Protein AF-A0AB34FN75-F1 (afdb_monomer)

Solvent-accessible surface area (backbone atoms only — not comparable to full-atom values): 38444 Å² total; per-residue (Å²): 128,62,68,66,68,52,50,52,51,51,51,53,52,48,51,51,42,41,52,55,14,63,76,39,71,89,40,63,71,41,37,50,53,29,43,53,48,43,67,74,52,46,68,75,56,83,48,70,68,57,50,52,50,53,48,50,49,32,52,46,30,27,75,77,64,71,43,93,35,67,70,52,53,49,54,41,51,55,59,55,54,81,75,54,101,68,86,91,75,87,83,84,73,68,64,63,57,58,45,55,56,51,50,58,55,47,72,74,64,69,85,79,89,86,66,98,72,48,64,83,51,42,65,63,38,55,81,69,52,61,69,71,62,58,53,57,56,51,52,56,54,54,52,54,52,53,54,54,55,51,62,56,54,68,76,75,57,73,95,84,57,62,74,64,54,51,52,54,49,52,50,52,56,50,51,57,55,50,55,60,54,53,54,46,59,73,73,72,57,80,89,75,96,82,86,86,87,87,76,83,82,88,83,83,96,86,80,94,85,86,80,85,82,76,72,83,78,82,71,72,72,57,55,66,58,50,49,49,52,50,59,52,49,54,50,54,57,56,70,71,60,80,71,87,81,81,85,83,86,88,86,86,80,91,89,86,88,89,88,89,88,92,83,91,86,90,88,88,92,91,86,89,86,89,86,92,79,92,74,98,61,96,64,77,74,72,80,75,67,88,83,66,80,76,86,71,71,72,83,64,76,80,77,53,43,30,27,27,32,33,22,49,49,84,64,14,46,51,51,46,49,31,35,63,75,68,23,91,45,36,38,52,47,33,36,18,27,80,48,66,68,44,44,50,50,42,45,76,77,40,36,93,77,67,33,42,80,29,57,45,60,76,62,49,74,66,42,87,78,62,45,31,38,39,40,34,52,60,53,93,47,38,35,64,52,50,37,53,36,48,76,71,70,23,27,34,42,30,41,68,50,49,28,77,42,36,72,56,25,42,56,36,50,58,46,44,67,77,40,74,89,48,53,59,36,63,51,60,37,65,74,43,26,69,65,52,46,51,51,49,52,43,48,74,72,41,68,20,42,60,77,42,39,40,39,31,33,34,23,37,33,56,62,90,84,48,57,63,49,67,45,35,75,76,43,58,28,49,37,35,56,58,32,29,62,51,45,40,49,48,36,62,77,61,29,70,84,69,78,42,45,58,31,35,30,34,28,46,66,43,55,88,85,48,65,68,23,53,83,54,76,29,48,37,35,38,41,37,37,39,35,30,71,84,66,35,39,37,41,39,39,34,33,46,61,30,85,84,18,32,44,64,32,38,35,44,37,23,80,65,36,71,50,74,39,53,83,71,64,60,60,61,93,65,70,48,80,50,101,92,46,77,47,65,55,45,24,63,38,69,56,73,69,40,49,68,9,49,42,43,42,53,37,53,53,38,46,22,64,76,71,73,45,82,69,99,51,65,51,68,51,57,29,51,24,34,44,51,16,48,45,29,44,49,7,38,72,69,73,42,73,43,25,19,33,94,86,61,46,80,42,98,58,63,83,113

Mean predicted aligned error: 19.6 Å

Radius of gyration: 33.41 Å; Cα contacts (8 Å, |Δi|>4): 857; chains: 1; bounding box: 107×82×78 Å

Structure (mmCIF, N/CA/C/O backbone):
data_AF-A0AB34FN75-F1
#
_entry.id   AF-A0AB34FN75-F1
#
loop_
_atom_site.group_PDB
_atom_site.id
_atom_site.type_symbol
_atom_site.label_atom_id
_atom_site.label_alt_id
_atom_site.label_comp_id
_atom_site.label_asym_id
_atom_site.label_entity_id
_atom_site.label_seq_id
_atom_site.pdbx_PDB_ins_code
_atom_site.Cartn_x
_atom_site.Cartn_y
_atom_site.Cartn_z
_atom_site.occupancy
_atom_site.B_iso_or_equiv
_atom_site.auth_seq_id
_atom_site.auth_comp_id
_atom_site.auth_asym_id
_atom_site.auth_atom_id
_atom_site.pdbx_PDB_model_num
ATOM 1 N N . MET A 1 1 ? -30.629 55.907 2.611 1.00 42.72 1 MET A N 1
ATOM 2 C CA . MET A 1 1 ? -31.954 55.247 2.592 1.00 42.72 1 MET A CA 1
ATOM 3 C C . MET A 1 1 ? -32.570 55.393 3.975 1.00 42.72 1 MET A C 1
ATOM 5 O O . MET A 1 1 ? -31.811 55.254 4.930 1.00 42.72 1 MET A O 1
ATOM 9 N N . PRO A 1 2 ? -33.870 55.714 4.113 1.00 45.69 2 PRO A N 1
ATOM 10 C CA . PRO A 1 2 ? -34.529 55.703 5.423 1.00 45.69 2 PRO A CA 1
ATOM 11 C C . PRO A 1 2 ? -34.421 54.295 6.035 1.00 45.69 2 PRO A C 1
ATOM 13 O O . PRO A 1 2 ? -34.502 53.316 5.293 1.00 45.69 2 PRO A O 1
ATOM 16 N N . SER A 1 3 ? -34.186 54.186 7.351 1.00 60.28 3 SER A N 1
ATOM 17 C CA . SER A 1 3 ? -33.797 52.919 8.011 1.00 60.28 3 SER A CA 1
ATOM 18 C C . SER A 1 3 ? -34.756 51.764 7.711 1.00 60.28 3 SER A C 1
ATOM 20 O O . SER A 1 3 ? -34.302 50.662 7.422 1.00 60.28 3 SER A O 1
ATOM 22 N N . LYS A 1 4 ? -36.059 52.057 7.641 1.00 65.38 4 LYS A N 1
ATOM 23 C CA . LYS A 1 4 ? -37.115 51.082 7.347 1.00 65.38 4 LYS A CA 1
ATOM 24 C C . LYS A 1 4 ? -36.979 50.428 5.965 1.00 65.38 4 LYS A C 1
ATOM 26 O O . LYS A 1 4 ? -37.017 49.213 5.861 1.00 65.38 4 LYS A O 1
ATOM 31 N N . ALA A 1 5 ? -36.695 51.206 4.917 1.00 64.31 5 ALA A N 1
ATOM 32 C CA . ALA A 1 5 ? -36.508 50.663 3.565 1.00 64.31 5 ALA A CA 1
ATOM 33 C C . ALA A 1 5 ? -35.266 49.755 3.457 1.00 64.31 5 ALA A C 1
ATOM 35 O O . ALA A 1 5 ? -35.195 48.881 2.597 1.00 64.31 5 ALA A O 1
ATOM 36 N N . ARG A 1 6 ? -34.271 49.965 4.330 1.00 63.81 6 ARG A N 1
ATOM 37 C CA . ARG A 1 6 ? -33.073 49.122 4.409 1.00 63.81 6 ARG A CA 1
ATOM 38 C C . ARG A 1 6 ? -33.360 47.811 5.142 1.00 63.81 6 ARG A C 1
ATOM 40 O O . ARG A 1 6 ? -32.871 46.774 4.714 1.00 63.81 6 ARG A O 1
ATOM 47 N N . GLU A 1 7 ? -34.141 47.862 6.218 1.00 70.62 7 GLU A N 1
ATOM 48 C CA . GLU A 1 7 ? -34.586 46.678 6.966 1.00 70.62 7 GLU A CA 1
ATOM 49 C C . GLU A 1 7 ? -35.494 45.785 6.114 1.00 70.62 7 GLU A C 1
ATOM 51 O O . GLU A 1 7 ? -35.255 44.580 6.039 1.00 70.62 7 GLU A O 1
ATOM 56 N N . ASP A 1 8 ? -36.439 46.379 5.380 1.00 72.94 8 ASP A N 1
ATOM 57 C CA . ASP A 1 8 ? -37.317 45.657 4.453 1.00 72.94 8 ASP A CA 1
ATOM 58 C C . ASP A 1 8 ? -36.509 44.958 3.342 1.00 72.94 8 ASP A C 1
ATOM 60 O O . ASP A 1 8 ? -36.740 43.788 3.038 1.00 72.94 8 ASP A O 1
ATOM 64 N N . SER A 1 9 ? -35.482 45.627 2.804 1.00 67.88 9 SER A N 1
ATOM 65 C CA . SER A 1 9 ? -34.594 45.049 1.787 1.00 67.88 9 SER A CA 1
ATOM 66 C C . SER A 1 9 ? -33.750 43.881 2.315 1.00 67.88 9 SER A C 1
ATOM 68 O O . SER A 1 9 ? -33.576 42.890 1.606 1.00 67.88 9 SER A O 1
ATOM 70 N N . ILE A 1 10 ? -33.243 43.966 3.551 1.00 71.62 10 ILE A N 1
ATOM 71 C CA . ILE A 1 10 ? -32.487 42.873 4.188 1.00 71.62 10 ILE A CA 1
ATOM 72 C C . ILE A 1 10 ? -33.402 41.670 4.425 1.00 71.62 10 ILE A C 1
ATOM 74 O O . ILE A 1 10 ? -33.025 40.537 4.126 1.00 71.62 10 ILE A O 1
ATOM 78 N N . ARG A 1 11 ? -34.621 41.921 4.911 1.00 82.75 11 ARG A N 1
ATOM 79 C CA . ARG A 1 11 ? -35.643 40.895 5.126 1.00 82.75 11 ARG A CA 1
ATOM 80 C C . ARG A 1 11 ? -35.986 40.161 3.831 1.00 82.75 11 ARG A C 1
ATOM 82 O O . ARG A 1 11 ? -35.944 38.935 3.808 1.00 82.75 11 ARG A O 1
ATOM 89 N N . GLU A 1 12 ? -36.269 40.879 2.745 1.00 75.94 12 GLU A N 1
ATOM 90 C CA . GLU A 1 12 ? -36.590 40.264 1.449 1.00 75.94 12 GLU A CA 1
ATOM 91 C C . GLU A 1 12 ? -35.444 39.403 0.905 1.00 75.94 12 GLU A C 1
ATOM 93 O O . GLU A 1 12 ? -35.674 38.288 0.435 1.00 75.94 12 GLU A O 1
ATOM 98 N N . GLN A 1 13 ? -34.202 39.882 1.005 1.00 72.25 13 GLN A N 1
ATOM 99 C CA . GLN A 1 13 ? -33.030 39.136 0.544 1.00 72.25 13 GLN A CA 1
ATOM 100 C C . GLN A 1 13 ? -32.782 37.877 1.378 1.00 72.25 13 GLN A C 1
ATOM 102 O O . GLN A 1 13 ? -32.487 36.821 0.816 1.00 72.25 13 GLN A O 1
ATOM 107 N N . LEU A 1 14 ? -32.943 37.966 2.701 1.00 80.94 14 LEU A N 1
ATOM 108 C CA . LEU A 1 14 ? -32.791 36.823 3.594 1.00 80.94 14 LEU A CA 1
ATOM 109 C C . LEU A 1 14 ? -33.848 35.748 3.313 1.00 80.94 14 LEU A C 1
ATOM 111 O O . LEU A 1 14 ? -33.520 34.564 3.224 1.00 80.94 14 LEU A O 1
ATOM 115 N N . LEU A 1 15 ? -35.104 36.152 3.115 1.00 79.38 15 LEU A N 1
ATOM 116 C CA . LEU A 1 15 ? -36.195 35.232 2.791 1.00 79.38 15 LEU A CA 1
ATOM 117 C C . LEU A 1 15 ? -36.021 34.599 1.408 1.00 79.38 15 LEU A C 1
ATOM 119 O O . LEU A 1 15 ? -36.242 33.398 1.261 1.00 79.38 15 LEU A O 1
ATOM 123 N N . LEU A 1 16 ? -35.566 35.365 0.410 1.00 71.69 16 LEU A N 1
ATOM 124 C CA . LEU A 1 16 ? -35.264 34.846 -0.925 1.00 71.69 16 LEU A CA 1
ATOM 125 C C . LEU A 1 16 ? -34.128 33.817 -0.886 1.00 71.69 16 LEU A C 1
ATOM 127 O O . LEU A 1 16 ? -34.224 32.764 -1.521 1.00 71.69 16 LEU A O 1
ATOM 131 N N . LEU A 1 17 ? -33.071 34.100 -0.121 1.00 76.19 17 LEU A N 1
ATOM 132 C CA . LEU A 1 17 ? -31.950 33.186 0.075 1.00 76.19 17 LEU A CA 1
ATOM 133 C C . LEU A 1 17 ? -32.418 31.872 0.719 1.00 76.19 17 LEU A C 1
ATOM 135 O O . LEU A 1 17 ? -32.108 30.793 0.218 1.00 76.19 17 LEU A O 1
ATOM 139 N N . CYS A 1 18 ? -33.230 31.966 1.775 1.00 80.19 18 CYS A N 1
ATOM 140 C CA . CYS A 1 18 ? -33.800 30.807 2.461 1.00 80.19 18 CYS A CA 1
ATOM 141 C C . CYS A 1 18 ? -34.749 30.003 1.562 1.00 80.19 18 CYS A C 1
ATOM 143 O O . CYS A 1 18 ? -34.653 28.780 1.508 1.00 80.19 18 CYS A O 1
ATOM 145 N N . GLY A 1 19 ? -35.632 30.669 0.813 1.00 71.06 19 GLY A N 1
ATOM 146 C CA . GLY A 1 19 ? -36.548 30.008 -0.121 1.00 71.06 19 GLY A CA 1
ATOM 147 C C . GLY A 1 19 ? -35.816 29.294 -1.261 1.00 71.06 19 GLY A C 1
ATOM 148 O O . GLY A 1 19 ? -36.186 28.182 -1.640 1.00 71.06 19 GLY A O 1
ATOM 149 N N . THR A 1 20 ? -34.732 29.890 -1.766 1.00 66.75 20 THR A N 1
ATOM 150 C CA . THR A 1 20 ? -33.883 29.282 -2.805 1.00 66.75 20 THR A CA 1
ATOM 151 C C . THR A 1 20 ? -33.159 28.043 -2.281 1.00 66.75 20 THR A C 1
ATOM 153 O O . THR A 1 20 ? -33.093 27.031 -2.979 1.00 66.75 20 THR A O 1
ATOM 156 N N . ALA A 1 21 ? -32.655 28.102 -1.045 1.00 74.75 21 ALA A N 1
ATOM 157 C CA . ALA A 1 21 ? -32.005 26.971 -0.396 1.00 74.75 21 ALA A CA 1
ATOM 158 C C . ALA A 1 21 ? -32.986 25.819 -0.137 1.00 74.75 21 ALA A C 1
ATOM 160 O O . ALA A 1 21 ? -32.692 24.682 -0.488 1.00 74.75 21 ALA A O 1
ATOM 161 N N . LEU A 1 22 ? -34.187 26.113 0.372 1.00 73.50 22 LEU A N 1
ATOM 162 C CA . LEU A 1 22 ? -35.225 25.103 0.605 1.00 73.50 22 LEU A CA 1
ATOM 163 C C . LEU A 1 22 ? -35.742 24.461 -0.688 1.00 73.50 22 LEU A C 1
ATOM 165 O O . LEU A 1 22 ? -36.071 23.282 -0.693 1.00 73.50 22 LEU A O 1
ATOM 169 N N . SER A 1 23 ? -35.772 25.205 -1.796 1.00 65.25 23 SER A N 1
ATOM 170 C CA . SER A 1 23 ? -36.134 24.648 -3.110 1.00 65.25 23 SER A CA 1
ATOM 171 C C . SER A 1 23 ? -35.068 23.694 -3.668 1.00 65.25 23 SER A C 1
ATOM 173 O O . SER A 1 23 ? -35.347 22.944 -4.598 1.00 65.25 23 SER A O 1
ATOM 175 N N . ASN A 1 24 ? -33.855 23.715 -3.103 1.00 65.06 24 ASN A N 1
ATOM 176 C CA . ASN A 1 24 ? -32.711 22.886 -3.486 1.00 65.06 24 ASN A CA 1
ATOM 177 C C . ASN A 1 24 ? -32.075 22.238 -2.251 1.00 65.06 24 ASN A C 1
ATOM 179 O O . ASN A 1 24 ? -30.854 22.241 -2.085 1.00 65.06 24 ASN A O 1
ATOM 183 N N . GLU A 1 25 ? -32.908 21.688 -1.372 1.00 68.44 25 GLU A N 1
ATOM 184 C CA . GLU A 1 25 ? -32.495 21.184 -0.059 1.00 68.44 25 GLU A CA 1
ATOM 185 C C . GLU A 1 25 ? -31.466 20.049 -0.098 1.00 68.44 25 GLU A C 1
ATOM 187 O O . GLU A 1 25 ? -30.863 19.748 0.916 1.00 68.44 25 GLU A O 1
ATOM 192 N N . THR A 1 26 ? -31.217 19.412 -1.243 1.00 64.75 26 THR A N 1
ATOM 193 C CA . THR A 1 26 ? -30.145 18.412 -1.390 1.00 64.75 26 THR A CA 1
ATOM 194 C C . THR A 1 26 ? -28.760 19.038 -1.599 1.00 64.75 26 THR A C 1
ATOM 196 O O . THR A 1 26 ? -27.748 18.338 -1.563 1.00 64.75 26 THR A O 1
ATOM 199 N N . THR A 1 27 ? -28.693 20.347 -1.850 1.00 68.00 27 THR A N 1
ATOM 200 C CA . THR A 1 27 ? -27.466 21.069 -2.197 1.00 68.00 27 THR A CA 1
ATOM 201 C C . THR A 1 27 ? -26.856 21.702 -0.947 1.00 68.00 27 THR A C 1
ATOM 203 O O . THR A 1 27 ? -27.199 22.821 -0.563 1.00 68.00 27 THR A O 1
ATOM 206 N N . ILE A 1 28 ? -25.889 21.000 -0.345 1.00 68.31 28 ILE A N 1
ATOM 207 C CA . ILE A 1 28 ? -25.169 21.417 0.876 1.00 68.31 28 ILE A CA 1
ATOM 208 C C . ILE A 1 28 ? -24.703 22.896 0.830 1.00 68.31 28 ILE A C 1
ATOM 210 O O . ILE A 1 28 ? -24.991 23.629 1.780 1.00 68.31 28 ILE A O 1
ATOM 214 N N . PRO A 1 29 ? -24.068 23.401 -0.255 1.00 62.47 29 PRO A N 1
ATOM 215 C CA . PRO A 1 29 ? -23.673 24.812 -0.347 1.00 62.47 29 PRO A CA 1
ATOM 216 C C . PRO A 1 29 ? -24.818 25.817 -0.171 1.00 62.47 29 PRO A C 1
ATOM 218 O O . PRO A 1 29 ? -24.628 26.867 0.444 1.00 62.47 29 PRO A O 1
ATOM 221 N N . ALA A 1 30 ? -26.009 25.516 -0.696 1.00 68.81 30 ALA A N 1
ATOM 222 C CA . ALA A 1 30 ? -27.148 26.428 -0.653 1.00 68.81 30 ALA A CA 1
ATOM 223 C C . ALA A 1 30 ? -27.697 26.557 0.777 1.00 68.81 30 ALA A C 1
ATOM 225 O O . ALA A 1 30 ? -27.942 27.665 1.257 1.00 68.81 30 ALA A O 1
ATOM 226 N N . MET A 1 31 ? -27.796 25.432 1.487 1.00 86.31 31 MET A N 1
ATOM 227 C CA . MET A 1 31 ? -28.280 25.371 2.870 1.00 86.31 31 MET A CA 1
ATOM 228 C C . MET A 1 31 ? -27.296 26.001 3.870 1.00 86.31 31 MET A C 1
ATOM 230 O O . MET A 1 31 ? -27.710 26.724 4.783 1.00 86.31 31 MET A O 1
ATOM 234 N N . ILE A 1 32 ? -25.984 25.830 3.661 1.00 79.75 32 ILE A N 1
ATOM 235 C CA . ILE A 1 32 ? -24.954 26.519 4.460 1.00 79.75 32 ILE A CA 1
ATOM 236 C C . ILE A 1 32 ? -25.008 28.034 4.215 1.00 79.75 32 ILE A C 1
ATOM 238 O O . ILE A 1 32 ? -24.990 28.814 5.167 1.00 79.75 32 ILE A O 1
ATOM 242 N N . THR A 1 33 ? -25.139 28.465 2.957 1.00 79.94 33 THR A N 1
ATOM 243 C CA . THR A 1 33 ? -25.215 29.896 2.609 1.00 79.94 33 THR A CA 1
ATOM 244 C C . THR A 1 33 ? -26.434 30.563 3.250 1.00 79.94 33 THR A C 1
ATOM 246 O O . THR A 1 33 ? -26.313 31.646 3.824 1.00 79.94 33 THR A O 1
ATOM 249 N N . ALA A 1 34 ? -27.594 29.898 3.232 1.00 82.94 34 ALA A N 1
ATOM 250 C CA . ALA A 1 34 ? -28.783 30.378 3.932 1.00 82.94 34 ALA A CA 1
ATOM 251 C C . ALA A 1 34 ? -28.556 30.482 5.448 1.00 82.94 34 ALA A C 1
ATOM 253 O O . ALA A 1 34 ? -28.884 31.507 6.043 1.00 82.94 34 ALA A O 1
ATOM 254 N N . SER A 1 35 ? -27.916 29.480 6.059 1.00 89.62 35 SER A N 1
ATOM 255 C CA . SER A 1 35 ? -27.572 29.492 7.489 1.00 89.62 35 SER A CA 1
ATOM 256 C C . SER A 1 35 ? -26.665 30.669 7.877 1.00 89.62 35 SER A C 1
ATOM 258 O O . SER A 1 35 ? -26.879 31.291 8.916 1.00 89.62 35 SER A O 1
ATOM 260 N N . LEU A 1 36 ? -25.698 31.034 7.026 1.00 82.25 36 LEU A N 1
ATOM 261 C CA . LEU A 1 36 ? -24.831 32.203 7.235 1.00 82.25 36 LEU A CA 1
ATOM 262 C C . LEU A 1 36 ? -25.600 33.526 7.130 1.00 82.25 36 LEU A C 1
ATOM 264 O O . LEU A 1 36 ? -25.403 34.426 7.951 1.00 82.25 36 LEU A O 1
ATOM 268 N N . GLY A 1 37 ? -26.510 33.639 6.159 1.00 81.31 37 GLY A N 1
ATOM 269 C CA . GLY A 1 37 ? -27.410 34.789 6.051 1.00 81.31 37 GLY A CA 1
ATOM 270 C C . GLY A 1 37 ? -28.268 34.952 7.308 1.00 81.31 37 GLY A C 1
ATOM 271 O O . GLY A 1 37 ? -28.342 36.046 7.874 1.00 81.31 37 GLY A O 1
ATOM 272 N N . ILE A 1 38 ? -28.837 33.845 7.795 1.00 90.94 38 ILE A N 1
ATOM 273 C CA . ILE A 1 38 ? -29.643 33.802 9.021 1.00 90.94 38 ILE A CA 1
ATOM 274 C C . ILE A 1 38 ? -28.815 34.227 10.238 1.00 90.94 38 ILE A C 1
ATOM 276 O O . ILE A 1 38 ? -29.273 35.054 11.020 1.00 90.94 38 ILE A O 1
ATOM 280 N N . ALA A 1 39 ? -27.586 33.729 10.379 1.00 84.31 39 ALA A N 1
ATOM 281 C CA . ALA A 1 39 ? -26.707 34.109 11.485 1.00 84.31 39 ALA A CA 1
ATOM 282 C C . ALA A 1 39 ? -26.342 35.602 11.482 1.00 84.31 39 ALA A C 1
ATOM 284 O O . ALA A 1 39 ? -26.161 36.198 12.540 1.00 84.31 39 ALA A O 1
ATOM 285 N N . THR A 1 40 ? -26.232 36.205 10.297 1.00 79.75 40 THR A N 1
ATOM 286 C CA . THR A 1 40 ? -25.758 37.587 10.139 1.00 79.75 40 THR A CA 1
ATOM 287 C C . THR A 1 40 ? -26.854 38.624 10.384 1.00 79.75 40 THR A C 1
ATOM 289 O O . THR A 1 40 ? -26.565 39.730 10.842 1.00 79.75 40 THR A O 1
ATOM 292 N N . CYS A 1 41 ? -28.100 38.313 10.020 1.00 83.56 41 CYS A N 1
ATOM 293 C CA . CYS A 1 41 ? -29.183 39.301 10.039 1.00 83.56 41 CYS A CA 1
ATOM 294 C C . CYS A 1 41 ? -30.564 38.758 10.429 1.00 83.56 41 CYS A C 1
ATOM 296 O O . CYS A 1 41 ? -31.547 39.495 10.346 1.00 83.56 41 CYS A O 1
ATOM 298 N N . GLY A 1 42 ? -30.662 37.497 10.860 1.00 83.75 42 GLY A N 1
ATOM 299 C CA . GLY A 1 42 ? -31.922 36.881 11.283 1.00 83.75 42 GLY A CA 1
ATOM 300 C C . GLY A 1 42 ? -32.509 37.483 12.563 1.00 83.75 42 GLY A C 1
ATOM 301 O O . GLY A 1 42 ? -33.723 37.453 12.752 1.00 83.75 42 GLY A O 1
ATOM 302 N N . ASP A 1 43 ? -31.679 38.098 13.407 1.00 82.88 43 ASP A N 1
ATOM 303 C CA . ASP A 1 43 ? -32.096 38.829 14.610 1.00 82.88 43 ASP A CA 1
ATOM 304 C C . ASP A 1 43 ? -32.963 40.055 14.277 1.00 82.8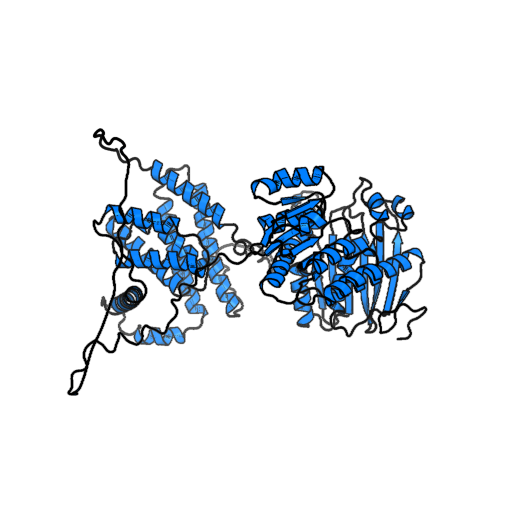8 43 ASP A C 1
ATOM 306 O O . ASP A 1 43 ? -33.787 40.474 15.085 1.00 82.88 43 ASP A O 1
ATOM 310 N N . ARG A 1 44 ? -32.842 40.586 13.053 1.00 81.44 44 ARG A N 1
ATOM 311 C CA . ARG A 1 44 ? -33.593 41.754 12.561 1.00 81.44 44 ARG A CA 1
ATOM 312 C C . ARG A 1 44 ? -34.999 41.423 12.065 1.00 81.44 44 ARG A C 1
ATOM 314 O O . ARG A 1 44 ? -35.742 42.330 11.692 1.00 81.44 44 ARG A O 1
ATOM 321 N N . ILE A 1 45 ? -35.366 40.143 12.010 1.00 83.38 45 ILE A N 1
ATOM 322 C CA . ILE A 1 45 ? -36.699 39.716 11.587 1.00 83.38 45 ILE A CA 1
ATOM 323 C C . ILE A 1 45 ? -37.665 39.837 12.758 1.00 83.38 45 ILE A C 1
ATOM 325 O O . ILE A 1 45 ? -37.446 39.254 13.818 1.00 83.38 45 ILE A O 1
ATOM 329 N N . ASN A 1 46 ? -38.752 40.578 12.545 1.00 79.56 46 ASN A N 1
ATOM 330 C CA . ASN A 1 46 ? -39.756 40.862 13.573 1.00 79.56 46 ASN A CA 1
ATOM 331 C C . ASN A 1 46 ? -41.050 40.056 13.421 1.00 79.56 46 ASN A C 1
ATOM 333 O O . ASN A 1 46 ? -41.857 40.032 14.342 1.00 79.56 46 ASN A O 1
ATOM 337 N N . ASP A 1 47 ? -41.255 39.399 12.280 1.00 84.12 47 ASP A N 1
ATOM 338 C CA . A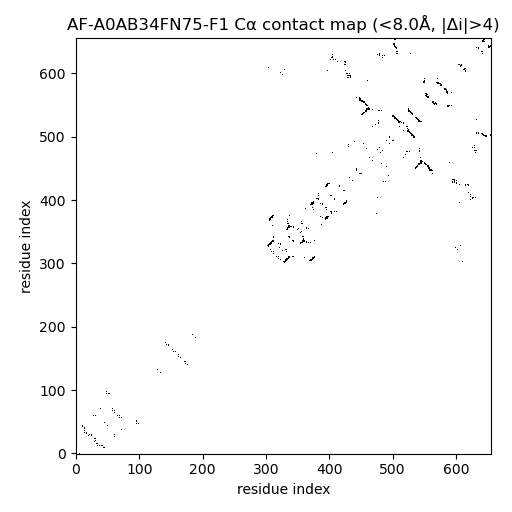SP A 1 47 ? -42.436 38.572 12.041 1.00 84.12 47 ASP A CA 1
ATOM 339 C C . ASP A 1 47 ? -42.226 37.156 12.601 1.00 84.12 47 ASP A C 1
ATOM 341 O O . ASP A 1 47 ? -41.311 36.440 12.192 1.00 84.12 47 ASP A O 1
ATOM 345 N N . ASP A 1 48 ? -43.084 36.727 13.528 1.00 78.81 48 ASP A N 1
ATOM 346 C CA . ASP A 1 48 ? -42.950 35.435 14.218 1.00 78.81 48 ASP A CA 1
ATOM 347 C C . ASP A 1 48 ? -43.073 34.222 13.291 1.00 78.81 48 ASP A C 1
ATOM 349 O O . ASP A 1 48 ? -42.567 33.132 13.582 1.00 78.81 48 ASP A O 1
ATOM 353 N N . ARG A 1 49 ? -43.746 34.386 12.153 1.00 76.06 49 ARG A N 1
ATOM 354 C CA . ARG A 1 49 ? -43.873 33.343 11.137 1.00 76.06 49 ARG A CA 1
ATOM 355 C C . ARG A 1 49 ? -42.549 33.158 10.407 1.00 76.06 49 ARG A C 1
ATOM 357 O O . ARG A 1 49 ? -42.111 32.028 10.195 1.00 76.06 49 ARG A O 1
ATOM 364 N N . GLU A 1 50 ? -41.896 34.262 10.074 1.00 83.50 50 GLU A N 1
ATOM 365 C CA . GLU A 1 50 ? -40.585 34.275 9.432 1.00 83.50 50 GLU A CA 1
ATOM 366 C C . GLU A 1 50 ? -39.486 33.817 10.383 1.00 83.50 50 GLU A C 1
ATOM 368 O O . GLU A 1 50 ? -38.679 32.980 9.995 1.00 83.50 50 GLU A O 1
ATOM 373 N N . ARG A 1 51 ? -39.510 34.244 11.651 1.00 88.25 51 ARG A N 1
ATOM 374 C CA . ARG A 1 51 ? -38.604 33.737 12.698 1.00 88.25 51 ARG A CA 1
ATOM 375 C C . ARG A 1 51 ? -38.643 32.210 12.791 1.00 88.25 51 ARG A C 1
ATOM 377 O O . ARG A 1 51 ? -37.600 31.553 12.763 1.00 88.25 51 ARG A O 1
ATOM 384 N N . ARG A 1 52 ? -39.849 31.625 12.812 1.00 79.50 52 ARG A N 1
ATOM 385 C CA . ARG A 1 52 ? -40.039 30.163 12.772 1.00 79.50 52 ARG A CA 1
ATOM 386 C C . ARG A 1 52 ? -39.492 29.540 11.487 1.00 79.50 52 ARG A C 1
ATOM 388 O O . ARG A 1 52 ? -38.875 28.479 11.550 1.00 79.50 52 ARG A O 1
ATOM 395 N N . ALA A 1 53 ? -39.683 30.186 10.337 1.00 80.38 53 ALA A N 1
ATOM 396 C CA . ALA A 1 53 ? -39.165 29.697 9.061 1.00 80.38 53 ALA A CA 1
ATOM 397 C C . ALA A 1 53 ? -37.626 29.691 9.016 1.00 80.38 53 ALA A C 1
ATOM 399 O O . ALA A 1 53 ? -37.044 28.706 8.565 1.00 80.38 53 ALA A O 1
ATOM 400 N N . LEU A 1 54 ? -36.967 30.732 9.538 1.00 88.50 54 LEU A N 1
ATOM 401 C CA . LEU A 1 54 ? -35.504 30.787 9.625 1.00 88.50 54 LEU A CA 1
ATOM 402 C C . LEU A 1 54 ? -34.954 29.687 10.542 1.00 88.50 54 LEU A C 1
ATOM 404 O O . LEU A 1 54 ? -34.009 28.995 10.166 1.00 88.50 54 LEU A O 1
ATOM 408 N N . LEU A 1 55 ? -35.576 29.457 11.706 1.00 88.88 55 LEU A N 1
ATOM 409 C CA . LEU A 1 55 ? -35.210 28.324 12.566 1.00 88.88 55 LEU A CA 1
ATOM 410 C C . LEU A 1 55 ? -35.397 26.982 11.848 1.00 88.88 55 LEU A C 1
ATOM 412 O O . LEU A 1 55 ? -34.552 26.103 11.979 1.00 88.88 55 LEU A O 1
ATOM 416 N N . GLY A 1 56 ? -36.462 26.836 11.056 1.00 82.25 56 GLY A N 1
ATOM 417 C CA . GLY A 1 56 ? -36.696 25.643 10.242 1.00 82.25 56 GLY A CA 1
ATOM 418 C C . GLY A 1 56 ? -35.571 25.374 9.239 1.00 82.25 56 GLY A C 1
ATOM 419 O O . GLY A 1 56 ? -35.153 24.229 9.094 1.00 82.25 56 GLY A O 1
ATOM 420 N N . VAL A 1 57 ? -35.032 26.417 8.598 1.00 87.06 57 VAL A N 1
ATOM 421 C CA . VAL A 1 57 ? -33.868 26.289 7.704 1.00 87.06 57 VAL A CA 1
ATOM 422 C C . VAL A 1 57 ? -32.636 25.830 8.477 1.00 87.06 57 VAL A C 1
ATOM 424 O O . VAL A 1 57 ? -31.984 24.891 8.040 1.00 87.06 57 VAL A O 1
ATOM 427 N N . LEU A 1 58 ? -32.336 26.432 9.633 1.00 87.06 58 LEU A N 1
ATOM 428 C CA . LEU A 1 58 ? -31.183 26.043 10.457 1.00 87.06 58 LEU A CA 1
ATOM 429 C C . LEU A 1 58 ? -31.273 24.582 10.918 1.00 87.06 58 LEU A C 1
ATOM 431 O O . LEU A 1 58 ? -30.334 23.814 10.716 1.00 87.06 58 LEU A O 1
ATOM 435 N N . VAL A 1 59 ? -32.430 24.178 11.451 1.00 84.44 59 VAL A N 1
ATOM 436 C CA . VAL A 1 59 ? -32.690 22.794 11.875 1.00 84.44 59 VAL A CA 1
ATOM 437 C C . VAL A 1 59 ? -32.557 21.836 10.696 1.00 84.44 59 VAL A C 1
ATOM 439 O O . VAL A 1 59 ? -31.973 20.764 10.839 1.00 84.44 59 VAL A O 1
ATOM 442 N N . LYS A 1 60 ? -33.054 22.209 9.514 1.00 81.38 60 LYS A N 1
ATOM 443 C CA . LYS A 1 60 ? -32.932 21.380 8.312 1.00 81.38 60 LYS A CA 1
ATOM 444 C C . LYS A 1 60 ? -31.484 21.268 7.837 1.00 81.38 60 LYS A C 1
ATOM 446 O O . LYS A 1 60 ? -31.043 20.174 7.508 1.00 81.38 60 LYS A O 1
ATOM 451 N N . THR A 1 61 ? -30.713 22.355 7.871 1.00 83.00 61 THR A N 1
ATOM 452 C CA . THR A 1 61 ? -29.272 22.319 7.575 1.00 83.00 61 THR A CA 1
ATOM 453 C C . THR A 1 61 ? -28.529 21.397 8.547 1.00 83.00 61 THR A C 1
ATOM 455 O O . THR A 1 61 ? -27.679 20.611 8.135 1.00 83.00 61 THR A O 1
ATOM 458 N N . GLU A 1 62 ? -28.873 21.441 9.832 1.00 80.44 62 GLU A N 1
ATOM 459 C CA . GLU A 1 62 ? -28.247 20.611 10.863 1.00 80.44 62 GLU A CA 1
ATOM 460 C C . GLU A 1 62 ? -28.617 19.132 10.730 1.00 80.44 62 GLU A C 1
ATOM 462 O O . GLU A 1 62 ? -27.742 18.269 10.711 1.00 80.44 62 GLU A O 1
ATOM 467 N N . THR A 1 63 ? -29.901 18.834 10.556 1.00 72.69 63 THR A N 1
ATOM 468 C CA . THR A 1 63 ? -30.411 17.456 10.484 1.00 72.69 63 THR A CA 1
ATOM 469 C C . THR A 1 63 ? -30.103 16.769 9.155 1.00 72.69 63 THR A C 1
ATOM 471 O O . THR A 1 63 ? -29.751 15.592 9.154 1.00 72.69 63 THR A O 1
ATOM 474 N N . CYS A 1 64 ? -30.197 17.477 8.026 1.00 69.75 64 CYS A N 1
ATOM 475 C CA . CYS A 1 64 ? -29.992 16.890 6.698 1.00 69.75 64 CYS A CA 1
ATOM 476 C C . CYS A 1 64 ? -28.539 16.973 6.212 1.00 69.75 64 CYS A C 1
ATOM 478 O O . CYS A 1 64 ? -28.145 16.174 5.362 1.00 69.75 64 CYS A O 1
ATOM 480 N N . HIS A 1 65 ? -27.738 17.923 6.712 1.00 75.06 65 HIS A N 1
ATOM 481 C CA . HIS A 1 65 ? -26.365 18.140 6.230 1.00 75.06 65 HIS A CA 1
ATOM 482 C C . HIS A 1 65 ? -25.295 18.100 7.321 1.00 75.06 65 HIS A C 1
ATOM 484 O O . HIS A 1 65 ? -24.122 18.295 7.008 1.00 75.06 65 HIS A O 1
ATOM 490 N N . GLY A 1 66 ? -25.660 17.848 8.582 1.00 61.97 66 GLY A N 1
ATOM 491 C CA . GLY A 1 66 ? -24.700 17.737 9.682 1.00 61.97 66 GLY A CA 1
ATOM 492 C C . GLY A 1 66 ? -23.963 19.041 10.001 1.00 61.97 66 GLY A C 1
ATOM 493 O O . GLY A 1 66 ? -22.908 18.999 10.631 1.00 61.97 66 GLY A O 1
ATOM 494 N N . TRP A 1 67 ? -24.476 20.194 9.552 1.00 72.75 67 TRP A N 1
ATOM 495 C CA . TRP A 1 67 ? -23.865 21.493 9.831 1.00 72.75 67 TRP A CA 1
ATOM 496 C C . TRP A 1 67 ? -24.330 22.016 11.198 1.00 72.75 67 TRP A C 1
ATOM 498 O O . TRP A 1 67 ? -25.535 22.196 11.386 1.00 72.75 67 TRP A O 1
ATOM 508 N N . PRO A 1 68 ? -23.425 22.302 12.149 1.00 73.69 68 PRO A N 1
ATOM 509 C CA . PRO A 1 68 ? -23.820 22.722 13.489 1.00 73.69 68 PRO A CA 1
ATOM 510 C C . PRO A 1 68 ? -24.472 24.108 13.432 1.00 73.69 68 PRO A C 1
ATOM 512 O O . PRO A 1 68 ? -23.822 25.103 13.109 1.00 73.69 68 PRO A O 1
ATOM 515 N N . THR A 1 69 ? -25.766 24.193 13.745 1.00 84.94 69 THR A N 1
ATOM 516 C CA . THR A 1 69 ? -26.487 25.480 13.795 1.00 84.94 69 THR A CA 1
ATOM 517 C C . THR A 1 69 ? -27.084 25.779 15.165 1.00 84.94 69 THR A C 1
ATOM 519 O O . THR A 1 69 ? -27.592 26.883 15.363 1.00 84.94 69 THR A O 1
ATOM 522 N N . ALA A 1 70 ? -26.966 24.865 16.134 1.00 73.44 70 ALA A N 1
ATOM 523 C CA . ALA A 1 70 ? -27.488 25.025 17.493 1.00 73.44 70 ALA A CA 1
ATOM 524 C C . ALA A 1 70 ? -27.133 26.375 18.154 1.00 73.44 70 ALA A C 1
ATOM 526 O O . ALA A 1 70 ? -27.998 27.023 18.743 1.00 73.44 70 ALA A O 1
ATOM 527 N N . ASN A 1 71 ? -25.892 26.854 18.006 1.00 72.56 71 ASN A N 1
ATOM 528 C CA . ASN A 1 71 ? -25.468 28.147 18.564 1.00 72.56 71 ASN A CA 1
ATOM 529 C C . ASN A 1 71 ? -26.187 29.339 17.911 1.00 72.56 71 ASN A C 1
ATOM 531 O O . ASN A 1 71 ? -26.575 30.280 18.601 1.00 72.56 71 ASN A O 1
ATOM 535 N N . ILE A 1 72 ? -26.410 29.282 16.593 1.00 81.75 72 ILE A N 1
ATOM 536 C CA . ILE A 1 72 ? -27.149 30.309 15.846 1.00 81.75 72 ILE A CA 1
ATOM 537 C C . ILE A 1 72 ? -28.621 30.290 16.273 1.00 81.75 72 ILE A C 1
ATOM 539 O O . ILE A 1 72 ? -29.205 31.339 16.532 1.00 81.75 72 ILE A O 1
ATOM 543 N N . GLN A 1 73 ? -29.211 29.097 16.396 1.00 85.50 73 GLN A N 1
ATOM 544 C CA . GLN A 1 73 ? -30.596 28.930 16.839 1.00 85.50 73 GLN A CA 1
ATOM 545 C C . GLN A 1 73 ? -30.814 29.512 18.242 1.00 85.50 73 GLN A C 1
ATOM 547 O O . GLN A 1 73 ? -31.775 30.251 18.445 1.00 85.50 73 GLN A O 1
ATOM 552 N N . ASN A 1 74 ? -29.923 29.215 19.192 1.00 77.69 74 ASN A N 1
ATOM 553 C CA . ASN A 1 74 ? -30.002 29.749 20.554 1.00 77.69 74 ASN A CA 1
ATOM 554 C C . ASN A 1 74 ? -29.816 31.270 20.571 1.00 77.69 74 ASN A C 1
ATOM 556 O O . ASN A 1 74 ? -30.641 31.970 21.146 1.00 77.69 74 ASN A O 1
ATOM 560 N N . GLY A 1 75 ? -28.812 31.791 19.857 1.00 76.50 75 GLY A N 1
ATOM 561 C CA . GLY A 1 75 ? -28.573 33.233 19.778 1.00 76.50 75 GLY A CA 1
ATOM 562 C C . GLY A 1 75 ? -29.749 34.019 19.186 1.00 76.50 75 GLY A C 1
ATOM 563 O O . GLY A 1 75 ? -30.034 35.124 19.642 1.00 76.50 75 GLY A O 1
ATOM 564 N N . LEU A 1 76 ? -30.463 33.448 18.211 1.00 83.31 76 LEU A N 1
ATOM 565 C CA . LEU A 1 76 ? -31.678 34.052 17.656 1.00 83.31 76 LEU A CA 1
ATOM 566 C C . LEU A 1 76 ? -32.860 33.984 18.623 1.00 83.31 76 LEU A C 1
ATOM 568 O O . LEU A 1 76 ? -33.583 34.965 18.761 1.00 83.31 76 LEU A O 1
ATOM 572 N N . ARG A 1 77 ? -33.045 32.853 19.315 1.00 81.75 77 ARG A N 1
ATOM 573 C CA . ARG A 1 77 ? -34.087 32.722 20.344 1.00 81.75 77 ARG A CA 1
ATOM 574 C C . ARG A 1 77 ? -33.886 33.738 21.464 1.00 81.75 77 ARG A C 1
ATOM 576 O O . ARG A 1 77 ? -34.856 34.382 21.845 1.00 81.75 77 ARG A O 1
ATOM 583 N N . ASP A 1 78 ? -32.649 33.934 21.912 1.00 77.19 78 ASP A N 1
ATOM 584 C CA . ASP A 1 78 ? -32.308 34.943 22.919 1.00 77.19 78 ASP A CA 1
ATOM 585 C C . ASP A 1 78 ? -32.572 36.365 22.397 1.00 77.19 78 ASP A C 1
ATOM 587 O O . ASP A 1 78 ? -33.204 37.168 23.080 1.00 77.19 78 ASP A O 1
ATOM 591 N N . ALA A 1 79 ? -32.164 36.667 21.157 1.00 75.31 79 ALA A N 1
ATOM 592 C CA . ALA A 1 79 ? -32.384 37.977 20.539 1.00 75.31 79 ALA A CA 1
ATOM 593 C C . ALA A 1 79 ? -33.873 38.316 20.345 1.00 75.31 79 ALA A C 1
ATOM 595 O O . ALA A 1 79 ? -34.263 39.478 20.435 1.00 75.31 79 ALA A O 1
ATOM 596 N N . TRP A 1 80 ? -34.718 37.316 20.084 1.00 82.56 80 TRP A N 1
ATOM 597 C CA . TRP A 1 80 ? -36.163 37.511 19.947 1.00 82.56 80 TRP A CA 1
ATOM 598 C C . TRP A 1 80 ? -36.896 37.513 21.296 1.00 82.56 80 TRP A C 1
ATOM 600 O O . TRP A 1 80 ? -37.935 38.162 21.415 1.00 82.56 80 TRP A O 1
ATOM 610 N N . ALA A 1 81 ? -36.350 36.840 22.317 1.00 63.28 81 ALA A N 1
ATOM 611 C CA . ALA A 1 81 ? -36.913 36.788 23.668 1.00 63.28 81 ALA A CA 1
ATOM 612 C C . ALA A 1 81 ? -36.852 38.136 24.407 1.00 63.28 81 ALA A C 1
ATOM 614 O O . ALA A 1 81 ? -37.671 38.378 25.290 1.00 63.28 81 ALA A O 1
ATOM 615 N N . GLU A 1 82 ? -35.965 39.056 24.013 1.00 48.75 82 GLU A N 1
ATOM 616 C CA . GLU A 1 82 ? -35.923 40.422 24.564 1.00 48.75 82 GLU A CA 1
ATOM 617 C C . GLU A 1 82 ? -37.143 41.299 24.176 1.00 48.75 82 GLU A C 1
ATOM 619 O O . GLU A 1 82 ? -37.190 42.473 24.546 1.00 48.75 82 GLU A O 1
ATOM 624 N N . GLY A 1 83 ? -38.156 40.760 23.474 1.00 48.06 83 GLY A N 1
ATOM 625 C CA . GLY A 1 83 ? -39.322 41.522 23.001 1.00 48.06 83 GLY A CA 1
ATOM 626 C C . GLY A 1 83 ? -40.724 40.939 23.234 1.00 48.06 83 GLY A C 1
ATOM 627 O O . GLY A 1 83 ? -41.688 41.630 22.909 1.00 48.06 83 GLY A O 1
ATOM 628 N N . THR A 1 84 ? -40.893 39.724 23.770 1.00 38.56 84 THR A N 1
ATOM 629 C CA . THR A 1 84 ? -42.229 39.107 23.931 1.00 38.56 84 THR A CA 1
ATOM 630 C C . THR A 1 84 ? -42.318 38.238 25.188 1.00 38.56 84 THR A C 1
ATOM 632 O O . THR A 1 84 ? -41.723 37.163 25.247 1.00 38.56 84 THR A O 1
ATOM 635 N N . GLU A 1 85 ? -43.096 38.680 26.181 1.00 34.19 85 GLU A N 1
ATOM 636 C CA . GLU A 1 85 ? -43.615 37.821 27.253 1.00 34.19 85 GLU A CA 1
ATOM 637 C C . GLU A 1 85 ? -44.680 36.886 26.661 1.00 34.19 85 GLU A C 1
ATOM 639 O O . GLU A 1 85 ? -45.846 37.248 26.629 1.00 34.19 85 GLU A O 1
ATOM 644 N N . ASP A 1 86 ? -44.279 35.738 26.109 1.00 35.38 86 ASP A N 1
ATOM 645 C CA . ASP A 1 86 ? -45.080 34.503 26.090 1.00 35.38 86 ASP A CA 1
ATOM 646 C C . ASP A 1 86 ? -44.271 33.349 25.469 1.00 35.38 86 ASP A C 1
ATOM 648 O O . ASP A 1 86 ? -43.584 33.490 24.456 1.00 35.38 86 ASP A O 1
ATOM 652 N N . GLY A 1 87 ? -44.308 32.187 26.125 1.00 34.72 87 GLY A N 1
ATOM 653 C CA . GLY A 1 87 ? -43.460 31.034 25.820 1.00 34.72 87 GLY A CA 1
ATOM 654 C C . GLY A 1 87 ? -43.711 30.417 24.439 1.00 34.72 87 GLY A C 1
ATOM 655 O O . GLY A 1 87 ? -44.810 29.956 24.133 1.00 34.72 87 GLY A O 1
ATOM 656 N N . PHE A 1 88 ? -42.654 30.318 23.629 1.00 35.53 88 PHE A N 1
ATOM 657 C CA . PHE A 1 88 ? -42.652 29.593 22.356 1.00 35.53 88 PHE A CA 1
ATOM 658 C C . PHE A 1 88 ? -42.682 28.070 22.591 1.00 35.53 88 PHE A C 1
ATOM 660 O O . PHE A 1 88 ? -41.643 27.439 22.782 1.00 35.53 88 PHE A O 1
ATOM 667 N N . ASN A 1 89 ? -43.871 27.462 22.535 1.00 32.56 89 ASN A N 1
ATOM 668 C CA . ASN A 1 89 ? -44.025 26.013 22.369 1.00 32.56 89 ASN A CA 1
ATOM 669 C C . ASN A 1 89 ? -44.211 25.667 20.887 1.00 32.56 89 ASN A C 1
ATOM 671 O O . ASN A 1 89 ? -45.010 26.265 20.169 1.00 32.56 89 ASN A O 1
ATOM 675 N N . VAL A 1 90 ? -43.433 24.693 20.426 1.00 35.22 90 VAL A N 1
ATOM 676 C CA . VAL A 1 90 ? -43.266 24.337 19.018 1.00 35.22 90 VAL A CA 1
ATOM 677 C C . VAL A 1 90 ? -44.288 23.266 18.609 1.00 35.22 90 VAL A C 1
ATOM 679 O O . VAL A 1 90 ? -44.211 22.133 19.072 1.00 35.22 90 VAL A O 1
ATOM 682 N N . VAL A 1 91 ? -45.212 23.607 17.702 1.00 30.36 91 VAL A N 1
ATOM 683 C CA . VAL A 1 91 ? -45.992 22.647 16.894 1.00 30.36 91 VAL A CA 1
ATOM 684 C C . VAL A 1 91 ? -45.430 22.706 15.471 1.00 30.36 91 VAL A C 1
ATOM 686 O O . VAL A 1 91 ? -45.571 23.716 14.780 1.00 30.36 91 VAL A O 1
ATOM 689 N N . LEU A 1 92 ? -44.702 21.663 15.067 1.00 47.06 92 LEU A N 1
ATOM 690 C CA . LEU A 1 92 ? -44.020 21.564 13.773 1.00 47.06 92 LEU A CA 1
ATOM 691 C C . LEU A 1 92 ? -44.891 20.838 12.744 1.00 47.06 92 LEU A C 1
ATOM 693 O O . LEU A 1 92 ? -45.679 19.968 13.086 1.00 47.06 92 LEU A O 1
ATOM 697 N N . GLU A 1 93 ? -44.667 21.203 11.484 1.00 33.69 93 GLU A N 1
ATOM 698 C CA . GLU A 1 93 ? -45.064 20.538 10.232 1.00 33.69 93 GLU A CA 1
ATOM 699 C C . GLU A 1 93 ? -46.213 21.174 9.441 1.00 33.69 93 GLU A C 1
ATOM 701 O O . GLU A 1 93 ? -45.988 21.521 8.282 1.00 33.69 93 GLU A O 1
ATOM 706 N N . GLN A 1 94 ? -47.398 21.440 9.997 1.00 30.97 94 GLN A N 1
ATOM 707 C CA . GLN A 1 94 ? -48.533 21.832 9.132 1.00 30.97 94 GLN A CA 1
ATOM 708 C C . GLN A 1 94 ? -48.688 23.345 8.880 1.00 30.97 94 GLN A C 1
ATOM 710 O O . GLN A 1 94 ? -49.127 23.754 7.804 1.00 30.97 94 GLN A O 1
ATOM 715 N N . GLU A 1 95 ? -48.273 24.210 9.810 1.00 32.38 95 GLU A N 1
ATOM 716 C CA . GLU A 1 95 ? -48.418 25.667 9.642 1.00 32.38 95 GLU A CA 1
ATOM 717 C C . GLU A 1 95 ? -47.337 26.305 8.759 1.00 32.38 95 GLU A C 1
ATOM 719 O O . GLU A 1 95 ? -47.619 27.272 8.045 1.00 32.38 95 GLU A O 1
ATOM 724 N N . ALA A 1 96 ? -46.111 25.767 8.757 1.00 33.78 96 ALA A N 1
ATOM 725 C CA . ALA A 1 96 ? -45.020 26.277 7.925 1.00 33.78 96 ALA A CA 1
ATOM 726 C C . ALA A 1 96 ? -45.350 26.108 6.432 1.00 33.78 96 ALA A C 1
ATOM 728 O O . ALA A 1 96 ? -45.296 27.081 5.685 1.00 33.78 96 ALA A O 1
ATOM 729 N N . ALA A 1 97 ? -45.820 24.934 6.002 1.00 31.38 97 ALA A N 1
ATOM 730 C CA . ALA A 1 97 ? -46.227 24.701 4.612 1.00 31.38 97 ALA A CA 1
ATOM 731 C C . ALA A 1 97 ? -47.345 25.664 4.153 1.00 31.38 97 ALA A C 1
ATOM 733 O O . ALA A 1 97 ? -47.245 26.287 3.095 1.00 31.38 97 ALA A O 1
ATOM 734 N N . ASN A 1 98 ? -48.349 25.897 5.005 1.00 34.75 98 ASN A N 1
ATOM 735 C CA . ASN A 1 98 ? -49.447 26.835 4.731 1.00 34.75 98 ASN A CA 1
ATOM 736 C C . ASN A 1 98 ? -48.999 28.312 4.721 1.00 34.75 98 ASN A C 1
ATOM 738 O O . ASN A 1 98 ? -49.688 29.190 4.196 1.00 34.75 98 ASN A O 1
ATOM 742 N N . THR A 1 99 ? -47.824 28.604 5.281 1.00 40.41 99 THR A N 1
ATOM 743 C CA . THR A 1 99 ? -47.155 29.911 5.217 1.00 40.41 99 THR A CA 1
ATOM 744 C C . THR A 1 99 ? -46.512 30.177 3.889 1.00 40.41 99 THR A C 1
ATOM 746 O O . THR A 1 99 ? -46.761 31.223 3.290 1.00 40.41 99 THR A O 1
ATOM 749 N N . TRP A 1 100 ? -45.735 29.212 3.426 1.00 37.69 100 TRP A N 1
ATOM 750 C CA . TRP A 1 100 ? -45.011 29.304 2.174 1.00 37.69 100 TRP A CA 1
ATOM 751 C C . TRP A 1 100 ? -45.969 29.329 0.979 1.00 37.69 100 TRP A C 1
ATOM 753 O O . TRP A 1 100 ? -45.842 30.199 0.120 1.00 37.69 100 TRP A O 1
ATOM 763 N N . VAL A 1 101 ? -47.012 28.489 0.987 1.00 36.09 101 VAL A N 1
ATOM 764 C CA . VAL A 1 101 ? -48.071 28.507 -0.042 1.00 36.09 101 VAL A CA 1
ATOM 765 C C . VAL A 1 101 ? -48.877 29.815 0.006 1.00 36.09 101 VAL A C 1
ATOM 767 O O . VAL A 1 101 ? -49.173 30.403 -1.030 1.00 36.09 101 VAL A O 1
ATOM 770 N N . GLY A 1 102 ? -49.179 30.335 1.201 1.00 33.34 102 GLY A N 1
ATOM 771 C CA . GLY A 1 102 ? -49.889 31.610 1.359 1.00 33.34 102 GLY A CA 1
ATOM 772 C C . GLY A 1 102 ? -49.081 32.846 0.935 1.00 33.34 102 GLY A C 1
ATOM 773 O O . GLY A 1 102 ? -49.671 33.833 0.502 1.00 33.34 102 GLY A O 1
ATOM 774 N N . TRP A 1 103 ? -47.748 32.810 1.046 1.00 37.25 103 TRP A N 1
ATOM 775 C CA . TRP A 1 103 ? -46.858 33.894 0.609 1.00 37.25 103 TRP A CA 1
ATOM 776 C C . TRP A 1 103 ? -46.620 33.861 -0.909 1.00 37.25 103 TRP A C 1
ATOM 778 O O . TRP A 1 103 ? -46.731 34.900 -1.558 1.00 37.25 103 TRP A O 1
ATOM 788 N N . LEU A 1 104 ? -46.429 32.668 -1.491 1.00 35.28 104 LEU A N 1
ATOM 789 C CA . LEU A 1 104 ? -46.390 32.467 -2.948 1.00 35.28 104 LEU A CA 1
ATOM 790 C C . LEU A 1 104 ? -47.697 32.919 -3.621 1.00 35.28 104 LEU A C 1
ATOM 792 O O . LEU A 1 104 ? -47.653 33.629 -4.620 1.00 35.28 104 LEU A O 1
ATOM 796 N N . ASN A 1 105 ? -48.853 32.619 -3.019 1.00 35.50 105 ASN A N 1
ATOM 797 C CA . ASN A 1 105 ? -50.153 33.077 -3.526 1.00 35.50 105 ASN A CA 1
ATOM 798 C C . ASN A 1 105 ? -50.383 34.589 -3.332 1.00 35.50 105 ASN A C 1
ATOM 800 O O . ASN A 1 105 ? -51.118 35.204 -4.101 1.00 35.50 105 ASN A O 1
ATOM 804 N N . LYS A 1 106 ? -49.761 35.222 -2.323 1.00 34.50 106 LYS A N 1
ATOM 805 C CA . LYS A 1 106 ? -49.840 36.683 -2.129 1.00 34.50 106 LYS A CA 1
ATOM 806 C C . LYS A 1 106 ? -49.014 37.450 -3.159 1.00 34.50 106 LYS A C 1
ATOM 808 O O . LYS A 1 106 ? -49.504 38.465 -3.648 1.00 34.50 106 LYS A O 1
ATOM 813 N N . LEU A 1 107 ? -47.836 36.940 -3.528 1.00 35.34 107 LEU A N 1
ATOM 814 C CA . LEU A 1 107 ? -47.041 37.451 -4.653 1.00 35.34 107 LEU A CA 1
ATOM 815 C C . LEU A 1 107 ? -47.807 37.395 -5.986 1.00 35.34 107 LEU A C 1
ATOM 817 O O . LEU A 1 107 ? -47.591 38.246 -6.843 1.00 35.34 107 LEU A O 1
ATOM 821 N N . ASP A 1 108 ? -48.738 36.449 -6.126 1.00 30.47 108 ASP A N 1
ATOM 822 C CA . ASP A 1 108 ? -49.587 36.284 -7.314 1.00 30.47 108 ASP A CA 1
ATOM 823 C C . ASP A 1 108 ? -50.789 37.263 -7.358 1.00 30.47 108 ASP A C 1
ATOM 825 O O . ASP A 1 108 ? -51.424 37.437 -8.394 1.00 30.47 108 ASP A O 1
ATOM 829 N N . SER A 1 109 ? -51.104 37.945 -6.244 1.00 29.77 109 SER A N 1
ATOM 830 C CA . SER A 1 109 ? -52.347 38.731 -6.075 1.00 29.77 109 SER A CA 1
ATOM 831 C C . SER A 1 109 ? -52.175 40.253 -5.924 1.00 29.77 109 SER A C 1
ATOM 833 O O . SER A 1 109 ? -53.172 40.975 -5.874 1.00 29.77 109 SER A O 1
ATOM 835 N N . SER A 1 110 ? -50.948 40.787 -5.870 1.00 29.02 110 SER A N 1
ATOM 836 C CA . SER A 1 110 ? -50.719 42.239 -5.770 1.00 29.02 110 SER A CA 1
ATOM 837 C C . SER A 1 110 ? -50.549 42.892 -7.149 1.00 29.02 110 SER A C 1
ATOM 839 O O . SER A 1 110 ? -49.459 42.914 -7.719 1.00 29.02 110 SER A O 1
ATOM 841 N N . GLU A 1 111 ? -51.640 43.446 -7.685 1.00 30.48 111 GLU A N 1
ATOM 842 C CA . GLU A 1 111 ? -51.663 44.234 -8.921 1.00 30.48 111 GLU A CA 1
ATOM 843 C C . GLU A 1 111 ? -51.053 45.642 -8.733 1.00 30.48 111 GLU A C 1
ATOM 845 O O . GLU A 1 111 ? -51.680 46.532 -8.162 1.00 30.48 111 GLU A O 1
ATOM 850 N N . SER A 1 112 ? -49.885 45.896 -9.333 1.00 28.38 112 SER A N 1
ATOM 851 C CA . SER A 1 112 ? -49.515 47.223 -9.858 1.00 28.38 112 SER A CA 1
ATOM 852 C C . SER A 1 112 ? -48.943 47.098 -11.283 1.00 28.38 112 SER A C 1
ATOM 854 O O . SER A 1 112 ? -47.759 46.934 -11.543 1.00 28.38 112 SER A O 1
ATOM 856 N N . LEU A 1 113 ? -49.897 47.084 -12.218 1.00 28.31 113 LEU A N 1
ATOM 857 C CA . LEU A 1 113 ? -49.871 47.444 -13.645 1.00 28.31 113 LEU A CA 1
ATOM 858 C C . LEU A 1 113 ? -48.502 47.724 -14.315 1.00 28.31 113 LEU A C 1
ATOM 860 O O . LEU A 1 113 ? -48.025 48.853 -14.266 1.00 28.31 113 LEU A O 1
ATOM 864 N N . HIS A 1 114 ? -47.979 46.746 -15.073 1.00 28.62 114 HIS A N 1
ATOM 865 C CA . HIS A 1 114 ? -47.730 46.814 -16.538 1.00 28.62 114 HIS A CA 1
ATOM 866 C C . HIS A 1 114 ? -47.035 45.530 -17.052 1.00 28.62 114 HIS A C 1
ATOM 868 O O . HIS A 1 114 ? -45.851 45.540 -17.360 1.00 28.62 114 HIS A O 1
ATOM 874 N N . ASN A 1 115 ? -47.764 44.407 -17.127 1.00 28.98 115 ASN A N 1
ATOM 875 C CA . ASN A 1 115 ? -47.637 43.389 -18.195 1.00 28.98 115 ASN A CA 1
ATOM 876 C C . ASN A 1 115 ? -48.619 42.230 -17.946 1.00 28.98 115 ASN A C 1
ATOM 878 O O . ASN A 1 115 ? -48.249 41.087 -17.672 1.00 28.98 115 ASN A O 1
ATOM 882 N N . ARG A 1 116 ? -49.920 42.532 -18.024 1.00 29.08 116 ARG A N 1
ATOM 883 C CA . ARG A 1 116 ? -50.987 41.520 -18.003 1.00 29.08 116 ARG A CA 1
ATOM 884 C C . ARG A 1 116 ? -51.085 40.841 -19.373 1.00 29.08 116 ARG A C 1
ATOM 886 O O . ARG A 1 116 ? -51.989 41.114 -20.149 1.00 29.08 116 ARG A O 1
ATOM 893 N N . SER A 1 117 ? -50.104 40.001 -19.669 1.00 31.62 117 SER A N 1
ATOM 894 C CA . SER A 1 117 ? -50.146 38.955 -20.709 1.00 31.62 117 SER A CA 1
ATOM 895 C C . SER A 1 117 ? -48.958 37.990 -20.603 1.00 31.62 117 SER A C 1
ATOM 897 O O . SER A 1 117 ? -48.958 36.941 -21.237 1.00 31.62 117 SER A O 1
ATOM 899 N N . ALA A 1 118 ? -47.967 38.296 -19.759 1.00 32.00 118 ALA A N 1
ATOM 900 C CA . ALA A 1 118 ? -46.751 37.511 -19.648 1.00 32.00 118 ALA A CA 1
ATOM 901 C C . ALA A 1 118 ? -46.885 36.297 -18.712 1.00 32.00 118 ALA A C 1
ATOM 903 O O . ALA A 1 118 ? -46.338 35.256 -19.030 1.00 32.00 118 ALA A O 1
ATOM 904 N N . THR A 1 119 ? -47.603 36.354 -17.590 1.00 31.58 119 THR A N 1
ATOM 905 C CA . THR A 1 119 ? -47.425 35.371 -16.498 1.00 31.58 119 THR A CA 1
ATOM 906 C C . THR A 1 119 ? -48.061 33.996 -16.724 1.00 31.58 119 THR A C 1
ATOM 908 O O . THR A 1 119 ? -47.447 32.991 -16.375 1.00 31.58 119 THR A O 1
ATOM 911 N N . HIS A 1 120 ? -49.208 33.903 -17.404 1.00 28.12 120 HIS A N 1
ATOM 912 C CA . HIS A 1 120 ? -49.783 32.593 -17.756 1.00 28.12 120 HIS A CA 1
ATOM 913 C C . HIS A 1 120 ? -49.081 31.947 -18.964 1.00 28.12 120 HIS A C 1
ATOM 915 O O . HIS A 1 120 ? -49.037 30.726 -19.082 1.00 28.12 120 HIS A O 1
ATOM 921 N N . GLN A 1 121 ? -48.429 32.758 -19.808 1.00 31.61 121 GLN A N 1
ATOM 922 C CA . GLN A 1 121 ? -47.476 32.263 -20.799 1.00 31.61 121 GLN A CA 1
ATOM 923 C C . GLN A 1 121 ? -46.068 32.045 -20.219 1.00 31.61 121 GLN A C 1
ATOM 925 O O . GLN A 1 121 ? -45.340 31.262 -20.799 1.00 31.61 121 GLN A O 1
ATOM 930 N N . HIS A 1 122 ? -45.669 32.629 -19.080 1.00 31.70 122 HIS A N 1
ATOM 931 C CA . HIS A 1 122 ? -44.316 32.480 -18.509 1.00 31.70 122 HIS A CA 1
ATOM 932 C C . HIS A 1 122 ? -44.137 31.218 -17.671 1.00 31.70 122 HIS A C 1
ATOM 934 O O . HIS A 1 122 ? -43.046 30.664 -17.694 1.00 31.70 122 HIS A O 1
ATOM 940 N N . ALA A 1 123 ? -45.164 30.719 -16.979 1.00 30.12 123 ALA A N 1
ATOM 941 C CA . ALA A 1 123 ? -45.060 29.408 -16.333 1.00 30.12 123 ALA A CA 1
ATOM 942 C C . ALA A 1 123 ? -44.960 28.287 -17.387 1.00 30.12 123 ALA A C 1
ATOM 944 O O . ALA A 1 123 ? -44.101 27.418 -17.282 1.00 30.12 123 ALA A O 1
ATOM 945 N N . MET A 1 124 ? -45.738 28.382 -18.476 1.00 29.14 124 MET A N 1
ATOM 946 C CA . MET A 1 124 ? -45.657 27.429 -19.595 1.00 29.14 124 MET A CA 1
ATOM 947 C C . MET A 1 124 ? -44.486 27.694 -20.566 1.00 29.14 124 MET A C 1
ATOM 949 O O . MET A 1 124 ? -44.053 26.778 -21.262 1.00 29.14 124 MET A O 1
ATOM 953 N N . ALA A 1 125 ? -43.938 28.916 -20.625 1.00 32.91 125 ALA A N 1
ATOM 954 C CA . ALA A 1 125 ? -42.727 29.226 -21.395 1.00 32.91 125 ALA A CA 1
ATOM 955 C C . ALA A 1 125 ? -41.442 28.974 -20.604 1.00 32.91 125 ALA A C 1
ATOM 957 O O . ALA A 1 125 ? -40.419 28.718 -21.226 1.00 32.91 125 ALA A O 1
ATOM 958 N N . MET A 1 126 ? -41.464 28.977 -19.265 1.00 31.62 126 MET A N 1
ATOM 959 C CA . MET A 1 126 ? -40.323 28.529 -18.464 1.00 31.62 126 MET A CA 1
ATOM 960 C C . MET A 1 126 ? -40.005 27.082 -18.810 1.00 31.62 126 MET A C 1
ATOM 962 O O . MET A 1 126 ? -38.845 26.812 -19.110 1.00 31.62 126 MET A O 1
ATOM 966 N N . ASP A 1 127 ? -40.999 26.193 -18.888 1.00 34.12 127 ASP A N 1
ATOM 967 C CA . ASP A 1 127 ? -40.822 24.799 -19.334 1.00 34.12 127 ASP A CA 1
ATOM 968 C C . ASP A 1 127 ? -40.360 24.654 -20.795 1.00 34.12 127 ASP A C 1
ATOM 970 O O . ASP A 1 127 ? -39.802 23.622 -21.154 1.00 34.12 127 ASP A O 1
ATOM 974 N N . ASN A 1 128 ? -40.489 25.704 -21.613 1.00 32.97 128 ASN A N 1
ATOM 975 C CA . ASN A 1 128 ? -40.069 25.721 -23.020 1.00 32.97 128 ASN A CA 1
ATOM 976 C C . ASN A 1 128 ? -38.841 26.610 -23.314 1.00 32.97 128 ASN A C 1
ATOM 978 O O . ASN A 1 128 ? -38.450 26.756 -24.474 1.00 32.97 128 ASN A O 1
ATOM 982 N N . LEU A 1 129 ? -38.198 27.202 -22.301 1.00 35.34 129 LEU A N 1
ATOM 983 C CA . LEU A 1 129 ? -36.972 27.986 -22.470 1.00 35.34 129 LEU A CA 1
ATOM 984 C C . LEU A 1 129 ? -35.742 27.085 -22.333 1.00 35.34 129 LEU A C 1
ATOM 986 O O . LEU A 1 129 ? -35.544 26.431 -21.310 1.00 35.34 129 LEU A O 1
ATOM 990 N N . SER A 1 130 ? -34.874 27.096 -23.350 1.00 38.72 130 SER A N 1
ATOM 991 C CA . SER A 1 130 ? -33.614 26.344 -23.320 1.00 38.72 130 SER A CA 1
ATOM 992 C C . SER A 1 130 ? -32.755 26.742 -22.108 1.00 38.72 130 SER A C 1
ATOM 994 O O . SER A 1 130 ? -32.684 27.925 -21.756 1.00 38.72 130 SER A O 1
ATOM 996 N N . GLY A 1 131 ? -32.068 25.771 -21.494 1.00 33.53 131 GLY A N 1
ATOM 997 C CA . GLY A 1 131 ? -31.327 25.941 -20.232 1.00 33.53 131 GLY A CA 1
ATOM 998 C C . GLY A 1 131 ? -30.348 27.126 -20.194 1.00 33.53 131 GLY A C 1
ATOM 999 O O . GLY A 1 131 ? -30.152 27.729 -19.141 1.00 33.53 131 GLY A O 1
ATOM 1000 N N . ARG A 1 132 ? -29.818 27.558 -21.349 1.00 31.44 132 ARG A N 1
ATOM 1001 C CA . ARG A 1 132 ? -28.932 28.732 -21.469 1.00 31.44 132 ARG A CA 1
ATOM 1002 C C . ARG A 1 132 ? -29.577 30.041 -20.987 1.00 31.44 132 ARG A C 1
ATOM 1004 O O . ARG A 1 132 ? -28.897 30.851 -20.361 1.00 31.44 132 ARG A O 1
ATOM 1011 N N . THR A 1 133 ? -30.873 30.246 -21.227 1.00 33.66 133 THR A N 1
ATOM 1012 C CA . THR A 1 133 ? -31.574 31.497 -20.871 1.00 33.66 133 THR A CA 1
ATOM 1013 C C . THR A 1 133 ? -31.937 31.546 -19.383 1.00 33.66 133 THR A C 1
ATOM 1015 O O . THR A 1 133 ? -31.922 32.618 -18.778 1.00 33.66 133 THR A O 1
ATOM 1018 N N . ARG A 1 134 ? -32.182 30.380 -18.762 1.00 36.81 134 ARG A N 1
ATOM 1019 C CA . ARG A 1 134 ? -32.400 30.252 -17.310 1.00 36.81 134 ARG A CA 1
ATOM 1020 C C . ARG A 1 134 ? -31.118 30.584 -16.529 1.00 36.81 134 ARG A C 1
ATOM 1022 O O . ARG A 1 134 ? -31.167 31.374 -15.590 1.00 36.81 134 ARG A O 1
ATOM 1029 N N . ILE A 1 135 ? -29.965 30.068 -16.965 1.00 37.19 135 ILE A N 1
ATOM 1030 C CA . ILE A 1 135 ? -28.655 30.289 -16.318 1.00 37.19 135 ILE A CA 1
ATOM 1031 C C . ILE A 1 135 ? -28.230 31.767 -16.366 1.00 37.19 135 ILE A C 1
ATOM 1033 O O . ILE A 1 135 ? -27.761 32.313 -15.367 1.00 37.19 135 ILE A O 1
ATOM 1037 N N . ALA A 1 136 ? -28.442 32.451 -17.496 1.00 35.75 136 ALA A N 1
ATOM 1038 C CA . ALA A 1 136 ? -28.131 33.878 -17.625 1.00 35.75 136 ALA A CA 1
ATOM 1039 C C . ALA A 1 136 ? -28.956 34.753 -16.659 1.00 35.75 136 ALA A C 1
ATOM 1041 O O . ALA A 1 136 ? -28.435 35.711 -16.085 1.00 35.75 136 ALA A O 1
ATOM 1042 N N . HIS A 1 137 ? -30.222 34.391 -16.426 1.00 38.19 137 HIS A N 1
ATOM 1043 C CA . HIS A 1 137 ? -31.109 35.109 -15.509 1.00 38.19 137 HIS A CA 1
ATOM 1044 C C . HIS A 1 137 ? -30.697 34.931 -14.034 1.00 38.19 137 HIS A C 1
ATOM 1046 O O . HIS A 1 137 ? -30.720 35.893 -13.263 1.00 38.19 137 HIS A O 1
ATOM 1052 N N . TRP A 1 138 ? -30.260 33.726 -13.648 1.00 37.91 138 TRP A N 1
ATOM 1053 C CA . TRP A 1 138 ? -29.755 33.433 -12.299 1.00 37.91 138 TRP A CA 1
ATOM 1054 C C . TRP A 1 138 ? -28.405 34.096 -12.007 1.00 37.91 138 TRP A C 1
ATOM 1056 O O . TRP A 1 138 ? -28.228 34.675 -10.932 1.00 37.91 138 TRP A O 1
ATOM 1066 N N . ARG A 1 139 ? -27.488 34.106 -12.985 1.00 36.16 139 ARG A N 1
ATOM 1067 C CA . ARG A 1 139 ? -26.188 34.792 -12.890 1.00 36.16 139 ARG A CA 1
ATOM 1068 C C . ARG A 1 139 ? -26.351 36.284 -12.587 1.00 36.16 139 ARG A C 1
ATOM 1070 O O . ARG A 1 139 ? -25.685 36.806 -11.697 1.00 36.16 139 ARG A O 1
ATOM 1077 N N . MET A 1 140 ? -27.291 36.942 -13.267 1.00 37.41 140 MET A N 1
ATOM 1078 C CA . MET A 1 140 ? -27.555 38.373 -13.091 1.00 37.41 140 MET A CA 1
ATOM 1079 C C . MET A 1 140 ? -28.112 38.704 -11.693 1.00 37.41 140 MET A C 1
ATOM 1081 O O . MET A 1 140 ? -27.726 39.710 -11.102 1.00 37.41 140 MET A O 1
ATOM 1085 N N . LYS A 1 141 ? -28.975 37.846 -11.125 1.00 38.12 141 LYS A N 1
ATOM 1086 C CA . LYS A 1 141 ? -29.553 38.053 -9.782 1.00 38.12 141 LYS A CA 1
ATOM 1087 C C . LYS A 1 141 ? -28.553 37.797 -8.648 1.00 38.12 141 LYS A C 1
ATOM 1089 O O . LYS A 1 141 ? -28.549 38.544 -7.673 1.00 38.12 141 LYS A O 1
ATOM 1094 N N . LEU A 1 142 ? -27.687 36.791 -8.785 1.00 37.56 142 LEU A N 1
ATOM 1095 C CA . LEU A 1 142 ? -26.661 36.467 -7.784 1.00 37.56 142 LEU A CA 1
ATOM 1096 C C . LEU A 1 142 ? -25.524 37.499 -7.754 1.00 37.56 142 LEU A C 1
ATOM 1098 O O . LEU A 1 142 ? -25.106 37.904 -6.671 1.00 37.56 142 LEU A O 1
ATOM 1102 N N . GLN A 1 143 ? -25.081 37.997 -8.915 1.00 38.09 143 GLN A N 1
ATOM 1103 C CA . GLN A 1 143 ? -24.082 39.075 -8.977 1.00 38.09 143 GLN A CA 1
ATOM 1104 C C . GLN A 1 143 ? -24.617 40.396 -8.403 1.00 38.09 143 GLN A C 1
ATOM 1106 O O . GLN A 1 143 ? -23.896 41.094 -7.690 1.00 38.09 143 GLN A O 1
ATOM 1111 N N . ALA A 1 144 ? -25.896 40.715 -8.636 1.00 35.88 144 ALA A N 1
ATOM 1112 C CA . ALA A 1 144 ? -26.532 41.890 -8.040 1.00 35.88 144 ALA A CA 1
ATOM 1113 C C . ALA A 1 144 ? -26.622 41.790 -6.504 1.00 35.88 144 ALA A C 1
ATOM 1115 O O . ALA A 1 144 ? -26.360 42.771 -5.807 1.00 35.88 144 ALA A O 1
ATOM 1116 N N . ALA A 1 145 ? -26.928 40.603 -5.967 1.00 34.47 145 ALA A N 1
ATOM 1117 C CA . ALA A 1 145 ? -26.967 40.367 -4.525 1.00 34.47 145 ALA A CA 1
ATOM 1118 C C . ALA A 1 145 ? -25.569 40.463 -3.881 1.00 34.47 145 ALA A C 1
ATOM 1120 O O . ALA A 1 145 ? -25.410 41.137 -2.864 1.00 34.47 145 ALA A O 1
ATOM 1121 N N . ALA A 1 146 ? -24.544 39.866 -4.499 1.00 36.47 146 ALA A N 1
ATOM 1122 C CA . ALA A 1 146 ? -23.169 39.893 -3.994 1.00 36.47 146 ALA A CA 1
ATOM 1123 C C . ALA A 1 146 ? -22.562 41.311 -3.993 1.00 36.47 146 ALA A C 1
ATOM 1125 O O . ALA A 1 146 ? -21.969 41.729 -2.998 1.00 36.47 146 ALA A O 1
ATOM 1126 N N . SER A 1 147 ? -22.786 42.089 -5.060 1.00 34.12 147 SER A N 1
ATOM 1127 C CA . SER A 1 147 ? -22.298 43.473 -5.183 1.00 34.12 147 SER A CA 1
ATOM 1128 C C . SER A 1 147 ? -22.944 44.435 -4.166 1.00 34.12 147 SER A C 1
ATOM 1130 O O . SER A 1 147 ? -22.318 45.388 -3.694 1.00 34.12 147 SER A O 1
ATOM 1132 N N . MET A 1 148 ? -24.190 44.183 -3.749 1.00 33.00 148 MET A N 1
ATOM 1133 C CA . MET A 1 148 ? -24.859 45.001 -2.727 1.00 33.00 148 MET A CA 1
ATOM 1134 C C . MET A 1 148 ? -24.369 44.721 -1.298 1.00 33.00 148 MET A C 1
ATOM 1136 O O . MET A 1 148 ? -24.389 45.629 -0.459 1.00 33.00 148 MET A O 1
ATOM 1140 N N . VAL A 1 149 ? -23.926 43.493 -1.011 1.00 32.88 149 VAL A N 1
ATOM 1141 C CA . VAL A 1 149 ? -23.367 43.110 0.298 1.00 32.88 149 VAL A CA 1
ATOM 1142 C C . VAL A 1 149 ? -21.996 43.757 0.503 1.00 32.88 149 VAL A C 1
ATOM 1144 O O . VAL A 1 149 ? -21.748 44.351 1.553 1.00 32.88 149 VAL A O 1
ATOM 1147 N N . THR A 1 150 ? -21.145 43.750 -0.523 1.00 35.09 150 THR A N 1
ATOM 1148 C CA . THR A 1 150 ? -19.812 44.375 -0.491 1.00 35.09 150 THR A CA 1
ATOM 1149 C C . THR A 1 150 ? -19.874 45.894 -0.360 1.00 35.09 150 THR A C 1
ATOM 1151 O O . THR A 1 150 ? -19.241 46.466 0.527 1.00 35.09 150 THR A O 1
ATOM 1154 N N . THR A 1 151 ? -20.735 46.553 -1.140 1.00 34.12 151 THR A N 1
ATOM 1155 C CA . THR A 1 151 ? -20.881 48.022 -1.116 1.00 34.12 151 THR A CA 1
ATOM 1156 C C . THR A 1 151 ? -21.408 48.560 0.229 1.00 34.12 151 THR A C 1
ATOM 1158 O O . THR A 1 151 ? -21.192 49.725 0.574 1.00 34.12 151 THR A O 1
ATOM 1161 N N . ASN A 1 152 ? -22.126 47.741 1.008 1.00 34.66 152 ASN A N 1
ATOM 1162 C CA . ASN A 1 152 ? -22.615 48.128 2.335 1.00 34.66 152 ASN A CA 1
ATOM 1163 C C . ASN A 1 152 ? -21.568 47.945 3.444 1.00 34.66 152 ASN A C 1
ATOM 1165 O O . ASN A 1 152 ? -21.624 48.699 4.414 1.00 34.66 152 ASN A O 1
ATOM 1169 N N . LEU A 1 153 ? -20.628 47.006 3.293 1.00 34.62 153 LEU A N 1
ATOM 1170 C CA . LEU A 1 153 ? -19.554 46.742 4.258 1.00 34.62 153 LEU A CA 1
ATOM 1171 C C . LEU A 1 153 ? -18.450 47.814 4.209 1.00 34.62 153 LEU A C 1
ATOM 1173 O O . LEU A 1 153 ? -17.971 48.245 5.258 1.00 34.62 153 LEU A O 1
ATOM 1177 N N . GLU A 1 154 ? -18.113 48.323 3.019 1.00 35.28 154 GLU A N 1
ATOM 1178 C CA . GLU A 1 154 ? -17.101 49.383 2.845 1.00 35.28 154 GLU A CA 1
ATOM 1179 C C . GLU A 1 154 ? -17.515 50.738 3.446 1.00 35.28 154 GLU A C 1
ATOM 1181 O O . GLU A 1 154 ? -16.669 51.527 3.858 1.00 35.28 154 GLU A O 1
ATOM 1186 N N . LYS A 1 155 ? -18.821 51.025 3.540 1.00 33.62 155 LYS A N 1
ATOM 1187 C CA . LYS A 1 155 ? -19.331 52.325 4.020 1.00 33.62 155 LYS A CA 1
ATOM 1188 C C . LYS A 1 155 ? -19.410 52.453 5.544 1.00 33.62 155 LYS A C 1
ATOM 1190 O O . LYS A 1 155 ? -19.710 53.539 6.035 1.00 33.62 155 LYS A O 1
ATOM 1195 N N . THR A 1 156 ? -19.185 51.373 6.290 1.00 35.41 156 THR A N 1
ATOM 1196 C CA . THR A 1 156 ? -19.413 51.320 7.747 1.00 35.41 156 THR A CA 1
ATOM 1197 C C . THR A 1 156 ? -18.162 51.033 8.579 1.00 35.41 156 THR A C 1
ATOM 1199 O O . THR A 1 156 ? -18.265 51.010 9.801 1.00 35.41 156 THR A O 1
ATOM 1202 N N . CYS A 1 157 ? -16.990 50.834 7.966 1.00 30.42 157 CYS A N 1
ATOM 1203 C CA . CYS A 1 157 ? -15.777 50.411 8.676 1.00 30.42 157 CYS A CA 1
ATOM 1204 C C . CYS A 1 157 ? -14.670 51.490 8.625 1.00 30.42 157 CYS A C 1
ATOM 1206 O O . CYS A 1 157 ? -14.310 51.923 7.528 1.00 30.42 157 CYS A O 1
ATOM 1208 N N . PRO A 1 158 ? -14.097 51.944 9.760 1.00 31.14 158 PRO A N 1
ATOM 1209 C CA . PRO A 1 158 ? -12.912 52.801 9.747 1.00 31.14 158 PRO A CA 1
ATOM 1210 C C . PRO A 1 158 ? -11.689 52.054 9.182 1.00 31.14 158 PRO A C 1
ATOM 1212 O O . PRO A 1 158 ? -11.567 50.840 9.325 1.00 31.14 158 PRO A O 1
ATOM 1215 N N . ILE A 1 159 ? -10.772 52.810 8.575 1.00 35.53 159 ILE A N 1
ATOM 1216 C CA . ILE A 1 159 ? -9.749 52.450 7.560 1.00 35.53 159 ILE A CA 1
ATOM 1217 C C . ILE A 1 159 ? -8.690 51.372 7.952 1.00 35.53 159 ILE A C 1
ATOM 1219 O O . ILE A 1 159 ? -7.735 51.144 7.220 1.00 35.53 159 ILE A O 1
ATOM 1223 N N . GLY A 1 160 ? -8.856 50.615 9.039 1.00 34.31 160 GLY A N 1
ATOM 1224 C CA . GLY A 1 160 ? -7.910 49.564 9.462 1.00 34.31 160 GLY A CA 1
ATOM 1225 C C . GLY A 1 160 ? -8.278 48.109 9.127 1.00 34.31 160 GLY A C 1
ATOM 1226 O O . GLY A 1 160 ? -7.404 47.254 9.199 1.00 34.31 160 GLY A O 1
ATOM 1227 N N . LEU A 1 161 ? -9.536 47.808 8.774 1.00 34.47 161 LEU A N 1
ATOM 1228 C CA . LEU A 1 161 ? -10.066 46.427 8.665 1.00 34.47 161 LEU A CA 1
ATOM 1229 C C . LEU A 1 161 ? -10.418 45.975 7.231 1.00 34.47 161 LEU A C 1
ATOM 1231 O O . LEU A 1 161 ? -10.858 44.848 7.017 1.00 34.47 161 LEU A O 1
ATOM 1235 N N . LEU A 1 162 ? -10.221 46.833 6.226 1.00 34.62 162 LEU A N 1
ATOM 1236 C CA . LEU A 1 162 ? -10.682 46.599 4.847 1.00 34.62 162 LEU A CA 1
ATOM 1237 C C . LEU A 1 162 ? -9.989 45.421 4.127 1.00 34.62 162 LEU A C 1
ATOM 1239 O O . LEU A 1 162 ? -10.593 44.827 3.236 1.00 34.62 162 LEU A O 1
ATOM 1243 N N . SER A 1 163 ? -8.765 45.038 4.509 1.00 34.62 163 SER A N 1
ATOM 1244 C CA . SER A 1 163 ? -8.024 43.951 3.843 1.00 34.62 163 SER A CA 1
ATOM 1245 C C . SER A 1 163 ? -8.586 42.555 4.135 1.00 34.62 163 SER A C 1
ATOM 1247 O O . SER A 1 163 ? -8.565 41.692 3.260 1.00 34.62 163 SER A O 1
ATOM 1249 N N . GLU A 1 164 ? -9.123 42.322 5.333 1.00 35.19 164 GLU A N 1
ATOM 1250 C CA . GLU A 1 164 ? -9.676 41.017 5.720 1.00 35.19 164 GLU A CA 1
ATOM 1251 C C . GLU A 1 164 ? -11.114 40.829 5.213 1.00 35.19 164 GLU A C 1
ATOM 1253 O O . GLU A 1 164 ? -11.470 39.747 4.743 1.00 35.19 164 GLU A O 1
ATOM 1258 N N . PHE A 1 165 ? -11.919 41.898 5.191 1.00 34.69 165 PHE A N 1
ATOM 1259 C CA . PHE A 1 165 ? -13.274 41.863 4.625 1.00 34.69 165 PHE A CA 1
ATOM 1260 C C . PHE A 1 165 ? -13.286 41.796 3.090 1.00 34.69 165 PHE A C 1
ATOM 1262 O O . PHE A 1 165 ? -14.150 41.124 2.522 1.00 34.69 165 PHE A O 1
ATOM 1269 N N . GLY A 1 166 ? -12.307 42.413 2.416 1.00 33.41 166 GLY A N 1
ATOM 1270 C CA . GLY A 1 166 ? -12.126 42.271 0.966 1.00 33.41 166 GLY A CA 1
ATOM 1271 C C . GLY A 1 166 ? -11.896 40.816 0.540 1.00 33.41 166 GLY A C 1
ATOM 1272 O O . GLY A 1 166 ? -12.451 40.367 -0.462 1.00 33.41 166 GLY A O 1
ATOM 1273 N N . ASN A 1 167 ? -11.177 40.036 1.353 1.00 34.66 167 ASN A N 1
ATOM 1274 C CA . ASN A 1 167 ? -10.946 38.612 1.099 1.00 34.66 167 ASN A CA 1
ATOM 1275 C C . ASN A 1 167 ? -12.216 37.762 1.282 1.00 34.66 167 ASN A C 1
ATOM 1277 O O . ASN A 1 167 ? -12.451 36.837 0.505 1.00 34.66 167 ASN A O 1
ATOM 1281 N N . ALA A 1 168 ? -13.069 38.091 2.257 1.00 34.94 168 ALA A N 1
ATOM 1282 C CA . ALA A 1 168 ? -14.344 37.397 2.476 1.00 34.94 168 ALA A CA 1
ATOM 1283 C C . ALA A 1 168 ? -15.356 37.651 1.341 1.00 34.94 168 ALA A C 1
ATOM 1285 O O . ALA A 1 168 ? -16.069 36.742 0.914 1.00 34.94 168 ALA A O 1
ATOM 1286 N N . ALA A 1 169 ? -15.379 38.873 0.809 1.00 36.22 169 ALA A N 1
ATOM 1287 C CA . ALA A 1 169 ? -16.176 39.253 -0.352 1.00 36.22 169 ALA A CA 1
ATOM 1288 C C . ALA A 1 169 ? -15.758 38.509 -1.634 1.00 36.22 169 ALA A C 1
ATOM 1290 O O . ALA A 1 169 ? -16.603 37.944 -2.329 1.00 36.22 169 ALA A O 1
ATOM 1291 N N . LEU A 1 170 ? -14.448 38.446 -1.898 1.00 36.91 170 LEU A N 1
ATOM 1292 C CA . LEU A 1 170 ? -13.860 37.687 -3.008 1.00 36.91 170 LEU A CA 1
ATOM 1293 C C . LEU A 1 170 ? -14.155 36.181 -2.903 1.00 36.91 170 LEU A C 1
ATOM 1295 O O . LEU A 1 170 ? -14.404 35.526 -3.914 1.00 36.91 170 LEU A O 1
ATOM 1299 N N . LEU A 1 171 ? -14.190 35.631 -1.684 1.00 37.81 171 LEU A N 1
ATOM 1300 C CA . LEU A 1 171 ? -14.563 34.234 -1.427 1.00 37.81 171 LEU A CA 1
ATOM 1301 C C . LEU A 1 171 ? -16.043 33.947 -1.730 1.00 37.81 171 LEU A C 1
ATOM 1303 O O . LEU A 1 171 ? -16.361 32.891 -2.277 1.00 37.81 171 LEU A O 1
ATOM 1307 N N . LEU A 1 172 ? -16.944 34.887 -1.434 1.00 36.78 172 LEU A N 1
ATOM 1308 C CA . LEU A 1 172 ? -18.373 34.792 -1.764 1.00 36.78 172 LEU A CA 1
ATOM 1309 C C . LEU A 1 172 ? -18.631 34.883 -3.277 1.00 36.78 172 LEU A C 1
ATOM 1311 O O . LEU A 1 172 ? -19.463 34.144 -3.812 1.00 36.78 172 LEU A O 1
ATOM 1315 N N . GLU A 1 173 ? -17.893 35.741 -3.981 1.00 37.47 173 GLU A N 1
ATOM 1316 C CA . GLU A 1 173 ? -17.972 35.884 -5.442 1.00 37.47 173 GLU A CA 1
ATOM 1317 C C . GLU A 1 173 ? -17.383 34.656 -6.172 1.00 37.47 173 GLU A C 1
ATOM 1319 O O . GLU A 1 173 ? -17.952 34.151 -7.147 1.00 37.47 173 GLU A O 1
ATOM 1324 N N . ALA A 1 174 ? -16.301 34.083 -5.634 1.00 35.84 174 ALA A N 1
ATOM 1325 C CA . ALA A 1 174 ? -15.718 32.832 -6.119 1.00 35.84 174 ALA A CA 1
ATOM 1326 C C . ALA A 1 174 ? -16.642 31.621 -5.879 1.00 35.84 174 ALA A C 1
ATOM 1328 O O . ALA A 1 174 ? -16.805 30.776 -6.765 1.00 35.84 174 ALA A O 1
ATOM 1329 N N . ALA A 1 175 ? -17.301 31.549 -4.717 1.00 36.56 175 ALA A N 1
ATOM 1330 C CA . ALA A 1 175 ? -18.240 30.476 -4.391 1.00 36.56 175 ALA A CA 1
ATOM 1331 C C . ALA A 1 175 ? -19.483 30.502 -5.296 1.00 36.56 175 ALA A C 1
ATOM 1333 O O . ALA A 1 175 ? -19.892 29.468 -5.823 1.00 36.56 175 ALA A O 1
ATOM 1334 N N . SER A 1 176 ? -20.044 31.685 -5.552 1.00 33.47 176 SER A N 1
ATOM 1335 C CA . SER A 1 176 ? -21.222 31.844 -6.417 1.00 33.47 176 SER A CA 1
ATOM 1336 C C . SER A 1 176 ? -20.924 31.559 -7.897 1.00 33.47 176 SER A C 1
ATOM 1338 O O . SER A 1 176 ? -21.749 30.953 -8.583 1.00 33.47 176 SER A O 1
ATOM 1340 N N . THR A 1 177 ? -19.719 31.877 -8.381 1.00 33.41 177 THR A N 1
ATOM 1341 C CA . THR A 1 177 ? -19.273 31.522 -9.744 1.00 33.41 177 THR A CA 1
ATOM 1342 C C . THR A 1 177 ? -19.027 30.009 -9.898 1.00 33.41 177 THR A C 1
ATOM 1344 O O . THR A 1 177 ? -19.321 29.421 -10.942 1.00 33.41 177 THR A O 1
ATOM 1347 N N . SER A 1 178 ? -18.564 29.345 -8.835 1.00 34.47 178 SER A N 1
ATOM 1348 C CA . SER A 1 178 ? -18.302 27.896 -8.819 1.00 34.47 178 SER A CA 1
ATOM 1349 C C . SER A 1 178 ? -19.589 27.058 -8.861 1.00 34.47 178 SER A C 1
ATOM 1351 O O . SER A 1 178 ? -19.639 26.039 -9.550 1.00 34.47 178 SER A O 1
ATOM 1353 N N . VAL A 1 179 ? -20.662 27.521 -8.209 1.00 32.72 179 VAL A N 1
ATOM 1354 C CA . VAL A 1 179 ? -21.982 26.856 -8.206 1.00 32.72 179 VAL A CA 1
ATOM 1355 C C . VAL A 1 179 ? -22.637 26.869 -9.595 1.00 32.72 179 VAL A C 1
ATOM 1357 O O . VAL A 1 179 ? -23.167 25.851 -10.032 1.00 32.72 179 VAL A O 1
ATOM 1360 N N . ILE A 1 180 ? -22.520 27.971 -10.344 1.00 33.12 180 ILE A N 1
ATOM 1361 C CA . ILE A 1 180 ? -23.068 28.083 -11.713 1.00 33.12 180 ILE A CA 1
ATOM 1362 C C . ILE A 1 180 ? -22.333 27.146 -12.691 1.00 33.12 180 ILE A C 1
ATOM 1364 O O . ILE A 1 180 ? -22.923 26.613 -13.631 1.00 33.12 180 ILE A O 1
ATOM 1368 N N . THR A 1 181 ? -21.040 26.917 -12.456 1.00 33.38 181 THR A N 1
ATOM 1369 C CA . THR A 1 181 ? -20.195 26.060 -13.302 1.00 33.38 181 THR A CA 1
ATOM 1370 C C . THR A 1 181 ? -20.471 24.567 -13.058 1.00 33.38 181 THR A C 1
ATOM 1372 O O . THR A 1 181 ? -20.395 23.762 -13.986 1.00 33.38 181 THR A O 1
ATOM 1375 N N . LEU A 1 182 ? -20.863 24.206 -11.830 1.00 32.75 182 LEU A N 1
ATOM 1376 C CA . LEU A 1 182 ? -21.262 22.851 -11.428 1.00 32.75 182 LEU A CA 1
ATOM 1377 C C . LEU A 1 182 ? -22.564 22.380 -12.086 1.00 32.75 182 LEU A C 1
ATOM 1379 O O . LEU A 1 182 ? -22.645 21.233 -12.524 1.00 32.75 182 LEU A O 1
ATOM 1383 N N . GLU A 1 183 ? -23.570 23.249 -12.192 1.00 33.44 183 GLU A N 1
ATOM 1384 C CA . GLU A 1 183 ? -24.851 22.888 -12.816 1.00 33.44 183 GLU A CA 1
ATOM 1385 C C . GLU A 1 183 ? -24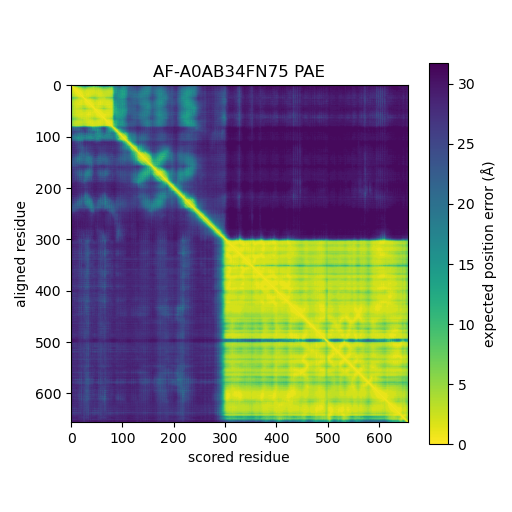.734 22.749 -14.341 1.00 33.44 183 GLU A C 1
ATOM 1387 O O . GLU A 1 183 ? -25.275 21.808 -14.917 1.00 33.44 183 GLU A O 1
ATOM 1392 N N . ALA A 1 184 ? -23.931 23.595 -15.000 1.00 31.75 184 ALA A N 1
ATOM 1393 C CA . ALA A 1 184 ? -23.674 23.480 -16.439 1.00 31.75 184 ALA A CA 1
ATOM 1394 C C . ALA A 1 184 ? -22.938 22.177 -16.824 1.00 31.75 184 ALA A C 1
ATOM 1396 O O . ALA A 1 184 ? -23.179 21.625 -17.900 1.00 31.75 184 ALA A O 1
ATOM 1397 N N . ALA A 1 185 ? -22.066 21.674 -15.940 1.00 32.78 185 ALA A N 1
ATOM 1398 C CA . ALA A 1 185 ? -21.339 20.419 -16.131 1.00 32.78 185 ALA A CA 1
ATOM 1399 C C . ALA A 1 185 ? -22.209 19.174 -15.874 1.00 32.78 185 ALA A C 1
ATOM 1401 O O . ALA A 1 185 ? -21.999 18.141 -16.510 1.00 32.78 185 ALA A O 1
ATOM 1402 N N . ARG A 1 186 ? -23.206 19.271 -14.983 1.00 32.38 186 ARG A N 1
ATOM 1403 C CA . ARG A 1 186 ? -24.140 18.179 -14.664 1.00 32.38 186 ARG A CA 1
ATOM 1404 C C . ARG A 1 186 ? -25.119 17.875 -15.808 1.00 32.38 186 ARG A C 1
ATOM 1406 O O . ARG A 1 186 ? -25.462 16.712 -15.996 1.00 32.38 186 ARG A O 1
ATOM 1413 N N . ASP A 1 187 ? -25.489 18.878 -16.603 1.00 30.78 187 ASP A N 1
ATOM 1414 C CA . ASP A 1 187 ? -26.448 18.734 -17.713 1.00 30.78 187 ASP A CA 1
ATOM 1415 C C . ASP A 1 187 ? -25.787 18.529 -19.096 1.00 30.78 187 ASP A C 1
ATOM 1417 O O . ASP A 1 187 ? -26.453 18.582 -20.130 1.00 30.78 187 ASP A O 1
ATOM 1421 N N . GLY A 1 188 ? -24.473 18.269 -19.144 1.00 29.31 188 GLY A N 1
ATOM 1422 C CA . GLY A 1 188 ? -23.780 17.813 -20.357 1.00 29.31 188 GLY A CA 1
ATOM 1423 C C . GLY A 1 188 ? -23.546 18.868 -21.448 1.00 29.31 188 GLY A C 1
ATOM 1424 O O . GLY A 1 188 ? -23.287 18.508 -22.598 1.00 29.31 188 GLY A O 1
ATOM 1425 N N . PHE A 1 189 ? -23.607 20.166 -21.135 1.00 32.28 189 PHE A N 1
ATOM 1426 C CA . PHE A 1 189 ? -23.376 21.220 -22.128 1.00 32.28 189 PHE A CA 1
ATOM 1427 C C . PHE A 1 189 ? -21.895 21.611 -22.241 1.00 32.28 189 PHE A C 1
ATOM 1429 O O . PHE A 1 189 ? -21.263 22.034 -21.276 1.00 32.28 189 PHE A O 1
ATOM 1436 N N . ALA A 1 190 ? -21.355 21.562 -23.462 1.00 30.83 190 ALA A N 1
ATOM 1437 C CA . ALA A 1 190 ? -20.059 22.155 -23.783 1.00 30.83 190 ALA A CA 1
ATOM 1438 C C . ALA A 1 190 ? -20.135 23.693 -23.714 1.00 30.83 190 ALA A C 1
ATOM 1440 O O . ALA A 1 190 ? -21.026 24.316 -24.306 1.00 30.83 190 ALA A O 1
ATOM 1441 N N . ALA A 1 191 ? -19.187 24.307 -23.003 1.00 29.50 191 ALA A N 1
ATOM 1442 C CA . ALA A 1 191 ? -19.046 25.756 -22.908 1.00 29.50 191 ALA A CA 1
ATOM 1443 C C . ALA A 1 191 ? -18.823 26.377 -24.302 1.00 29.50 191 ALA A C 1
ATOM 1445 O O . ALA A 1 191 ? -17.899 25.996 -25.018 1.00 29.50 191 ALA A O 1
ATOM 1446 N N . THR A 1 192 ? -19.665 27.335 -24.700 1.00 24.91 192 THR A N 1
ATOM 1447 C CA . THR A 1 192 ? -19.473 28.130 -25.928 1.00 24.91 192 THR A CA 1
ATOM 1448 C C . THR A 1 192 ? -18.737 29.450 -25.652 1.00 24.91 192 THR A C 1
ATOM 1450 O O . THR A 1 192 ? -18.889 30.008 -24.563 1.00 24.91 192 THR A O 1
ATOM 1453 N N . PRO A 1 193 ? -17.977 29.982 -26.631 1.00 29.80 193 PRO A N 1
ATOM 1454 C CA . PRO A 1 193 ? -17.024 31.072 -26.438 1.00 29.80 193 PRO A CA 1
ATOM 1455 C C . PRO A 1 193 ? -17.707 32.443 -26.510 1.00 29.80 193 PRO A C 1
ATOM 1457 O O . PRO A 1 193 ? -17.901 32.988 -27.590 1.00 29.80 193 PRO A O 1
ATOM 1460 N N . HIS A 1 194 ? -18.074 33.014 -25.365 1.00 25.67 194 HIS A N 1
ATOM 1461 C CA . HIS A 1 194 ? -18.421 34.439 -25.227 1.00 25.67 194 HIS A CA 1
ATOM 1462 C C . HIS A 1 194 ? -18.040 34.920 -23.817 1.00 25.67 194 HIS A C 1
ATOM 1464 O O . HIS A 1 194 ? -18.876 35.255 -22.983 1.00 25.67 194 HIS A O 1
ATOM 1470 N N . ALA A 1 195 ? -16.740 34.864 -23.527 1.00 27.08 195 ALA A N 1
ATOM 1471 C CA . ALA A 1 195 ? -16.129 35.399 -22.308 1.00 27.08 195 ALA A CA 1
ATOM 1472 C C . ALA A 1 195 ? -14.782 36.076 -22.626 1.00 27.08 195 ALA A C 1
ATOM 1474 O O . ALA A 1 195 ? -13.825 35.962 -21.869 1.00 27.08 195 ALA A O 1
ATOM 1475 N N . ALA A 1 196 ? -14.697 36.744 -23.778 1.00 28.05 196 ALA A N 1
ATOM 1476 C CA . ALA A 1 196 ? -13.508 37.458 -24.228 1.00 28.05 196 ALA A CA 1
ATOM 1477 C C . ALA A 1 196 ? -13.867 38.923 -24.489 1.00 28.05 196 ALA A C 1
ATOM 1479 O O . ALA A 1 196 ? -14.007 39.325 -25.631 1.00 28.05 196 ALA A O 1
ATOM 1480 N N . GLU A 1 197 ? -14.079 39.697 -23.423 1.00 26.17 197 GLU A N 1
ATOM 1481 C CA . GLU A 1 197 ? -14.154 41.164 -23.484 1.00 26.17 197 GLU A CA 1
ATOM 1482 C C . GLU A 1 197 ? -13.996 41.731 -22.061 1.00 26.17 197 GLU A C 1
ATOM 1484 O O . GLU A 1 197 ? -14.935 42.225 -21.454 1.00 26.17 197 GLU A O 1
ATOM 1489 N N . CYS A 1 198 ? -12.806 41.560 -21.473 1.00 25.12 198 CYS A N 1
ATOM 1490 C CA . CYS A 1 198 ? -12.329 42.347 -20.315 1.00 25.12 198 CYS A CA 1
ATOM 1491 C C . CYS A 1 198 ? -10.801 42.287 -20.107 1.00 25.12 198 CYS A C 1
ATOM 1493 O O . CYS A 1 198 ? -10.283 42.995 -19.252 1.00 25.12 198 CYS A O 1
ATOM 1495 N N . PHE A 1 199 ? -10.048 41.513 -20.895 1.00 25.41 199 PHE A N 1
ATOM 1496 C CA . PHE A 1 199 ? -8.585 41.496 -20.835 1.00 25.41 199 PHE A CA 1
ATOM 1497 C C . PHE A 1 199 ? -8.026 41.500 -22.262 1.00 25.41 199 PHE A C 1
ATOM 1499 O O . PHE A 1 199 ? -8.271 40.570 -23.023 1.00 25.41 199 PHE A O 1
ATOM 1506 N N . GLY A 1 200 ? -7.339 42.574 -22.654 1.00 25.92 200 GLY A N 1
ATOM 1507 C CA . GLY A 1 200 ? -6.554 42.602 -23.896 1.00 25.92 200 GLY A CA 1
ATOM 1508 C C . GLY A 1 200 ? -5.172 41.952 -23.722 1.00 25.92 200 GLY A C 1
ATOM 1509 O O . GLY A 1 200 ? -4.822 41.554 -22.613 1.00 25.92 200 GLY A O 1
ATOM 1510 N N . PRO A 1 201 ? -4.332 41.997 -24.769 1.00 27.17 201 PRO A N 1
ATOM 1511 C CA . PRO A 1 201 ? -4.355 41.126 -25.941 1.00 27.17 201 PRO A CA 1
ATOM 1512 C C . PRO A 1 201 ? -3.663 39.761 -25.694 1.00 27.17 201 PRO A C 1
ATOM 1514 O O . PRO A 1 201 ? -2.804 39.620 -24.827 1.00 27.17 201 PRO A O 1
ATOM 1517 N N . GLU A 1 202 ? -4.058 38.765 -26.490 1.00 25.11 202 GLU A N 1
ATOM 1518 C CA . GLU A 1 202 ? -3.665 37.344 -26.450 1.00 25.11 202 GLU A CA 1
ATOM 1519 C C . GLU A 1 202 ? -2.151 37.042 -26.484 1.00 25.11 202 GLU A C 1
ATOM 1521 O O . GLU A 1 202 ? -1.373 37.757 -27.122 1.00 25.11 202 GLU A O 1
ATOM 1526 N N . PRO A 1 203 ? -1.772 35.839 -26.004 1.00 25.92 203 PRO A N 1
ATOM 1527 C CA . PRO A 1 203 ? -0.898 34.983 -26.798 1.00 25.92 203 PRO A CA 1
ATOM 1528 C C . PRO A 1 203 ? -1.530 33.610 -27.117 1.00 25.92 203 PRO A C 1
ATOM 1530 O O . PRO A 1 203 ? -2.027 32.919 -26.237 1.00 25.92 203 PRO A O 1
ATOM 1533 N N . ALA A 1 204 ? -1.446 33.271 -28.410 1.00 24.64 204 ALA A N 1
ATOM 1534 C CA . ALA A 1 204 ? -1.517 31.995 -29.145 1.00 24.64 204 ALA A CA 1
ATOM 1535 C C . ALA A 1 204 ? -2.312 30.770 -28.598 1.00 24.64 204 ALA A C 1
ATOM 1537 O O . ALA A 1 204 ? -2.143 30.352 -27.453 1.00 24.64 204 ALA A O 1
ATOM 1538 N N . PRO A 1 205 ? -3.085 30.073 -29.463 1.00 23.70 205 PRO A N 1
ATOM 1539 C CA . PRO A 1 205 ? -4.016 29.025 -29.052 1.00 23.70 205 PRO A CA 1
ATOM 1540 C C . PRO A 1 205 ? -3.310 27.681 -28.814 1.00 23.70 205 PRO A C 1
ATOM 1542 O O . PRO A 1 205 ? -2.704 27.119 -29.726 1.00 23.70 205 PRO A O 1
ATOM 1545 N N . GLY A 1 206 ? -3.427 27.136 -27.597 1.00 28.64 206 GLY A N 1
ATOM 1546 C CA . GLY A 1 206 ? -2.940 25.784 -27.293 1.00 28.64 206 GLY A CA 1
ATOM 1547 C C . GLY A 1 206 ? -2.865 25.339 -25.825 1.00 28.64 206 GLY A C 1
ATOM 1548 O O . GLY A 1 206 ? -2.288 24.285 -25.573 1.00 28.64 206 GLY A O 1
ATOM 1549 N N . SER A 1 207 ? -3.411 26.069 -24.844 1.00 23.80 207 SER A N 1
ATOM 1550 C CA . SER A 1 207 ? -3.282 25.708 -23.421 1.00 23.80 207 SER A CA 1
ATOM 1551 C C . SER A 1 207 ? -4.630 25.650 -22.690 1.00 23.80 207 SER A C 1
ATOM 1553 O O . SER A 1 207 ? -5.306 26.650 -22.475 1.00 23.80 207 SER A O 1
ATOM 1555 N N . ILE A 1 208 ? -5.012 24.443 -22.269 1.00 24.64 208 ILE A N 1
ATOM 1556 C CA . ILE A 1 208 ? -6.097 24.199 -21.313 1.00 24.64 208 ILE A CA 1
ATOM 1557 C C . ILE A 1 208 ? -5.470 24.230 -19.914 1.00 24.64 208 ILE A C 1
ATOM 1559 O O . ILE A 1 208 ? -4.775 23.297 -19.517 1.00 24.64 208 ILE A O 1
ATOM 1563 N N . LEU A 1 209 ? -5.700 25.312 -19.171 1.00 26.88 209 LEU A N 1
ATOM 1564 C CA . LEU A 1 209 ? -5.456 25.413 -17.731 1.00 26.88 209 LEU A CA 1
ATOM 1565 C C . LEU A 1 209 ? -6.778 25.787 -17.056 1.00 26.88 209 LEU A C 1
ATOM 1567 O O . LEU A 1 209 ? -7.145 26.955 -17.016 1.00 26.88 209 LEU A O 1
ATOM 1571 N N . ALA A 1 210 ? -7.490 24.798 -16.519 1.00 27.11 210 ALA A N 1
ATOM 1572 C CA . ALA A 1 210 ? -8.536 25.015 -15.522 1.00 27.11 210 ALA A CA 1
ATOM 1573 C C . ALA A 1 210 ? -8.747 23.715 -14.733 1.00 27.11 210 ALA A C 1
ATOM 1575 O O . ALA A 1 210 ? -9.449 22.817 -15.185 1.00 27.11 210 ALA A O 1
ATOM 1576 N N . GLY A 1 211 ? -8.098 23.589 -13.572 1.00 27.00 211 GLY A N 1
ATOM 1577 C CA . GLY A 1 211 ? -8.224 22.385 -12.738 1.00 27.00 211 GLY A CA 1
ATOM 1578 C C . GLY A 1 211 ? -7.928 22.553 -11.246 1.00 27.00 211 GLY A C 1
ATOM 1579 O O . GLY A 1 211 ? -8.113 21.607 -10.495 1.00 27.00 211 GLY A O 1
ATOM 1580 N N . SER A 1 212 ? -7.505 23.724 -10.766 1.00 26.66 212 SER A N 1
ATOM 1581 C CA . SER A 1 212 ? -6.915 23.844 -9.422 1.00 26.66 212 SER A CA 1
ATOM 1582 C C . SER A 1 212 ? -7.755 24.564 -8.360 1.00 26.66 212 SER A C 1
ATOM 1584 O O . SER A 1 212 ? -7.274 24.748 -7.247 1.00 26.66 212 SER A O 1
ATOM 1586 N N . GLN A 1 213 ? -9.013 24.923 -8.633 1.00 25.75 213 GLN A N 1
ATOM 1587 C CA . GLN A 1 213 ? -9.895 25.545 -7.624 1.00 25.75 213 GLN A CA 1
ATOM 1588 C C . GLN A 1 213 ? -10.948 24.594 -7.023 1.00 25.75 213 GLN A C 1
ATOM 1590 O O . GLN A 1 213 ? -11.699 24.982 -6.135 1.00 25.75 213 GLN A O 1
ATOM 1595 N N . TRP A 1 214 ? -10.970 23.327 -7.443 1.00 25.67 214 TRP A N 1
ATOM 1596 C CA . TRP A 1 214 ? -12.055 22.384 -7.136 1.00 25.67 214 TRP A CA 1
ATOM 1597 C C . TRP A 1 214 ? -11.903 21.586 -5.828 1.00 25.67 214 TRP A C 1
ATOM 1599 O O . TRP A 1 214 ? -12.839 20.904 -5.420 1.00 25.67 214 TRP A O 1
ATOM 1609 N N . ILE A 1 215 ? -10.760 21.671 -5.139 1.00 31.03 215 ILE A N 1
ATOM 1610 C CA . ILE A 1 215 ? -10.426 20.744 -4.035 1.00 31.03 215 ILE A CA 1
ATOM 1611 C C . ILE A 1 215 ? -10.808 21.282 -2.640 1.00 31.03 215 ILE A C 1
ATOM 1613 O O . ILE A 1 215 ? -10.954 20.515 -1.695 1.00 31.03 215 ILE A O 1
ATOM 1617 N N . TRP A 1 216 ? -11.082 22.579 -2.488 1.00 26.66 216 TRP A N 1
ATOM 1618 C CA . TRP A 1 216 ? -11.271 23.184 -1.158 1.00 26.66 216 TRP A CA 1
ATOM 1619 C C . TRP A 1 216 ? -12.642 22.943 -0.503 1.00 26.66 216 TRP A C 1
ATOM 1621 O O . TRP A 1 216 ? -12.794 23.177 0.691 1.00 26.66 216 TRP A O 1
ATOM 1631 N N . TRP A 1 217 ? -13.639 22.454 -1.245 1.00 28.55 217 TRP A N 1
ATOM 1632 C CA . TRP A 1 217 ? -15.023 22.356 -0.756 1.00 28.55 217 TRP A CA 1
ATOM 1633 C C . TRP A 1 217 ? -15.434 20.972 -0.233 1.00 28.55 217 TRP A C 1
ATOM 1635 O O . TRP A 1 217 ? -16.444 20.861 0.458 1.00 28.55 217 TRP A O 1
ATOM 1645 N N . ARG A 1 218 ? -14.677 19.910 -0.538 1.00 28.02 218 ARG A N 1
ATOM 1646 C CA . ARG A 1 218 ? -15.118 18.524 -0.289 1.00 28.02 218 ARG A CA 1
ATOM 1647 C C . ARG A 1 218 ? -14.724 17.960 1.084 1.00 28.02 218 ARG A C 1
ATOM 1649 O O . ARG A 1 218 ? -15.244 16.920 1.464 1.00 28.02 218 ARG A O 1
ATOM 1656 N N . GLU A 1 219 ? -13.843 18.628 1.833 1.00 31.92 219 GLU A N 1
ATOM 1657 C CA . GLU A 1 219 ? -13.195 18.039 3.022 1.00 31.92 219 GLU A CA 1
ATOM 1658 C C . GLU A 1 219 ? -13.704 18.537 4.390 1.00 31.92 219 GLU A C 1
ATOM 1660 O O . GLU A 1 219 ? -13.125 18.181 5.410 1.00 31.92 219 GLU A O 1
ATOM 1665 N N . GLY A 1 220 ? -14.743 19.378 4.478 1.00 32.88 220 GLY A N 1
ATOM 1666 C CA . GLY A 1 220 ? -15.314 19.788 5.781 1.00 32.88 220 GLY A CA 1
ATOM 1667 C C . GLY A 1 220 ? -14.374 20.583 6.713 1.00 32.88 220 GLY A C 1
ATOM 1668 O O . GLY A 1 220 ? -14.770 20.978 7.807 1.00 32.88 220 GLY A O 1
ATOM 1669 N N . ARG A 1 221 ? -13.144 20.891 6.280 1.00 33.47 221 ARG A N 1
ATOM 1670 C CA . ARG A 1 221 ? -12.112 21.594 7.068 1.00 33.47 221 ARG A CA 1
ATOM 1671 C C . ARG A 1 221 ? -12.334 23.103 7.213 1.00 33.47 221 ARG A C 1
ATOM 1673 O O . ARG A 1 221 ? -11.625 23.747 7.979 1.00 33.47 221 ARG A O 1
ATOM 1680 N N . CYS A 1 222 ? -13.324 23.676 6.527 1.00 32.38 222 CYS A N 1
ATOM 1681 C CA . CYS A 1 222 ? -13.662 25.094 6.664 1.00 32.38 222 CYS A CA 1
ATOM 1682 C C . CYS A 1 222 ? -14.587 25.393 7.849 1.00 32.38 222 CYS A C 1
ATOM 1684 O O . CYS A 1 222 ? -14.593 26.535 8.290 1.00 32.38 222 CYS A O 1
ATOM 1686 N N . ALA A 1 223 ? -15.324 24.417 8.395 1.00 31.41 223 ALA A N 1
ATOM 1687 C CA . ALA A 1 223 ? -16.318 24.682 9.440 1.00 31.41 223 ALA A CA 1
ATOM 1688 C C . ALA A 1 223 ? -15.690 25.310 10.695 1.00 31.41 223 ALA A C 1
ATOM 1690 O O . ALA A 1 223 ? -16.131 26.370 11.116 1.00 31.41 223 ALA A O 1
ATOM 1691 N N . ALA A 1 224 ? -14.589 24.751 11.209 1.00 30.61 224 ALA A N 1
ATOM 1692 C CA . ALA A 1 224 ? -13.924 25.262 12.411 1.00 30.61 224 ALA A CA 1
ATOM 1693 C C . ALA A 1 224 ? -13.208 26.610 12.192 1.00 30.61 224 ALA A C 1
ATOM 1695 O O . ALA A 1 224 ? -13.199 27.465 13.075 1.00 30.61 224 ALA A O 1
ATOM 1696 N N . VAL A 1 225 ? -12.628 26.831 11.005 1.00 29.09 225 VAL A N 1
ATOM 1697 C CA . VAL A 1 225 ? -11.931 28.089 10.680 1.00 29.09 225 VAL A CA 1
ATOM 1698 C C . VAL A 1 225 ? -12.938 29.220 10.453 1.00 29.09 225 VAL A C 1
ATOM 1700 O O . VAL A 1 225 ? -12.735 30.320 10.961 1.00 29.09 225 VAL A O 1
ATOM 1703 N N . LEU A 1 226 ? -14.056 28.954 9.767 1.00 32.44 226 LEU A N 1
ATOM 1704 C CA . LEU A 1 226 ? -15.133 29.933 9.598 1.00 32.44 226 LEU A CA 1
ATOM 1705 C C . LEU A 1 226 ? -15.890 30.175 10.910 1.00 32.44 226 LEU A C 1
ATOM 1707 O O . LEU A 1 226 ? -16.228 31.315 11.199 1.00 32.44 226 LEU A O 1
ATOM 1711 N N . GLU A 1 227 ? -16.114 29.144 11.729 1.00 32.38 227 GLU A N 1
ATOM 1712 C CA . GLU A 1 227 ? -16.736 29.276 13.051 1.00 32.38 227 GLU A CA 1
ATOM 1713 C C . GLU A 1 227 ? -15.856 30.110 13.994 1.00 32.38 227 GLU A C 1
ATOM 1715 O O . GLU A 1 227 ? -16.377 30.985 14.681 1.00 32.38 227 GLU A O 1
ATOM 1720 N N . CYS A 1 228 ? -14.526 29.957 13.957 1.00 29.69 228 CYS A N 1
ATOM 1721 C CA . CYS A 1 228 ? -13.605 30.849 14.667 1.00 29.69 228 CYS A CA 1
ATOM 1722 C C . CYS A 1 228 ? -13.655 32.289 14.135 1.00 29.69 228 CYS A C 1
ATOM 1724 O O . CYS A 1 228 ? -13.766 33.218 14.932 1.00 29.69 228 CYS A O 1
ATOM 1726 N N . VAL A 1 229 ? -13.616 32.496 12.814 1.00 31.97 229 VAL A N 1
ATOM 1727 C CA . VAL A 1 229 ? -13.653 33.842 12.208 1.00 31.97 229 VAL A CA 1
ATOM 1728 C C . VAL A 1 229 ? -14.983 34.554 12.498 1.00 31.97 229 VAL A C 1
ATOM 1730 O O . VAL A 1 229 ? -14.991 35.744 12.807 1.00 31.97 229 VAL A O 1
ATOM 1733 N N . ILE A 1 230 ? -16.104 33.828 12.490 1.00 35.28 230 ILE A N 1
ATOM 1734 C CA . ILE A 1 230 ? -17.441 34.373 12.760 1.00 35.28 230 ILE A CA 1
ATOM 1735 C C . ILE A 1 230 ? -17.646 34.599 14.265 1.00 35.28 230 ILE A C 1
ATOM 1737 O O . ILE A 1 230 ? -18.070 35.680 14.666 1.00 35.28 230 ILE A O 1
ATOM 1741 N N . THR A 1 231 ? -17.283 33.640 15.122 1.00 35.91 231 THR A N 1
ATOM 1742 C CA . THR A 1 231 ? -17.458 33.766 16.582 1.00 35.91 231 THR A CA 1
ATOM 1743 C C . THR A 1 231 ? -16.558 34.858 17.169 1.00 35.91 231 THR A C 1
ATOM 1745 O O . THR A 1 231 ? -16.983 35.597 18.058 1.00 35.91 231 THR A O 1
ATOM 1748 N N . TYR A 1 232 ? -15.334 35.016 16.651 1.00 29.84 232 TYR A N 1
ATOM 1749 C CA . TYR A 1 232 ? -14.398 36.048 17.109 1.00 29.84 232 TYR A CA 1
ATOM 1750 C C . TYR A 1 232 ? -14.691 37.422 16.478 1.00 29.84 232 TYR A C 1
ATOM 1752 O O . TYR A 1 232 ? -14.651 38.440 17.173 1.00 29.84 232 TYR A O 1
ATOM 1760 N N . GLY A 1 233 ? -15.086 37.459 15.199 1.00 30.02 233 GLY A N 1
ATOM 1761 C CA . GLY A 1 233 ? -15.475 38.686 14.495 1.00 30.02 233 GLY A CA 1
ATOM 1762 C C . GLY A 1 233 ? -16.764 39.321 15.032 1.00 30.02 233 GLY A C 1
ATOM 1763 O O . GLY A 1 233 ? -16.833 40.539 15.194 1.00 30.02 233 GLY A O 1
ATOM 1764 N N . VAL A 1 234 ? -17.764 38.512 15.406 1.00 33.94 234 VAL A N 1
ATOM 1765 C CA . VAL A 1 234 ? -19.020 38.996 16.015 1.00 33.94 234 VAL A CA 1
ATOM 1766 C C . VAL A 1 234 ? -18.792 39.532 17.434 1.00 33.94 234 VAL A C 1
ATOM 1768 O O . VAL A 1 234 ? -19.449 40.490 17.848 1.00 33.94 234 VAL A O 1
ATOM 1771 N N . ARG A 1 235 ? -17.825 38.977 18.177 1.00 31.06 235 ARG A N 1
ATOM 1772 C CA . ARG A 1 235 ? -17.462 39.458 19.519 1.00 31.06 235 ARG A CA 1
ATOM 1773 C C . ARG A 1 235 ? -16.772 40.827 19.471 1.00 31.06 235 ARG A C 1
ATOM 1775 O O . ARG A 1 235 ? -17.145 41.711 20.236 1.00 31.06 235 ARG A O 1
ATOM 1782 N N . LEU A 1 236 ? -15.863 41.035 18.515 1.00 29.80 236 LEU A N 1
ATOM 1783 C CA . LEU A 1 236 ? -15.198 42.326 18.281 1.00 29.80 236 LEU A CA 1
ATOM 1784 C C . LEU A 1 236 ? -16.160 43.403 17.747 1.00 29.80 236 LEU A C 1
ATOM 1786 O O . LEU A 1 236 ? -16.064 44.562 18.145 1.00 29.80 236 LEU A O 1
ATOM 1790 N N . ALA A 1 237 ? -17.140 43.026 16.917 1.00 30.69 237 ALA A N 1
ATOM 1791 C CA . ALA A 1 237 ? -18.187 43.942 16.457 1.00 30.69 237 ALA A CA 1
ATOM 1792 C C . ALA A 1 237 ? -19.134 44.390 17.592 1.00 30.69 237 ALA A C 1
ATOM 1794 O O . ALA A 1 237 ? -19.614 45.522 17.573 1.00 30.69 237 ALA A O 1
ATOM 1795 N N . ARG A 1 238 ? -19.371 43.537 18.602 1.00 33.88 238 ARG A N 1
ATOM 1796 C CA . ARG A 1 238 ? -20.179 43.874 19.792 1.00 33.88 238 ARG A CA 1
ATOM 1797 C C . ARG A 1 238 ? -19.433 44.738 20.814 1.00 33.88 238 ARG A C 1
ATOM 1799 O O . ARG A 1 238 ? -20.074 45.527 21.499 1.00 33.88 238 ARG A O 1
ATOM 1806 N N . GLU A 1 239 ? -18.109 44.628 20.913 1.00 32.38 239 GLU A N 1
ATOM 1807 C CA . GLU A 1 239 ? -17.295 45.497 21.784 1.00 32.38 239 GLU A CA 1
ATOM 1808 C C . GLU A 1 239 ? -17.062 46.895 21.180 1.00 32.38 239 GLU A C 1
ATOM 1810 O O . GLU A 1 239 ? -16.859 47.858 21.919 1.00 32.38 239 GLU A O 1
ATOM 1815 N N . ALA A 1 240 ? -17.163 47.031 19.852 1.00 29.97 240 ALA A N 1
ATOM 1816 C CA . ALA A 1 240 ? -17.048 48.307 19.146 1.00 29.97 240 ALA A CA 1
ATOM 1817 C C . ALA A 1 240 ? -18.325 49.179 19.190 1.00 29.97 240 ALA A C 1
ATOM 1819 O O . ALA A 1 240 ? -18.241 50.378 18.919 1.00 29.97 240 ALA A O 1
ATOM 1820 N N . ASP A 1 241 ? -19.486 48.623 19.563 1.00 27.92 241 ASP A N 1
ATOM 1821 C CA . ASP A 1 241 ? -20.758 49.356 19.680 1.00 27.92 241 ASP A CA 1
ATOM 1822 C C . ASP A 1 241 ? -21.081 49.672 21.155 1.00 27.92 241 ASP A C 1
ATOM 1824 O O . ASP A 1 241 ? -21.968 49.098 21.793 1.00 27.92 241 ASP A O 1
ATOM 1828 N N . VAL A 1 242 ? -20.306 50.590 21.745 1.00 27.16 242 VAL A N 1
ATOM 1829 C CA . VAL A 1 242 ? -20.550 51.094 23.105 1.00 27.16 242 VAL A CA 1
ATOM 1830 C C . VAL A 1 242 ? -21.791 51.992 23.103 1.00 27.16 242 VAL A C 1
ATOM 1832 O O . VAL A 1 242 ? -21.718 53.184 22.806 1.00 27.16 242 VAL A O 1
ATOM 1835 N N . ARG A 1 243 ? -22.938 51.454 23.532 1.00 25.02 243 ARG A N 1
ATOM 1836 C CA . ARG A 1 243 ? -24.038 52.277 24.066 1.00 25.02 243 ARG A CA 1
ATOM 1837 C C . ARG A 1 243 ? -23.819 52.531 25.566 1.00 25.02 243 ARG A C 1
ATOM 1839 O O . ARG A 1 243 ? -23.486 51.599 26.299 1.00 25.02 243 ARG A O 1
ATOM 1846 N N . PRO A 1 244 ? -24.021 53.762 26.072 1.00 24.69 244 PRO A N 1
ATOM 1847 C CA . PRO A 1 244 ? -23.780 54.074 27.478 1.00 24.69 244 PRO A CA 1
ATOM 1848 C C . PRO A 1 244 ? -24.811 53.375 28.379 1.00 24.69 244 PRO A C 1
ATOM 1850 O O . PRO A 1 244 ? -26.002 53.686 28.340 1.00 24.69 244 PRO A O 1
ATOM 1853 N N . ARG A 1 245 ? -24.351 52.447 29.231 1.00 25.36 245 ARG A N 1
ATOM 1854 C CA . ARG A 1 245 ? -25.159 51.858 30.312 1.00 25.36 245 ARG A CA 1
ATOM 1855 C C . ARG A 1 245 ? -25.515 52.940 31.339 1.00 25.36 245 ARG A C 1
ATOM 1857 O O . ARG A 1 245 ? -24.631 53.515 31.974 1.00 25.36 245 ARG A O 1
ATOM 1864 N N . ARG A 1 246 ? -26.812 53.198 31.538 1.00 26.39 246 ARG A N 1
ATOM 1865 C CA . ARG A 1 246 ? -27.310 53.943 32.705 1.00 26.39 246 ARG A CA 1
ATOM 1866 C C . ARG A 1 246 ? -27.107 53.098 33.966 1.00 26.39 246 ARG A C 1
ATOM 1868 O O . ARG A 1 246 ? -27.510 51.941 34.011 1.00 26.39 246 ARG A O 1
ATOM 1875 N N . LYS A 1 247 ? -26.478 53.704 34.974 1.00 25.98 247 LYS A N 1
ATOM 1876 C CA . LYS A 1 247 ? -26.337 53.188 36.341 1.00 25.98 247 LYS A CA 1
ATOM 1877 C C . LYS A 1 247 ? -27.699 53.104 37.035 1.00 25.98 247 LYS A C 1
ATOM 1879 O O . LYS A 1 247 ? -28.367 54.130 37.098 1.00 25.98 247 LYS A O 1
ATOM 1884 N N . THR A 1 248 ? -27.995 51.969 37.665 1.00 28.06 248 THR A N 1
ATOM 1885 C CA . THR A 1 248 ? -28.557 51.881 39.027 1.00 28.06 248 THR A CA 1
ATOM 1886 C C . THR A 1 248 ? -28.158 50.539 39.648 1.00 28.06 248 THR A C 1
ATOM 1888 O O . THR A 1 248 ? -28.036 49.541 38.946 1.00 28.06 248 THR A O 1
ATOM 1891 N N . ASP A 1 249 ? -27.877 50.600 40.945 1.00 25.11 249 ASP A N 1
ATOM 1892 C CA . ASP A 1 249 ? -27.081 49.697 41.789 1.00 25.11 249 ASP A CA 1
ATOM 1893 C C . ASP A 1 249 ? -27.927 48.538 42.403 1.00 25.11 249 ASP A C 1
ATOM 1895 O O . ASP A 1 249 ? -29.065 48.352 41.968 1.00 25.11 249 ASP A O 1
ATOM 1899 N N . PRO A 1 250 ? -27.439 47.702 43.348 1.00 34.22 250 PRO A N 1
ATOM 1900 C CA . PRO A 1 250 ? -27.483 46.251 43.221 1.00 34.22 250 PRO A CA 1
ATOM 1901 C C . PRO A 1 250 ? -28.367 45.601 44.296 1.00 34.22 250 PRO A C 1
ATOM 1903 O O . PRO A 1 250 ? -28.662 46.184 45.332 1.00 34.22 250 PRO A O 1
ATOM 1906 N N . THR A 1 251 ? -28.768 44.353 44.096 1.00 22.34 251 THR A N 1
ATOM 1907 C CA . THR A 1 251 ? -28.980 43.353 45.160 1.00 22.34 251 THR A CA 1
ATOM 1908 C C . THR A 1 251 ? -29.533 42.107 44.493 1.00 22.34 251 THR A C 1
ATOM 1910 O O . THR A 1 251 ? -30.503 42.198 43.758 1.00 22.34 251 THR A O 1
ATOM 1913 N N . ILE A 1 252 ? -28.920 40.951 44.736 1.00 24.27 252 ILE A N 1
ATOM 1914 C CA . ILE A 1 252 ? -29.629 39.719 45.099 1.00 24.27 252 ILE A CA 1
ATOM 1915 C C . ILE A 1 252 ? -28.583 38.716 45.586 1.00 24.27 252 ILE A C 1
ATOM 1917 O O . ILE A 1 252 ? -27.616 38.366 44.911 1.00 24.27 252 ILE A O 1
ATOM 1921 N N . SER A 1 253 ? -28.800 38.323 46.830 1.00 22.38 253 SER A N 1
ATOM 1922 C CA . SER A 1 253 ? -28.141 37.277 47.585 1.00 22.38 253 SER A CA 1
ATOM 1923 C C . SER A 1 253 ? -28.580 35.883 47.134 1.00 22.38 253 SER A C 1
ATOM 1925 O O . SER A 1 253 ? -29.738 35.649 46.803 1.00 22.38 253 SER A O 1
ATOM 1927 N N . VAL A 1 254 ? -27.633 34.953 47.232 1.00 23.34 254 VAL A N 1
ATOM 1928 C CA . VAL A 1 254 ? -27.784 33.491 47.280 1.00 23.34 254 VAL A CA 1
ATOM 1929 C C . VAL A 1 254 ? -28.926 33.057 48.218 1.00 23.34 254 VAL A C 1
ATOM 1931 O O . VAL A 1 254 ? -29.054 33.658 49.279 1.00 23.34 254 VAL A O 1
ATOM 1934 N N . VAL A 1 255 ? -29.675 31.989 47.879 1.00 23.64 255 VAL A N 1
ATOM 1935 C CA . VAL A 1 255 ? -30.129 30.899 48.788 1.00 23.64 255 VAL A CA 1
ATOM 1936 C C . VAL A 1 255 ? -30.792 29.745 48.001 1.00 23.64 255 VAL A C 1
ATOM 1938 O O . VAL A 1 255 ? -31.310 29.899 46.903 1.00 23.64 255 VAL A O 1
ATOM 1941 N N . SER A 1 256 ? -30.675 28.563 48.602 1.00 22.19 256 SER A N 1
ATOM 1942 C CA . SER A 1 256 ? -30.813 27.181 48.140 1.00 22.19 256 SER A CA 1
ATOM 1943 C C . SER A 1 256 ? -32.166 26.474 48.404 1.00 22.19 256 SER A C 1
ATOM 1945 O O . SER A 1 256 ? -32.904 26.911 49.279 1.00 22.19 256 SER A O 1
ATOM 1947 N N . ARG A 1 257 ? -32.279 25.239 47.859 1.00 23.44 257 ARG A N 1
ATOM 1948 C CA . ARG A 1 257 ? -32.988 24.010 48.344 1.00 23.44 257 ARG A CA 1
ATOM 1949 C C . ARG A 1 257 ? -34.494 23.802 48.049 1.00 23.44 257 ARG A C 1
ATOM 1951 O O . ARG A 1 257 ? -35.336 24.454 48.642 1.00 23.44 257 ARG A O 1
ATOM 1958 N N . GLY A 1 258 ? -34.790 22.665 47.393 1.00 21.91 258 GLY A N 1
ATOM 1959 C CA . GLY A 1 258 ? -35.579 21.567 47.999 1.00 21.91 258 GLY A CA 1
ATOM 1960 C C . GLY A 1 258 ? -36.914 21.137 47.335 1.00 21.91 258 GLY A C 1
ATOM 1961 O O . GLY A 1 258 ? -37.537 21.964 46.688 1.00 21.91 258 GLY A O 1
ATOM 1962 N N . PRO A 1 259 ? -37.355 19.859 47.488 1.00 36.91 259 PRO A N 1
ATOM 1963 C CA . PRO A 1 259 ? -38.127 19.083 46.486 1.00 36.91 259 PRO A CA 1
ATOM 1964 C C . PRO A 1 259 ? -39.516 18.576 46.959 1.00 36.91 259 PRO A C 1
ATOM 1966 O O . PRO A 1 259 ? -39.747 18.557 48.160 1.00 36.91 259 PRO A O 1
ATOM 1969 N N . TYR A 1 260 ? -40.381 18.040 46.071 1.00 25.00 260 TYR A N 1
ATOM 1970 C CA . TYR A 1 260 ? -41.498 17.136 46.454 1.00 25.00 260 TYR A CA 1
ATOM 1971 C C . TYR A 1 260 ? -41.942 16.137 45.353 1.00 25.00 260 TYR A C 1
ATOM 1973 O O . TYR A 1 260 ? -42.045 16.484 44.181 1.00 25.00 260 TYR A O 1
ATOM 1981 N N . ASN A 1 261 ? -42.237 14.902 45.793 1.00 24.27 261 ASN A N 1
ATOM 1982 C CA . ASN A 1 261 ? -42.871 13.759 45.099 1.00 24.27 261 ASN A CA 1
ATOM 1983 C C . ASN A 1 261 ? -44.398 13.716 45.360 1.00 24.27 261 ASN A C 1
ATOM 1985 O O . ASN A 1 261 ? -44.794 14.197 46.416 1.00 24.27 261 ASN A O 1
ATOM 1989 N N . TYR A 1 262 ? -45.210 13.025 44.527 1.00 25.20 262 TYR A N 1
ATOM 1990 C CA . TYR A 1 262 ? -46.280 12.075 44.951 1.00 25.20 262 TYR A CA 1
ATOM 1991 C C . TYR A 1 262 ? -46.913 11.266 43.781 1.00 25.20 262 TYR A C 1
ATOM 1993 O O . TYR A 1 262 ? -46.653 11.530 42.614 1.00 25.20 262 TYR A O 1
ATOM 2001 N N . VAL A 1 263 ? -47.710 10.244 44.134 1.00 24.06 263 VAL A N 1
ATOM 2002 C CA . VAL A 1 263 ? -47.922 8.915 43.508 1.00 24.06 263 VAL A CA 1
ATOM 2003 C C . VAL A 1 263 ? -49.416 8.580 43.204 1.00 24.06 263 VAL A C 1
ATOM 2005 O O . VAL A 1 263 ? -50.274 8.943 43.995 1.00 24.06 263 VAL A O 1
ATOM 2008 N N . ALA A 1 264 ? -49.654 7.808 42.118 1.00 25.91 264 ALA A N 1
ATOM 2009 C CA . ALA A 1 264 ? -50.671 6.760 41.770 1.00 25.91 264 ALA A CA 1
ATOM 2010 C C . ALA A 1 264 ? -52.223 6.894 41.887 1.00 25.91 264 ALA A C 1
ATOM 2012 O O . ALA A 1 264 ? -52.752 7.354 42.889 1.00 25.91 264 ALA A O 1
ATOM 2013 N N . GLY A 1 265 ? -52.940 6.209 40.953 1.00 22.91 265 GLY A N 1
ATOM 2014 C CA . GLY A 1 265 ? -54.092 5.328 41.296 1.00 22.91 265 GLY A CA 1
ATOM 2015 C C . GLY A 1 265 ? -55.314 5.156 40.340 1.00 22.91 265 GLY A C 1
ATOM 2016 O O . GLY A 1 265 ? -56.265 5.906 40.455 1.00 22.91 265 GLY A O 1
ATOM 2017 N N . ARG A 1 266 ? -55.314 4.086 39.508 1.00 25.72 266 ARG A N 1
ATOM 2018 C CA . ARG A 1 266 ? -56.346 3.028 39.198 1.00 25.72 266 ARG A CA 1
ATOM 2019 C C . ARG A 1 266 ? -57.865 3.259 38.855 1.00 25.72 266 ARG A C 1
ATOM 2021 O O . ARG A 1 266 ? -58.616 3.783 39.662 1.00 25.72 266 ARG A O 1
ATOM 2028 N N . ASN A 1 267 ? -58.290 2.507 37.805 1.00 24.17 267 ASN A N 1
ATOM 2029 C CA . ASN A 1 267 ? -59.472 1.597 37.603 1.00 24.17 267 ASN A CA 1
ATOM 2030 C C . ASN A 1 267 ? -60.830 2.023 36.933 1.00 24.17 267 ASN A C 1
ATOM 2032 O O . ASN A 1 267 ? -61.481 2.975 37.336 1.00 24.17 267 ASN A O 1
ATOM 2036 N N . LEU A 1 268 ? -61.252 1.185 35.950 1.00 25.45 268 LEU A N 1
ATOM 2037 C CA . LEU A 1 268 ? -62.537 0.998 35.187 1.00 25.45 268 LEU A CA 1
ATOM 2038 C C . LEU A 1 268 ? -63.637 0.258 36.029 1.00 25.45 268 LEU A C 1
ATOM 2040 O O . LEU A 1 268 ? -63.242 -0.119 37.137 1.00 25.45 268 LEU A O 1
ATOM 2044 N N . PRO A 1 269 ? -64.911 -0.092 35.606 1.00 36.25 269 PRO A N 1
ATOM 2045 C CA . PRO A 1 269 ? -65.483 -0.376 34.245 1.00 36.25 269 PRO A CA 1
ATOM 2046 C C . PRO A 1 269 ? -67.027 -0.122 33.990 1.00 36.25 269 PRO A C 1
ATOM 2048 O O . PRO A 1 269 ? -67.717 0.431 34.837 1.00 36.25 269 PRO A O 1
ATOM 2051 N N . PHE A 1 270 ? -67.541 -0.633 32.838 1.00 24.47 270 PHE A N 1
ATOM 2052 C CA . PHE A 1 270 ? -68.926 -1.047 32.421 1.00 24.47 270 PHE A CA 1
ATOM 2053 C C . PHE A 1 270 ? -69.719 -0.247 31.344 1.00 24.47 270 PHE A C 1
ATOM 2055 O O . PHE A 1 270 ? -69.835 0.970 31.394 1.00 24.47 270 PHE A O 1
ATOM 2062 N N . ALA A 1 271 ? -70.327 -0.995 30.400 1.00 23.61 271 ALA A N 1
ATOM 2063 C CA . ALA A 1 271 ? -71.299 -0.615 29.346 1.00 23.61 271 ALA A CA 1
ATOM 2064 C C . ALA A 1 271 ? -72.523 -1.579 29.403 1.00 23.61 271 ALA A C 1
ATOM 2066 O O . ALA A 1 271 ? -72.348 -2.651 29.999 1.00 23.61 271 ALA A O 1
ATOM 2067 N N . PRO A 1 272 ? -73.727 -1.283 28.828 1.00 28.69 272 PRO A N 1
ATOM 2068 C CA . PRO A 1 272 ? -73.984 -1.584 27.394 1.00 28.69 272 PRO A CA 1
ATOM 2069 C C . PRO A 1 272 ? -75.113 -0.795 26.632 1.00 28.69 272 PRO A C 1
ATOM 2071 O O . PRO A 1 272 ? -75.980 -0.169 27.227 1.00 28.69 272 PRO A O 1
ATOM 2074 N N . ALA A 1 273 ? -75.111 -0.984 25.295 1.00 22.67 273 ALA A N 1
ATOM 2075 C CA . ALA A 1 273 ? -76.224 -1.123 24.314 1.00 22.67 273 ALA A CA 1
ATOM 2076 C C . ALA A 1 273 ? -77.012 0.069 23.669 1.00 22.67 273 ALA A C 1
ATOM 2078 O O . ALA A 1 273 ? -77.850 0.715 24.283 1.00 22.67 273 ALA A O 1
ATOM 2079 N N . SER A 1 274 ? -76.817 0.172 22.335 1.00 23.33 274 SER A N 1
ATOM 2080 C CA . SER A 1 274 ? -77.773 0.337 21.201 1.00 23.33 274 SER A CA 1
ATOM 2081 C C . SER A 1 274 ? -78.713 1.554 21.061 1.00 23.33 274 SER A C 1
ATOM 2083 O O . SER A 1 274 ? -79.762 1.603 21.690 1.00 23.33 274 SER A O 1
ATOM 2085 N N . HIS A 1 275 ? -78.457 2.420 20.066 1.00 26.61 275 HIS A N 1
ATOM 2086 C CA . HIS A 1 275 ? -79.193 2.492 18.782 1.00 26.61 275 HIS A CA 1
ATOM 2087 C C . HIS A 1 275 ? -78.675 3.650 17.902 1.00 26.61 275 HIS A C 1
ATOM 2089 O O . HIS A 1 275 ? -78.321 4.720 18.382 1.00 26.61 275 HIS A O 1
ATOM 2095 N N . PHE A 1 276 ? -78.587 3.385 16.598 1.00 25.58 276 PHE A N 1
ATOM 2096 C CA . PHE A 1 276 ? -77.992 4.227 15.559 1.00 25.58 276 PHE A CA 1
ATOM 2097 C C . PHE A 1 276 ? -79.030 5.200 14.973 1.00 25.58 276 PHE A C 1
ATOM 2099 O O . PHE A 1 276 ? -80.030 4.746 14.422 1.00 25.58 276 PHE A O 1
ATOM 2106 N N . SER A 1 277 ? -78.747 6.508 14.988 1.00 25.38 277 SER A N 1
ATOM 2107 C CA . SER A 1 277 ? -79.256 7.457 13.983 1.00 25.38 277 SER A CA 1
ATOM 2108 C C . SER A 1 277 ? -78.401 8.736 13.923 1.00 25.38 277 SER A C 1
ATOM 2110 O O . SER A 1 277 ? -78.550 9.635 14.741 1.00 25.38 277 SER A O 1
ATOM 2112 N N . GLY A 1 278 ? -77.507 8.792 12.932 1.00 32.16 278 GLY A N 1
ATOM 2113 C CA . GLY A 1 278 ? -77.194 9.980 12.125 1.00 32.16 278 GLY A CA 1
ATOM 2114 C C . GLY A 1 278 ? -76.739 11.283 12.795 1.00 32.16 278 GLY A C 1
ATOM 2115 O O . GLY A 1 278 ? -77.509 12.234 12.856 1.00 32.16 278 GLY A O 1
ATOM 2116 N N . SER A 1 279 ? -75.442 11.383 13.095 1.00 26.88 279 SER A N 1
ATOM 2117 C CA . SER A 1 279 ? -74.659 12.624 12.962 1.00 26.88 279 SER A CA 1
ATOM 2118 C C . SER A 1 279 ? -73.169 12.262 12.936 1.00 26.88 279 SER A C 1
ATOM 2120 O O . SER A 1 279 ? -72.665 11.718 13.918 1.00 26.88 279 SER A O 1
ATOM 2122 N N . ILE A 1 280 ? -72.465 12.513 11.827 1.00 30.58 280 ILE A N 1
ATOM 2123 C CA . ILE A 1 280 ? -71.009 12.301 11.744 1.00 30.58 280 ILE A CA 1
ATOM 2124 C C . ILE A 1 280 ? -70.348 13.411 12.569 1.00 30.58 280 ILE A C 1
ATOM 2126 O O . ILE A 1 280 ? -70.228 14.551 12.127 1.00 30.58 280 ILE A O 1
ATOM 2130 N N . GLY A 1 281 ? -70.026 13.078 13.818 1.00 26.25 281 GLY A N 1
ATOM 2131 C CA . GLY A 1 281 ? -69.319 13.921 14.774 1.00 26.25 281 GLY A CA 1
ATOM 2132 C C . GLY A 1 281 ? -67.815 13.644 14.774 1.00 26.25 281 GLY A C 1
ATOM 2133 O O . GLY A 1 281 ? -67.361 12.580 14.366 1.00 26.25 281 GLY A O 1
ATOM 2134 N N . LEU A 1 282 ? -67.060 14.626 15.265 1.00 31.44 282 LEU A N 1
ATOM 2135 C CA . LEU A 1 282 ? -65.596 14.778 15.325 1.00 31.44 282 LEU A CA 1
ATOM 2136 C C . LEU A 1 282 ? -64.784 13.670 16.053 1.00 31.44 282 LEU A C 1
ATOM 2138 O O . LEU A 1 282 ? -63.686 13.941 16.526 1.00 31.44 282 LEU A O 1
ATOM 2142 N N . SER A 1 283 ? -65.258 12.427 16.142 1.00 29.38 283 SER A N 1
ATOM 2143 C CA . SER A 1 283 ? -64.569 11.327 16.842 1.00 29.38 283 SER A CA 1
ATOM 2144 C C . SER A 1 283 ? -63.967 10.245 15.931 1.00 29.38 283 SER A C 1
ATOM 2146 O O . SER A 1 283 ? -63.228 9.391 16.417 1.00 29.38 283 SER A O 1
ATOM 2148 N N . GLU A 1 284 ? -64.173 10.296 14.610 1.00 29.50 284 GLU A N 1
ATOM 2149 C CA . GLU A 1 284 ? -63.561 9.337 13.664 1.00 29.50 284 GLU A CA 1
ATOM 2150 C C . GLU A 1 284 ? -62.092 9.637 13.307 1.00 29.50 284 GLU A C 1
ATOM 2152 O O . GLU A 1 284 ? -61.412 8.804 12.710 1.00 29.50 284 GLU A O 1
ATOM 2157 N N . VAL A 1 285 ? -61.555 10.784 13.735 1.00 33.78 285 VAL A N 1
ATOM 2158 C CA . VAL A 1 285 ? -60.138 11.145 13.532 1.00 33.78 285 VAL A CA 1
ATOM 2159 C C . VAL A 1 285 ? -59.231 10.577 14.638 1.00 33.78 285 VAL A C 1
ATOM 2161 O O . VAL A 1 285 ? -58.022 10.466 14.454 1.00 33.78 285 VAL A O 1
ATOM 2164 N N . GLN A 1 286 ? -59.785 10.131 15.773 1.00 30.81 286 GLN A N 1
ATOM 2165 C CA . GLN A 1 286 ? -58.983 9.752 16.946 1.00 30.81 286 GLN A CA 1
ATOM 2166 C C . GLN A 1 286 ? -58.624 8.264 17.064 1.00 30.81 286 GLN A C 1
ATOM 2168 O O . GLN A 1 286 ? -57.776 7.924 17.882 1.00 30.81 286 GLN A O 1
ATOM 2173 N N . ASN A 1 287 ? -59.151 7.386 16.202 1.00 29.61 287 ASN A N 1
ATOM 2174 C CA . ASN A 1 287 ? -58.828 5.947 16.220 1.00 29.61 287 ASN A CA 1
ATOM 2175 C C . ASN A 1 287 ? -57.966 5.459 15.039 1.00 29.61 287 ASN A C 1
ATOM 2177 O O . ASN A 1 287 ? -57.868 4.260 14.790 1.00 29.61 287 ASN A O 1
ATOM 2181 N N . ARG A 1 288 ? -57.270 6.367 14.339 1.00 29.12 288 ARG A N 1
ATOM 2182 C CA . ARG A 1 288 ? -56.213 6.022 13.362 1.00 29.12 288 ARG A CA 1
ATOM 2183 C C . ARG A 1 288 ? -54.825 6.560 13.731 1.00 29.12 288 ARG A C 1
ATOM 2185 O O . ARG A 1 288 ? -53.961 6.655 12.869 1.00 29.12 288 ARG A O 1
ATOM 2192 N N . VAL A 1 289 ? -54.588 6.877 15.007 1.00 31.64 289 VAL A N 1
ATOM 2193 C CA . VAL A 1 289 ? -53.274 7.353 15.493 1.00 31.64 289 VAL A CA 1
ATOM 2194 C C . VAL A 1 289 ? -52.472 6.252 16.214 1.00 31.64 289 VAL A C 1
ATOM 2196 O O . VAL A 1 289 ? -51.309 6.442 16.541 1.00 31.64 289 VAL A O 1
ATOM 2199 N N . SER A 1 290 ? -53.015 5.043 16.393 1.00 34.56 290 SER A N 1
ATOM 2200 C CA . SER A 1 290 ? -52.350 3.984 17.181 1.00 34.56 290 SER A CA 1
ATOM 2201 C C . SER A 1 290 ? -51.605 2.912 16.372 1.00 34.56 290 SER A C 1
ATOM 2203 O O . SER A 1 290 ? -51.416 1.807 16.869 1.00 34.56 290 SER A O 1
ATOM 2205 N N . ALA A 1 291 ? -51.148 3.211 15.152 1.00 32.66 291 ALA A N 1
ATOM 2206 C CA . ALA A 1 291 ? -50.324 2.270 14.376 1.00 32.66 291 ALA A CA 1
ATOM 2207 C C . ALA A 1 291 ? -49.181 2.916 13.568 1.00 32.66 291 ALA A C 1
ATOM 2209 O O . ALA A 1 291 ? -48.692 2.310 12.619 1.00 32.66 291 ALA A O 1
ATOM 2210 N N . CYS A 1 292 ? -48.718 4.109 13.952 1.00 24.08 292 CYS A N 1
ATOM 2211 C CA . CYS A 1 292 ? -47.425 4.621 13.495 1.00 24.08 292 CYS A CA 1
ATOM 2212 C C . CYS A 1 292 ? -46.448 4.597 14.676 1.00 24.08 292 CYS A C 1
ATOM 2214 O O . CYS A 1 292 ? -46.710 5.281 15.669 1.00 24.08 292 CYS A O 1
ATOM 2216 N N . PRO A 1 293 ? -45.340 3.835 14.615 1.00 29.62 293 PRO A N 1
ATOM 2217 C CA . PRO A 1 293 ? -44.267 4.026 15.575 1.00 29.62 293 PRO A CA 1
ATOM 2218 C C . PRO A 1 293 ? -43.762 5.471 15.441 1.00 29.62 293 PRO A C 1
ATOM 2220 O O . PRO A 1 293 ? -43.663 5.972 14.317 1.00 29.62 293 PRO A O 1
ATOM 2223 N N . PRO A 1 294 ? -43.479 6.175 16.549 1.00 35.25 294 PRO A N 1
ATOM 2224 C CA . PRO A 1 294 ? -42.977 7.536 16.474 1.00 35.25 294 PRO A CA 1
ATOM 2225 C C . PRO A 1 294 ? -41.644 7.527 15.720 1.00 35.25 294 PRO A C 1
ATOM 2227 O O . PRO A 1 294 ? -40.676 6.912 16.161 1.00 35.25 294 PRO A O 1
ATOM 2230 N N . LEU A 1 295 ? -41.596 8.239 14.593 1.00 34.94 295 LEU A N 1
ATOM 2231 C CA . LEU A 1 295 ? -40.388 8.572 13.833 1.00 34.94 295 LEU A CA 1
ATOM 2232 C C . LEU A 1 295 ? -39.537 9.611 14.595 1.00 34.94 295 LEU A C 1
ATOM 2234 O O . LEU A 1 295 ? -39.042 10.574 14.030 1.00 34.94 295 LEU A O 1
ATOM 2238 N N . LEU A 1 296 ? -39.324 9.405 15.898 1.00 33.59 296 LEU A N 1
ATOM 2239 C CA . LEU A 1 296 ? -38.081 9.822 16.533 1.00 33.59 296 LEU A CA 1
ATOM 2240 C C . LEU A 1 296 ? -37.076 8.707 16.240 1.00 33.59 296 LEU A C 1
ATOM 2242 O O . LEU A 1 296 ? -36.771 7.871 17.091 1.00 33.59 296 LEU A O 1
ATOM 2246 N N . ALA A 1 297 ? -36.563 8.676 15.010 1.00 36.25 297 ALA A N 1
ATOM 2247 C CA . ALA A 1 297 ? -35.241 8.112 14.819 1.00 36.25 297 ALA A CA 1
ATOM 2248 C C . ALA A 1 297 ? -34.317 9.000 15.655 1.00 36.25 297 ALA A C 1
ATOM 2250 O O . ALA A 1 297 ? -33.998 10.121 15.266 1.00 36.25 297 ALA A O 1
ATOM 2251 N N . ILE A 1 298 ? -33.985 8.540 16.862 1.00 38.69 298 ILE A N 1
ATOM 2252 C CA . ILE A 1 298 ? -32.860 9.061 17.627 1.00 38.69 298 ILE A CA 1
ATOM 2253 C C . ILE A 1 298 ? -31.725 9.121 16.609 1.00 38.69 298 ILE A C 1
ATOM 2255 O O . ILE A 1 298 ? -31.325 8.072 16.101 1.00 38.69 298 ILE A O 1
ATOM 2259 N N . ILE A 1 299 ? -31.270 10.324 16.245 1.00 49.19 299 ILE A N 1
ATOM 2260 C CA . ILE A 1 299 ? -30.058 10.489 15.444 1.00 49.19 299 ILE A CA 1
ATOM 2261 C C . ILE A 1 299 ? -28.936 10.047 16.378 1.00 49.19 299 ILE A C 1
ATOM 2263 O O . ILE A 1 299 ? -28.318 10.845 17.080 1.00 49.19 299 ILE A O 1
ATOM 2267 N N . MET A 1 300 ? -28.766 8.731 16.496 1.00 47.00 300 MET A N 1
ATOM 2268 C CA . MET A 1 300 ? -27.612 8.152 17.139 1.00 47.00 300 MET A CA 1
ATOM 2269 C C . MET A 1 300 ? -26.419 8.675 16.347 1.00 47.00 300 MET A C 1
ATOM 2271 O O . MET A 1 300 ? -26.475 8.664 15.111 1.00 47.00 300 MET A O 1
ATOM 2275 N N . PRO A 1 301 ? -25.364 9.162 17.020 1.00 59.00 301 PRO A N 1
ATOM 2276 C CA . PRO A 1 301 ? -24.147 9.510 16.311 1.00 59.00 301 PRO A CA 1
ATOM 2277 C C . PRO A 1 301 ? -23.763 8.316 15.427 1.00 59.00 301 PRO A C 1
ATOM 2279 O O . PRO A 1 301 ? -23.905 7.170 15.878 1.00 59.00 301 PRO A O 1
ATOM 2282 N N . PRO A 1 302 ? -23.354 8.557 14.167 1.00 75.75 302 PRO A N 1
ATOM 2283 C CA . PRO A 1 302 ? -23.039 7.477 13.246 1.00 75.75 302 PRO A CA 1
ATOM 2284 C C . PRO A 1 302 ? -22.056 6.530 13.928 1.00 75.75 302 PRO A C 1
ATOM 2286 O O . PRO A 1 302 ? -21.062 6.975 14.510 1.00 75.75 302 PRO A O 1
ATOM 2289 N N . ARG A 1 303 ? -22.380 5.231 13.917 1.00 92.00 303 ARG A N 1
ATOM 2290 C CA . ARG A 1 303 ? -21.553 4.206 14.557 1.00 92.00 303 ARG A CA 1
ATOM 2291 C C . ARG A 1 303 ? -20.120 4.344 14.046 1.00 92.00 303 ARG A C 1
ATOM 2293 O O . ARG A 1 303 ? -19.898 4.378 12.836 1.00 92.00 303 ARG A O 1
ATOM 2300 N N . LYS A 1 304 ? -19.174 4.407 14.979 1.00 96.69 304 LYS A N 1
ATOM 2301 C CA . LYS A 1 304 ? -17.742 4.393 14.692 1.00 96.69 304 LYS A CA 1
ATOM 2302 C C . LYS A 1 304 ? -17.183 3.007 14.962 1.00 96.69 304 LYS A C 1
ATOM 2304 O O . LYS A 1 304 ? -17.538 2.395 15.966 1.00 96.69 304 LYS A O 1
ATOM 2309 N N . LEU A 1 305 ? -16.324 2.538 14.068 1.00 98.44 305 LEU A N 1
ATOM 2310 C CA . LEU A 1 305 ? -15.573 1.305 14.231 1.00 98.44 305 LEU A CA 1
ATOM 2311 C C . LEU A 1 305 ? -14.486 1.512 15.284 1.00 98.44 305 LEU A C 1
ATOM 2313 O O . LEU A 1 305 ? -13.590 2.337 15.093 1.00 98.44 305 LEU A O 1
ATOM 2317 N N . LYS A 1 306 ? -14.534 0.743 16.367 1.00 98.62 306 LYS A N 1
ATOM 2318 C CA . LYS A 1 306 ? -13.492 0.751 17.392 1.00 98.62 306 LYS A CA 1
ATOM 2319 C C . LYS A 1 306 ? -12.292 -0.047 16.918 1.00 98.62 306 LYS A C 1
ATOM 2321 O O . LYS A 1 306 ? -12.324 -1.280 16.868 1.00 98.62 306 LYS A O 1
ATOM 2326 N N . ILE A 1 307 ? -11.226 0.660 16.572 1.00 98.81 307 ILE A N 1
ATOM 2327 C CA . ILE A 1 307 ? -10.034 0.085 15.958 1.00 98.81 307 ILE A CA 1
ATOM 2328 C C . ILE A 1 307 ? -8.797 0.282 16.829 1.00 98.81 307 ILE A C 1
ATOM 2330 O O . ILE A 1 307 ? -8.658 1.287 17.528 1.00 98.81 307 ILE A O 1
ATOM 2334 N N . GLY A 1 308 ? -7.892 -0.693 16.785 1.00 98.81 308 GLY A N 1
ATOM 2335 C CA . GLY A 1 308 ? -6.578 -0.616 17.411 1.00 98.81 308 GLY A CA 1
ATOM 2336 C C . GLY A 1 308 ? -5.445 -0.660 16.389 1.00 98.81 308 GLY A C 1
ATOM 2337 O O . GLY A 1 308 ? -5.606 -1.250 15.325 1.00 98.81 308 GLY A O 1
ATOM 2338 N N . VAL A 1 309 ? -4.290 -0.067 16.700 1.00 98.81 309 VAL A N 1
ATOM 2339 C CA . VAL A 1 309 ? -3.105 -0.096 15.818 1.00 98.81 309 VAL A CA 1
ATOM 2340 C C . VAL A 1 309 ? -1.951 -0.847 16.478 1.00 98.81 309 VAL A C 1
ATOM 2342 O O . VAL A 1 309 ? -1.488 -0.484 17.560 1.00 98.81 309 VAL A O 1
ATOM 2345 N N . ALA A 1 310 ? -1.458 -1.891 15.813 1.00 98.62 310 ALA A N 1
ATOM 2346 C CA . ALA A 1 310 ? -0.301 -2.662 16.250 1.00 98.62 310 ALA A CA 1
ATOM 2347 C C . ALA A 1 310 ? 0.968 -2.211 15.524 1.00 98.62 310 ALA A C 1
ATOM 2349 O O . ALA A 1 310 ? 1.016 -2.218 14.298 1.00 98.62 310 ALA A O 1
ATOM 2350 N N . GLY A 1 311 ? 2.010 -1.878 16.283 1.00 97.81 311 GLY A N 1
ATOM 2351 C CA . GLY A 1 311 ? 3.227 -1.260 15.769 1.00 97.81 311 GLY A CA 1
ATOM 2352 C C . GLY A 1 311 ? 3.087 0.255 15.693 1.00 97.81 311 GLY A C 1
ATOM 2353 O O . GLY A 1 311 ? 2.111 0.779 15.164 1.00 97.81 311 GLY A O 1
ATOM 2354 N N . LEU A 1 312 ? 4.080 0.971 16.216 1.00 97.75 312 LEU A N 1
ATOM 2355 C CA . LEU A 1 312 ? 4.128 2.432 16.222 1.00 97.75 312 LEU A CA 1
ATOM 2356 C C . LEU A 1 312 ? 5.459 2.930 15.647 1.00 97.75 312 LEU A C 1
ATOM 2358 O O . LEU A 1 312 ? 5.975 3.978 16.033 1.00 97.75 312 LEU A O 1
ATOM 2362 N N . GLY A 1 313 ? 5.980 2.196 14.662 1.00 94.38 313 GLY A N 1
ATOM 2363 C CA . GLY A 1 313 ? 7.071 2.658 13.814 1.00 94.38 313 GLY A CA 1
ATOM 2364 C C . GLY A 1 313 ? 6.608 3.761 12.857 1.00 94.38 313 GLY A C 1
ATOM 2365 O O . GLY A 1 313 ? 5.552 4.375 13.026 1.00 94.38 313 GLY A O 1
ATOM 2366 N N . ARG A 1 314 ? 7.375 4.001 11.785 1.00 92.44 314 ARG A N 1
ATOM 2367 C CA . ARG A 1 314 ? 7.080 5.077 10.814 1.00 92.44 314 ARG A CA 1
ATOM 2368 C C . ARG A 1 314 ? 5.641 5.032 10.282 1.00 92.44 314 ARG A C 1
ATOM 2370 O O . ARG A 1 314 ? 4.965 6.056 10.307 1.00 92.44 314 ARG A O 1
ATOM 2377 N N . MET A 1 315 ? 5.179 3.868 9.816 1.00 94.94 315 MET A N 1
ATOM 2378 C CA . MET A 1 315 ? 3.818 3.700 9.284 1.00 94.94 315 MET A CA 1
ATOM 2379 C C . MET A 1 315 ? 2.766 3.529 10.380 1.00 94.94 315 MET A C 1
ATOM 2381 O O . MET A 1 315 ? 1.686 4.096 10.267 1.00 94.94 315 MET A O 1
ATOM 2385 N N . GLY A 1 316 ? 3.097 2.848 11.478 1.00 97.44 316 GLY A N 1
ATOM 2386 C CA . GLY A 1 316 ? 2.191 2.682 12.614 1.00 97.44 316 GLY A CA 1
ATOM 2387 C C . GLY A 1 316 ? 1.698 4.002 13.207 1.00 97.44 316 GLY A C 1
ATOM 2388 O O . GLY A 1 316 ? 0.496 4.196 13.367 1.00 97.44 316 GLY A O 1
ATOM 2389 N N . LYS A 1 317 ? 2.600 4.971 13.426 1.00 97.94 317 LYS A N 1
ATOM 2390 C CA . LYS A 1 317 ? 2.223 6.323 13.889 1.00 97.94 317 LYS A CA 1
ATOM 2391 C C . LYS A 1 317 ? 1.287 7.031 12.913 1.00 97.94 317 LYS A C 1
ATOM 2393 O O . LYS A 1 317 ? 0.349 7.702 13.327 1.00 97.94 317 LYS A O 1
ATOM 2398 N N . ARG A 1 318 ? 1.536 6.877 11.612 1.00 97.00 318 ARG A N 1
ATOM 2399 C CA . ARG A 1 318 ? 0.738 7.480 10.538 1.00 97.00 318 ARG A CA 1
ATOM 2400 C C . ARG A 1 318 ? -0.669 6.887 10.471 1.00 97.00 318 ARG A C 1
ATOM 2402 O O . ARG A 1 318 ? -1.630 7.646 10.409 1.00 97.00 318 ARG A O 1
ATOM 2409 N N . HIS A 1 319 ? -0.794 5.563 10.561 1.00 98.31 319 HIS A N 1
ATOM 2410 C CA . HIS A 1 319 ? -2.087 4.881 10.658 1.00 98.31 319 HIS A CA 1
ATOM 2411 C C . HIS A 1 319 ? -2.835 5.260 11.936 1.00 98.31 319 HIS A C 1
ATOM 2413 O O . HIS A 1 319 ? -4.008 5.615 11.862 1.00 98.31 319 HIS A O 1
ATOM 2419 N N . ALA A 1 320 ? -2.157 5.290 13.087 1.00 98.31 320 ALA A N 1
ATOM 2420 C CA . ALA A 1 320 ? -2.752 5.747 14.343 1.00 98.31 320 ALA A CA 1
ATOM 2421 C C . ALA A 1 320 ? -3.309 7.172 14.219 1.00 98.31 320 ALA A C 1
ATOM 2423 O O . ALA A 1 320 ? -4.473 7.401 14.529 1.00 98.31 320 ALA A O 1
ATOM 2424 N N . LEU A 1 321 ? -2.533 8.117 13.680 1.00 97.38 321 LEU A N 1
ATOM 2425 C CA . LEU A 1 321 ? -3.011 9.484 13.451 1.00 97.38 321 LEU A CA 1
ATOM 2426 C C . LEU A 1 321 ? -4.150 9.550 12.421 1.00 97.38 321 LEU A C 1
ATOM 2428 O O . LEU A 1 321 ? -5.088 10.321 12.614 1.00 97.38 321 LEU A O 1
ATOM 2432 N N . ASN A 1 322 ? -4.121 8.731 11.365 1.00 96.81 322 ASN A N 1
ATOM 2433 C CA . ASN A 1 322 ? -5.222 8.647 10.403 1.00 96.81 322 ASN A CA 1
ATOM 2434 C C . ASN A 1 322 ? -6.523 8.205 11.082 1.00 96.81 322 ASN A C 1
ATOM 2436 O O . ASN A 1 322 ? -7.518 8.922 10.986 1.00 96.81 322 ASN A O 1
ATOM 2440 N N . PHE A 1 323 ? -6.520 7.079 11.803 1.00 98.25 323 PHE A N 1
ATOM 2441 C CA . PHE A 1 323 ? -7.706 6.595 12.519 1.00 98.25 323 PHE A CA 1
ATOM 2442 C C . PHE A 1 323 ? -8.151 7.539 13.636 1.00 98.25 323 PHE A C 1
ATOM 2444 O O . PHE A 1 323 ? -9.340 7.636 13.920 1.00 98.25 323 PHE A O 1
ATOM 2451 N N . PHE A 1 324 ? -7.211 8.258 14.247 1.00 97.31 324 PHE A N 1
ATOM 2452 C CA . PHE A 1 324 ? -7.506 9.210 15.308 1.00 97.31 324 PHE A CA 1
ATOM 2453 C C . PHE A 1 324 ? -8.122 10.522 14.789 1.00 97.31 324 PHE A C 1
ATOM 2455 O O . PHE A 1 324 ? -8.989 11.089 15.447 1.00 97.31 324 PHE A O 1
ATOM 2462 N N . GLN A 1 325 ? -7.694 11.017 13.620 1.00 94.62 325 GLN A N 1
ATOM 2463 C CA . GLN A 1 325 ? -7.997 12.391 13.179 1.00 94.62 325 GLN A CA 1
ATOM 2464 C C . GLN A 1 325 ? -8.746 12.491 11.850 1.00 94.62 325 GLN A C 1
ATOM 2466 O O . GLN A 1 325 ? -9.407 13.495 11.597 1.00 94.62 325 GLN A O 1
ATOM 2471 N N . SER A 1 326 ? -8.588 11.507 10.964 1.00 94.56 326 SER A N 1
ATOM 2472 C CA . SER A 1 326 ? -8.933 11.648 9.542 1.00 94.56 326 SER A CA 1
ATOM 2473 C C . SER A 1 326 ? -9.970 10.646 9.043 1.00 94.56 326 SER A C 1
ATOM 2475 O O . SER A 1 326 ? -10.496 10.845 7.953 1.00 94.56 326 SER A O 1
ATOM 2477 N N . VAL A 1 327 ? -10.282 9.595 9.808 1.00 96.44 327 VAL A N 1
ATOM 2478 C CA . VAL A 1 327 ? -11.269 8.570 9.433 1.00 96.44 327 VAL A CA 1
ATOM 2479 C C . VAL A 1 327 ? -12.585 8.826 10.185 1.00 96.44 327 VAL A C 1
ATOM 2481 O O . VAL A 1 327 ? -12.678 8.512 11.371 1.00 96.44 327 VAL A O 1
ATOM 2484 N N . PRO A 1 328 ? -13.630 9.387 9.542 1.00 92.38 328 PRO A N 1
ATOM 2485 C CA . PRO A 1 328 ? -14.806 9.901 10.258 1.00 92.38 328 PRO A CA 1
ATOM 2486 C C . PRO A 1 328 ? -15.605 8.831 11.013 1.00 92.38 328 PRO A C 1
ATOM 2488 O O . PRO A 1 328 ? -16.179 9.106 12.069 1.00 92.38 328 PRO A O 1
ATOM 2491 N N . ARG A 1 329 ? -15.633 7.610 10.465 1.00 95.69 329 ARG A N 1
ATOM 2492 C CA . ARG A 1 329 ? -16.368 6.453 10.991 1.00 95.69 329 ARG A CA 1
ATOM 2493 C C . ARG A 1 329 ? -15.477 5.477 11.759 1.00 95.69 329 ARG A C 1
ATOM 2495 O O . ARG A 1 329 ? -15.859 4.330 11.948 1.00 95.69 329 ARG A O 1
ATOM 2502 N N . ALA A 1 330 ? -14.319 5.921 12.240 1.00 97.56 330 ALA A N 1
ATOM 2503 C CA . ALA A 1 330 ? -13.474 5.134 13.128 1.00 97.56 330 ALA A CA 1
ATOM 2504 C C . ALA A 1 330 ? -13.228 5.861 14.452 1.00 97.56 330 ALA A C 1
ATOM 2506 O O . ALA A 1 330 ? -13.297 7.087 14.553 1.00 97.56 330 ALA A O 1
ATOM 2507 N N . GLU A 1 331 ? -12.958 5.069 15.478 1.00 97.69 331 GLU A N 1
ATOM 2508 C CA . GLU A 1 331 ? -12.504 5.505 16.787 1.00 97.69 331 GLU A CA 1
ATOM 2509 C C . GLU A 1 331 ? -11.260 4.684 17.131 1.00 97.69 331 GLU A C 1
ATOM 2511 O O . GLU A 1 331 ? -11.339 3.465 17.303 1.00 97.69 331 GLU A O 1
ATOM 2516 N N . LEU A 1 332 ? -10.100 5.339 17.206 1.00 98.62 332 LEU A N 1
ATOM 2517 C CA . LEU A 1 332 ? -8.886 4.691 17.690 1.00 98.62 332 LEU A CA 1
ATOM 2518 C C . LEU A 1 332 ? -9.014 4.474 19.202 1.00 98.62 332 LEU A C 1
ATOM 2520 O O . LEU A 1 332 ? -8.976 5.440 19.957 1.00 98.62 332 LEU A O 1
ATOM 2524 N N . VAL A 1 333 ? -9.143 3.222 19.643 1.00 98.56 333 VAL A N 1
ATOM 2525 C CA . VAL A 1 333 ? -9.340 2.884 21.068 1.00 98.56 333 VAL A CA 1
ATOM 2526 C C . VAL A 1 333 ? -8.092 2.310 21.731 1.00 98.56 333 VAL A C 1
ATOM 2528 O O . VAL A 1 333 ? -7.950 2.381 22.952 1.00 98.56 333 VAL A O 1
ATOM 2531 N N . ALA A 1 334 ? -7.167 1.754 20.947 1.00 98.56 334 ALA A N 1
ATOM 2532 C CA . ALA A 1 334 ? -5.966 1.129 21.482 1.00 98.56 334 ALA A CA 1
ATOM 2533 C C . ALA A 1 334 ? -4.775 1.175 20.517 1.00 98.56 334 ALA A C 1
ATOM 2535 O O . ALA A 1 334 ? -4.934 1.154 19.299 1.00 98.56 334 ALA A O 1
ATOM 2536 N N . VAL A 1 335 ? -3.562 1.190 21.059 1.00 98.75 335 VAL A N 1
ATOM 2537 C CA . VAL A 1 335 ? -2.318 1.030 20.303 1.00 98.75 335 VAL A CA 1
ATOM 2538 C C . VAL A 1 335 ? -1.356 0.111 21.046 1.00 98.75 335 VAL A C 1
ATOM 2540 O O . VAL A 1 335 ? -1.351 0.081 22.277 1.00 98.75 335 VAL A O 1
ATOM 2543 N N . SER A 1 336 ? -0.509 -0.615 20.317 1.00 98.56 336 SER A N 1
ATOM 2544 C CA . SER A 1 336 ? 0.527 -1.455 20.930 1.00 98.56 336 SER A CA 1
ATOM 2545 C C . SER A 1 336 ? 1.884 -1.297 20.259 1.00 98.56 336 SER A C 1
ATOM 2547 O O . SER A 1 336 ? 1.962 -1.273 19.031 1.00 98.56 336 SER A O 1
ATOM 2549 N N . SER A 1 337 ? 2.951 -1.253 21.053 1.00 98.25 337 SER A N 1
ATOM 2550 C CA . SER A 1 337 ? 4.326 -1.381 20.561 1.00 98.25 337 SER A CA 1
ATOM 2551 C C . SER A 1 337 ? 5.239 -1.962 21.642 1.00 98.25 337 SER A C 1
ATOM 2553 O O . SER A 1 337 ? 5.130 -1.530 22.792 1.00 98.25 337 SER A O 1
ATOM 2555 N N . PRO A 1 338 ? 6.170 -2.877 21.300 1.00 97.25 338 PRO A N 1
ATOM 2556 C CA . PRO A 1 338 ? 7.181 -3.359 22.237 1.00 97.25 338 PRO A CA 1
ATOM 2557 C C . PRO A 1 338 ? 8.265 -2.312 22.543 1.00 97.25 338 PRO A C 1
ATOM 2559 O O . PRO A 1 338 ? 8.942 -2.442 23.561 1.00 97.25 338 PRO A O 1
ATOM 2562 N N . ASP A 1 339 ? 8.415 -1.253 21.737 1.00 97.62 339 ASP A N 1
ATOM 2563 C CA . ASP A 1 339 ? 9.395 -0.190 21.994 1.00 97.62 339 ASP A CA 1
ATOM 2564 C C . ASP A 1 339 ? 8.841 0.833 23.012 1.00 97.62 339 ASP A C 1
ATOM 2566 O O . ASP A 1 339 ? 7.823 1.482 22.740 1.00 97.62 339 ASP A O 1
ATOM 2570 N N . PRO A 1 340 ? 9.493 1.027 24.177 1.00 97.94 340 PRO A N 1
ATOM 2571 C CA . PRO A 1 340 ? 9.048 1.999 25.173 1.00 97.94 340 PRO A CA 1
ATOM 2572 C C . PRO A 1 340 ? 8.983 3.435 24.636 1.00 97.94 340 PRO A C 1
ATOM 2574 O O . PRO A 1 340 ? 8.054 4.155 24.992 1.00 97.94 340 PRO A O 1
ATOM 2577 N N . LYS A 1 341 ? 9.877 3.848 23.726 1.00 98.19 341 LYS A N 1
ATOM 2578 C CA . LYS A 1 341 ? 9.862 5.204 23.142 1.00 98.19 341 LYS A CA 1
ATOM 2579 C C . LYS A 1 341 ? 8.648 5.431 22.250 1.00 98.19 341 LYS A C 1
ATOM 2581 O O . LYS A 1 341 ? 8.113 6.535 22.166 1.00 98.19 341 LYS A O 1
ATOM 2586 N N . GLU A 1 342 ? 8.205 4.391 21.552 1.00 98.19 342 GLU A N 1
ATOM 2587 C CA . GLU A 1 342 ? 6.990 4.467 20.746 1.00 98.19 342 GLU A CA 1
ATOM 2588 C C . GLU A 1 342 ? 5.734 4.529 21.626 1.00 98.19 342 GLU A C 1
ATOM 2590 O O . GLU A 1 342 ? 4.783 5.237 21.286 1.00 98.19 342 GLU A O 1
ATOM 2595 N N . ARG A 1 343 ? 5.745 3.857 22.785 1.00 98.00 343 ARG A N 1
ATOM 2596 C CA . ARG A 1 343 ? 4.677 3.971 23.790 1.00 98.00 343 ARG A CA 1
ATOM 2597 C C . ARG A 1 343 ? 4.653 5.340 24.468 1.00 98.00 343 ARG A C 1
ATOM 2599 O O . ARG A 1 343 ? 3.570 5.880 24.669 1.00 98.00 343 ARG A O 1
ATOM 2606 N N . GLU A 1 344 ? 5.810 5.923 24.777 1.00 97.88 344 GLU A N 1
ATOM 2607 C CA . GLU A 1 344 ? 5.922 7.305 25.270 1.00 97.88 344 GLU A CA 1
ATOM 2608 C C . GLU A 1 344 ? 5.321 8.292 24.264 1.00 97.88 344 GLU A C 1
ATOM 2610 O O . GLU A 1 344 ? 4.478 9.110 24.631 1.00 97.88 344 GLU A O 1
ATOM 2615 N N . TRP A 1 345 ? 5.664 8.143 22.978 1.00 98.19 345 TRP A N 1
ATOM 2616 C CA . TRP A 1 345 ? 5.058 8.930 21.903 1.00 98.19 345 TRP A CA 1
ATOM 2617 C C . TRP A 1 345 ? 3.529 8.779 21.876 1.00 98.19 345 TRP A C 1
ATOM 2619 O O . TRP A 1 345 ? 2.818 9.779 21.787 1.00 98.19 345 TRP A O 1
ATOM 2629 N N . ALA A 1 346 ? 3.008 7.552 21.989 1.00 97.88 346 ALA A N 1
ATOM 2630 C CA . ALA A 1 346 ? 1.564 7.321 22.020 1.00 97.88 346 ALA A CA 1
ATOM 2631 C C . ALA A 1 346 ? 0.894 7.982 23.227 1.00 97.88 346 ALA A C 1
ATOM 2633 O O . ALA A 1 346 ? -0.171 8.574 23.077 1.00 97.88 346 ALA A O 1
ATOM 2634 N N . GLN A 1 347 ? 1.512 7.925 24.407 1.00 96.75 347 GLN A N 1
ATOM 2635 C CA . GLN A 1 347 ? 0.970 8.589 25.590 1.00 96.75 347 GLN A CA 1
ATOM 2636 C C . GLN A 1 347 ? 0.908 10.107 25.413 1.00 96.75 347 GLN A C 1
ATOM 2638 O O . GLN A 1 347 ? -0.116 10.715 25.718 1.00 96.75 347 GLN A O 1
ATOM 2643 N N . GLU A 1 348 ? 1.960 10.706 24.859 1.00 96.75 348 GLU A N 1
ATOM 2644 C CA . GLU A 1 348 ? 2.018 12.145 24.591 1.00 96.75 348 GLU A CA 1
ATOM 2645 C C . GLU A 1 348 ? 0.961 12.594 23.567 1.00 96.75 348 GLU A C 1
ATOM 2647 O O . GLU A 1 348 ? 0.309 13.618 23.761 1.00 96.75 348 GLU A O 1
ATOM 2652 N N . HIS A 1 349 ? 0.763 11.827 22.491 1.00 95.69 349 HIS A N 1
ATOM 2653 C CA . HIS A 1 349 ? -0.053 12.260 21.349 1.00 95.69 349 HIS A CA 1
ATOM 2654 C C . HIS A 1 349 ? -1.506 11.767 21.398 1.00 95.69 349 HIS A C 1
ATOM 2656 O O . HIS A 1 349 ? -2.378 12.381 20.785 1.00 95.69 349 HIS A O 1
ATOM 2662 N N . LEU A 1 350 ? -1.774 10.656 22.092 1.00 96.00 350 LEU A N 1
ATOM 2663 C CA . LEU A 1 350 ? -3.067 9.958 22.085 1.00 96.00 350 LEU A CA 1
ATOM 2664 C C . LEU A 1 350 ? -3.644 9.758 23.497 1.00 96.00 350 LEU A C 1
ATOM 2666 O O . LEU A 1 350 ? -4.861 9.633 23.646 1.00 96.00 350 LEU A O 1
ATOM 2670 N N . GLY A 1 351 ? -2.804 9.759 24.539 1.00 84.00 351 GLY A N 1
ATOM 2671 C CA . GLY A 1 351 ? -3.197 9.390 25.905 1.00 84.00 351 GLY A CA 1
ATOM 2672 C C . GLY A 1 351 ? -4.301 10.270 26.499 1.00 84.00 351 GLY A C 1
ATOM 2673 O O . GLY A 1 351 ? -5.221 9.760 27.138 1.00 84.00 351 GLY A O 1
ATOM 2674 N N . ALA A 1 352 ? -4.294 11.577 26.209 1.00 86.69 352 ALA A N 1
ATOM 2675 C CA . ALA A 1 352 ? -5.334 12.510 26.667 1.00 86.69 352 ALA A CA 1
ATOM 2676 C C . ALA A 1 352 ? -6.744 12.185 26.132 1.00 86.69 352 ALA A C 1
ATOM 2678 O O . ALA A 1 352 ? -7.734 12.670 26.675 1.00 86.69 352 ALA A O 1
ATOM 2679 N N . SER A 1 353 ? -6.838 11.356 25.088 1.00 89.75 353 SER A N 1
ATOM 2680 C CA . SER A 1 353 ? -8.101 10.958 24.455 1.00 89.75 353 SER A CA 1
ATOM 2681 C C . SER A 1 353 ? -8.619 9.600 24.934 1.00 89.75 353 SER A C 1
ATOM 2683 O O . SER A 1 353 ? -9.612 9.109 24.409 1.00 89.75 353 SER A O 1
ATOM 2685 N N . GLY A 1 354 ? -7.958 8.979 25.919 1.00 92.56 354 GLY A N 1
ATOM 2686 C CA . GLY A 1 354 ? -8.368 7.685 26.473 1.00 92.56 354 GLY A CA 1
ATOM 2687 C C . GLY A 1 354 ? -7.959 6.469 25.636 1.00 92.56 354 GLY A C 1
ATOM 2688 O O . GLY A 1 354 ? -8.424 5.366 25.917 1.00 92.56 354 GLY A O 1
ATOM 2689 N N . VAL A 1 355 ? -7.083 6.643 24.639 1.00 97.81 355 VAL A N 1
ATOM 2690 C CA . VAL A 1 355 ? -6.535 5.535 23.842 1.00 97.81 355 VAL A CA 1
ATOM 2691 C C . VAL A 1 355 ? -5.656 4.652 24.731 1.00 97.81 355 VAL A C 1
ATOM 2693 O O . VAL A 1 355 ? -4.681 5.123 25.317 1.00 97.81 355 VAL A O 1
ATOM 2696 N N . GLY A 1 356 ? -5.979 3.361 24.829 1.00 98.00 356 GLY A N 1
ATOM 2697 C CA . GLY A 1 356 ? -5.190 2.407 25.608 1.00 98.00 356 GLY A CA 1
ATOM 2698 C C . GLY A 1 356 ? -3.827 2.140 24.965 1.00 98.00 356 GLY A C 1
ATOM 2699 O O . GLY A 1 356 ? -3.759 1.812 23.784 1.00 98.00 356 GLY A O 1
ATOM 2700 N N . VAL A 1 357 ? -2.741 2.243 25.733 1.00 98.38 357 VAL A N 1
ATOM 2701 C CA . VAL A 1 357 ? -1.373 1.980 25.253 1.00 98.38 357 VAL A CA 1
ATOM 2702 C C . VAL A 1 357 ? -0.865 0.672 25.851 1.00 98.38 357 VAL A C 1
ATOM 2704 O O . VAL A 1 357 ? -0.767 0.540 27.070 1.00 98.38 357 VAL A O 1
ATOM 2707 N N . TYR A 1 358 ? -0.522 -0.281 24.989 1.00 98.50 358 TYR A N 1
ATOM 2708 C CA . TYR A 1 358 ? -0.123 -1.636 25.365 1.00 98.50 358 TYR A CA 1
ATOM 2709 C C . TYR A 1 358 ? 1.315 -1.937 24.933 1.00 98.50 358 TYR A C 1
ATOM 2711 O O . TYR A 1 358 ? 1.793 -1.469 23.900 1.00 98.50 358 TYR A O 1
ATOM 2719 N N . GLU A 1 359 ? 2.014 -2.752 25.716 1.00 98.31 359 GLU A N 1
ATOM 2720 C CA . GLU A 1 359 ? 3.323 -3.290 25.331 1.00 98.31 359 GLU A CA 1
ATOM 2721 C C . GLU A 1 359 ? 3.186 -4.503 24.409 1.00 98.31 359 GLU A C 1
ATOM 2723 O O . GLU A 1 359 ? 3.872 -4.601 23.391 1.00 98.31 359 GLU A O 1
ATOM 2728 N N . HIS A 1 360 ? 2.250 -5.396 24.729 1.00 98.19 360 HIS A N 1
ATOM 2729 C CA . HIS A 1 360 ? 2.021 -6.624 23.982 1.00 98.19 360 HIS A CA 1
ATOM 2730 C C . HIS A 1 360 ? 0.737 -6.547 23.156 1.00 98.19 360 HIS A C 1
ATOM 2732 O O . HIS A 1 360 ? -0.315 -6.115 23.632 1.00 98.19 360 HIS A O 1
ATOM 2738 N N . PHE A 1 361 ? 0.826 -7.014 21.911 1.00 98.38 361 PHE A N 1
ATOM 2739 C CA . PHE A 1 361 ? -0.304 -7.076 20.983 1.00 98.38 361 PHE A CA 1
ATOM 2740 C C . PHE A 1 361 ? -1.461 -7.925 21.531 1.00 98.38 361 PHE A C 1
ATOM 2742 O O . PHE A 1 361 ? -2.616 -7.510 21.470 1.00 98.38 361 PHE A O 1
ATOM 2749 N N . ASP A 1 362 ? -1.154 -9.067 22.146 1.00 98.00 362 ASP A N 1
ATOM 2750 C CA . ASP A 1 362 ? -2.165 -9.978 22.695 1.00 98.00 362 ASP A CA 1
ATOM 2751 C C . ASP A 1 362 ? -2.973 -9.353 23.841 1.00 98.00 362 ASP A C 1
ATOM 2753 O O . ASP A 1 362 ? -4.135 -9.700 24.050 1.00 98.00 362 ASP A O 1
ATOM 2757 N N . ASP A 1 363 ? -2.384 -8.413 24.582 1.00 98.38 363 ASP A N 1
ATOM 2758 C CA . ASP A 1 363 ? -3.099 -7.671 25.621 1.00 98.38 363 ASP A CA 1
ATOM 2759 C C . ASP A 1 363 ? -3.984 -6.580 25.021 1.00 98.38 363 ASP A C 1
ATOM 2761 O O . ASP A 1 363 ? -5.108 -6.379 25.485 1.00 98.38 363 ASP A O 1
ATOM 2765 N N . MET A 1 364 ? -3.534 -5.945 23.935 1.00 98.50 364 MET A N 1
ATOM 2766 C CA . MET A 1 364 ? -4.359 -5.019 23.161 1.00 98.50 364 MET A CA 1
ATOM 2767 C C . MET A 1 364 ? -5.597 -5.718 22.581 1.00 98.50 364 MET A C 1
ATOM 2769 O O . MET A 1 364 ? -6.686 -5.152 22.629 1.00 98.50 364 MET A O 1
ATOM 2773 N N . LEU A 1 365 ? -5.474 -6.961 22.093 1.00 98.44 365 LEU A N 1
ATOM 2774 C CA . LEU A 1 365 ? -6.608 -7.734 21.561 1.00 98.44 365 LEU A CA 1
ATOM 2775 C C . LEU A 1 365 ? -7.732 -7.965 22.587 1.00 98.44 365 LEU A C 1
ATOM 2777 O O . LEU A 1 365 ? -8.888 -8.160 22.202 1.00 98.44 365 LEU A O 1
ATOM 2781 N N . LYS A 1 366 ? -7.410 -7.912 23.886 1.00 98.12 366 LYS A N 1
ATOM 2782 C CA . LYS A 1 366 ? -8.365 -8.046 24.997 1.00 98.12 366 LYS A CA 1
ATOM 2783 C C . LYS A 1 366 ? -9.055 -6.722 25.353 1.00 98.12 366 LYS A C 1
ATOM 2785 O O . LYS A 1 366 ? -9.891 -6.713 26.255 1.00 98.12 366 LYS A O 1
ATOM 2790 N N . HIS A 1 367 ? -8.722 -5.612 24.687 1.00 98.25 367 HIS A N 1
ATOM 2791 C CA . HIS A 1 367 ? -9.335 -4.311 24.945 1.00 98.25 367 HIS A CA 1
ATOM 2792 C C . HIS A 1 367 ? -10.854 -4.364 24.731 1.00 98.25 367 HIS A C 1
ATOM 2794 O O . HIS A 1 367 ? -11.353 -4.791 23.683 1.00 98.25 367 HIS A O 1
ATOM 2800 N N . THR A 1 368 ? -11.604 -3.917 25.738 1.00 96.50 368 THR A N 1
ATOM 2801 C CA . THR A 1 368 ? -13.066 -3.991 25.741 1.00 96.50 368 THR A CA 1
ATOM 2802 C C . THR A 1 368 ? -13.660 -3.203 24.578 1.00 96.50 368 THR A C 1
ATOM 2804 O O . THR A 1 368 ? -13.472 -1.997 24.463 1.00 96.50 368 THR A O 1
ATOM 2807 N N . GLY A 1 369 ? -14.438 -3.885 23.738 1.00 95.31 369 GLY A N 1
ATOM 2808 C CA . GLY A 1 369 ? -15.114 -3.263 22.601 1.00 95.31 369 GLY A CA 1
ATOM 2809 C C . GLY A 1 369 ? -14.231 -3.032 21.375 1.00 95.31 369 GLY A C 1
ATOM 2810 O O . GLY A 1 369 ? -14.709 -2.399 20.448 1.00 95.31 369 GLY A O 1
ATOM 2811 N N . LEU A 1 370 ? -12.992 -3.535 21.338 1.00 98.56 370 LEU A N 1
ATOM 2812 C CA . LEU A 1 370 ? -12.176 -3.547 20.121 1.00 98.56 370 LEU A CA 1
ATOM 2813 C C . LEU A 1 370 ? -12.844 -4.414 19.038 1.00 98.56 370 LEU A C 1
ATOM 2815 O O . LEU A 1 370 ? -13.129 -5.590 19.283 1.00 98.56 370 LEU A O 1
ATOM 2819 N N . GLU A 1 371 ? -13.065 -3.859 17.848 1.00 98.81 371 GLU A N 1
ATOM 2820 C CA . GLU A 1 371 ? -13.754 -4.513 16.722 1.00 98.81 371 GLU A CA 1
ATOM 2821 C C . GLU A 1 371 ? -12.796 -4.851 15.574 1.00 98.81 371 GLU A C 1
ATOM 2823 O O . GLU A 1 371 ? -12.942 -5.885 14.921 1.00 98.81 371 GLU A O 1
ATOM 2828 N N . ALA A 1 372 ? -11.792 -4.003 15.350 1.00 98.88 372 ALA A N 1
ATOM 2829 C CA . ALA A 1 372 ? -10.833 -4.147 14.264 1.00 98.88 372 ALA A CA 1
ATOM 2830 C C . ALA A 1 372 ? -9.399 -3.846 14.712 1.00 98.88 372 ALA A C 1
ATOM 2832 O O . ALA A 1 372 ? -9.177 -3.150 15.705 1.00 98.88 372 ALA A O 1
ATOM 2833 N N . VAL A 1 373 ? -8.418 -4.319 13.946 1.00 98.88 373 VAL A N 1
ATOM 2834 C CA . VAL A 1 373 ? -7.010 -3.946 14.104 1.00 98.88 373 VAL A CA 1
ATOM 2835 C C . VAL A 1 373 ? -6.386 -3.524 12.778 1.00 98.88 373 VAL A C 1
ATOM 2837 O O . VAL A 1 373 ? -6.660 -4.109 11.732 1.00 98.88 373 VAL A O 1
ATOM 2840 N N . CYS A 1 374 ? -5.509 -2.527 12.841 1.00 98.81 374 CYS A N 1
ATOM 2841 C CA . CYS A 1 374 ? -4.558 -2.189 11.794 1.00 98.81 374 CYS A CA 1
ATOM 2842 C C . CYS A 1 374 ? -3.160 -2.643 12.231 1.00 98.81 374 CYS A C 1
ATOM 2844 O O . CYS A 1 374 ? -2.611 -2.141 13.212 1.00 98.81 374 CYS A O 1
ATOM 2846 N N . ILE A 1 375 ? -2.577 -3.594 11.512 1.00 98.81 375 ILE A N 1
ATOM 2847 C CA . ILE A 1 375 ? -1.256 -4.157 11.781 1.00 98.81 375 ILE A CA 1
ATOM 2848 C C . ILE A 1 375 ? -0.239 -3.418 10.916 1.00 98.81 375 ILE A C 1
ATOM 2850 O O . ILE A 1 375 ? -0.217 -3.580 9.702 1.00 98.81 375 ILE A O 1
ATOM 2854 N N . ALA A 1 376 ? 0.592 -2.602 11.557 1.00 97.81 376 ALA A N 1
ATOM 2855 C CA . ALA A 1 376 ? 1.670 -1.811 10.962 1.00 97.81 376 ALA A CA 1
ATOM 2856 C C . ALA A 1 376 ? 2.985 -2.004 11.749 1.00 97.81 376 ALA A C 1
ATOM 2858 O O . ALA A 1 376 ? 3.767 -1.069 11.962 1.00 97.81 376 ALA A O 1
ATOM 2859 N N . SER A 1 377 ? 3.179 -3.228 12.244 1.00 95.94 377 SER A N 1
ATOM 2860 C CA . SER A 1 377 ? 4.343 -3.688 12.994 1.00 95.94 377 SER A CA 1
ATOM 2861 C C . SER A 1 377 ? 5.482 -4.091 12.045 1.00 95.94 377 SER A C 1
ATOM 2863 O O . SER A 1 377 ? 5.518 -3.695 10.883 1.00 95.94 377 SER A O 1
ATOM 2865 N N . ALA A 1 378 ? 6.487 -4.814 12.540 1.00 91.94 378 ALA A N 1
ATOM 2866 C CA . ALA A 1 378 ? 7.523 -5.350 11.666 1.00 91.94 378 ALA A CA 1
ATOM 2867 C C . ALA A 1 378 ? 6.946 -6.470 10.785 1.00 91.94 378 ALA A C 1
ATOM 2869 O O . ALA A 1 378 ? 6.225 -7.339 11.277 1.00 91.94 378 ALA A O 1
ATOM 2870 N N . THR A 1 379 ? 7.354 -6.526 9.515 1.00 91.12 379 THR A N 1
ATOM 2871 C CA . THR A 1 379 ? 6.876 -7.526 8.543 1.00 91.12 379 THR A CA 1
ATOM 2872 C C . THR A 1 379 ? 6.988 -8.969 9.049 1.00 91.12 379 THR A C 1
ATOM 2874 O O . THR A 1 379 ? 6.122 -9.792 8.770 1.00 91.12 379 THR A O 1
ATOM 2877 N N . ALA A 1 380 ? 8.014 -9.274 9.853 1.00 91.12 380 ALA A N 1
ATOM 2878 C CA . ALA A 1 380 ? 8.237 -10.602 10.428 1.00 91.12 380 ALA A CA 1
ATOM 2879 C C . ALA A 1 380 ? 7.083 -11.112 11.315 1.00 91.12 380 ALA A C 1
ATOM 2881 O O . ALA A 1 380 ? 6.950 -12.321 11.493 1.00 91.12 380 ALA A O 1
ATOM 2882 N N . VAL A 1 381 ? 6.255 -10.220 11.870 1.00 94.88 381 VAL A N 1
ATOM 2883 C CA . VAL A 1 381 ? 5.139 -10.585 12.759 1.00 94.88 381 VAL A CA 1
ATOM 2884 C C . VAL A 1 381 ? 3.759 -10.307 12.158 1.00 94.88 381 VAL A C 1
ATOM 2886 O O . VAL A 1 381 ? 2.761 -10.640 12.792 1.00 94.88 381 VAL A O 1
ATOM 2889 N N . HIS A 1 382 ? 3.677 -9.769 10.935 1.00 96.69 382 HIS A N 1
ATOM 2890 C CA . HIS A 1 382 ? 2.411 -9.448 10.261 1.00 96.69 382 HIS A CA 1
ATOM 2891 C C . HIS A 1 382 ? 1.453 -10.643 10.201 1.00 96.69 382 HIS A C 1
ATOM 2893 O O . HIS A 1 382 ? 0.315 -10.543 10.660 1.00 96.69 382 HIS A O 1
ATOM 2899 N N . ALA A 1 383 ? 1.917 -11.788 9.690 1.00 97.38 383 ALA A N 1
ATOM 2900 C CA . ALA A 1 383 ? 1.080 -12.976 9.546 1.00 97.38 383 ALA A CA 1
ATOM 2901 C C . ALA A 1 383 ? 0.594 -13.517 10.896 1.00 97.38 383 ALA A C 1
ATOM 2903 O O . ALA A 1 383 ? -0.597 -13.766 11.066 1.00 97.38 383 ALA A O 1
ATOM 2904 N N . ALA A 1 384 ? 1.495 -13.634 11.877 1.00 97.94 384 ALA A N 1
ATOM 2905 C CA . ALA A 1 384 ? 1.148 -14.116 13.211 1.00 97.94 384 ALA A CA 1
ATOM 2906 C C . ALA A 1 384 ? 0.120 -13.201 13.899 1.00 97.94 384 ALA A C 1
ATOM 2908 O O . ALA A 1 384 ? -0.874 -13.688 14.433 1.00 97.94 384 ALA A O 1
ATOM 2909 N N . GLN A 1 385 ? 0.315 -11.879 13.831 1.00 98.56 385 GLN A N 1
ATOM 2910 C CA . GLN A 1 385 ? -0.626 -10.908 14.397 1.00 98.56 385 GLN A CA 1
ATOM 2911 C C . GLN A 1 385 ? -1.964 -10.895 13.651 1.00 98.56 385 GLN A C 1
ATOM 2913 O O . GLN A 1 385 ? -3.010 -10.783 14.287 1.00 98.56 385 GLN A O 1
ATOM 2918 N N . SER A 1 386 ? -1.948 -11.057 12.324 1.00 98.69 386 SER A N 1
ATOM 2919 C CA . SER A 1 386 ? -3.170 -11.112 11.514 1.00 98.69 386 SER A CA 1
ATOM 2920 C C . SER A 1 386 ? -4.006 -12.332 11.874 1.00 98.69 386 SER A C 1
ATOM 2922 O O . SER A 1 386 ? -5.200 -12.208 12.123 1.00 98.69 386 SER A O 1
ATOM 2924 N N . ILE A 1 387 ? -3.376 -13.505 11.972 1.00 98.69 387 ILE A N 1
ATOM 2925 C CA . ILE A 1 387 ? -4.051 -14.747 12.363 1.00 98.69 387 ILE A CA 1
ATOM 2926 C C . ILE A 1 387 ? -4.605 -14.627 13.785 1.00 98.69 387 ILE A C 1
ATOM 2928 O O . ILE A 1 387 ? -5.773 -14.930 13.999 1.00 98.69 387 ILE A O 1
ATOM 2932 N N . ALA A 1 388 ? -3.821 -14.107 14.736 1.00 98.69 388 ALA A N 1
ATOM 2933 C CA . ALA A 1 388 ? -4.280 -13.905 16.110 1.00 98.69 388 ALA A CA 1
ATOM 2934 C C . ALA A 1 388 ? -5.488 -12.950 16.198 1.00 98.69 388 ALA A C 1
ATOM 2936 O O . ALA A 1 388 ? -6.426 -13.208 16.953 1.00 98.69 388 ALA A O 1
ATOM 2937 N N . ALA A 1 389 ? -5.509 -11.876 15.404 1.00 98.81 389 ALA A N 1
ATOM 2938 C CA . ALA A 1 389 ? -6.647 -10.963 15.327 1.00 98.81 389 ALA A CA 1
ATOM 2939 C C . ALA A 1 389 ? -7.896 -11.625 14.722 1.00 98.81 389 ALA A C 1
ATOM 2941 O O . ALA A 1 389 ? -8.991 -11.495 15.274 1.00 98.81 389 ALA A O 1
ATOM 2942 N N . ILE A 1 390 ? -7.729 -12.371 13.627 1.00 98.75 390 ILE A N 1
ATOM 2943 C CA . ILE A 1 390 ? -8.803 -13.126 12.964 1.00 98.75 390 ILE A CA 1
ATOM 2944 C C . ILE A 1 390 ? -9.392 -14.174 13.916 1.00 98.75 390 ILE A C 1
ATOM 2946 O O . ILE A 1 390 ? -10.612 -14.251 14.084 1.00 98.75 390 ILE A O 1
ATOM 2950 N N . ASP A 1 391 ? -8.542 -14.947 14.592 1.00 98.50 391 ASP A N 1
ATOM 2951 C CA . ASP A 1 391 ? -8.962 -15.966 15.555 1.00 98.50 391 ASP A CA 1
ATOM 2952 C C . ASP A 1 391 ? -9.693 -15.326 16.754 1.00 98.50 391 ASP A C 1
ATOM 2954 O O . ASP A 1 391 ? -10.703 -15.859 17.223 1.00 98.50 391 ASP A O 1
ATOM 2958 N N . ALA A 1 392 ? -9.280 -14.122 17.174 1.00 98.38 392 ALA A N 1
ATOM 2959 C CA . ALA A 1 392 ? -9.969 -13.298 18.174 1.00 98.38 392 ALA A CA 1
ATOM 2960 C C . ALA A 1 392 ? -11.261 -12.619 17.664 1.00 98.38 392 ALA A C 1
ATOM 2962 O O . ALA A 1 392 ? -11.899 -11.864 18.408 1.00 98.38 392 ALA A O 1
ATOM 2963 N N . GLY A 1 393 ? -11.668 -12.874 16.416 1.00 98.38 393 GLY A N 1
ATOM 2964 C CA . GLY A 1 393 ? -12.896 -12.344 15.829 1.00 98.38 393 GLY A CA 1
ATOM 2965 C C . GLY A 1 393 ? -12.822 -10.862 15.461 1.00 98.38 393 GLY A C 1
ATOM 2966 O O . GLY A 1 393 ? -13.835 -10.176 15.570 1.00 98.38 393 GLY A O 1
ATOM 2967 N N . LYS A 1 394 ? -11.638 -10.348 15.105 1.00 98.81 394 LYS A N 1
ATOM 2968 C CA . LYS A 1 394 ? -11.423 -8.937 14.755 1.00 98.81 394 LYS A CA 1
ATOM 2969 C C . LYS A 1 394 ? -11.256 -8.759 13.251 1.00 98.81 394 LYS A C 1
ATOM 2971 O O . LYS A 1 394 ? -10.524 -9.512 12.605 1.00 98.81 394 LYS A O 1
ATOM 2976 N N . HIS A 1 395 ? -11.874 -7.716 12.700 1.00 98.88 395 HIS A N 1
ATOM 2977 C CA . HIS A 1 395 ? -11.536 -7.264 11.349 1.00 98.88 395 HIS A CA 1
ATOM 2978 C C . HIS A 1 395 ? -10.058 -6.855 11.311 1.00 98.88 395 HIS A C 1
ATOM 2980 O O . HIS A 1 395 ? -9.534 -6.333 12.295 1.00 98.88 395 HIS A O 1
ATOM 2986 N N . THR A 1 396 ? -9.370 -7.098 10.199 1.00 98.88 396 THR A N 1
ATOM 2987 C CA . THR A 1 396 ? -7.912 -6.945 10.129 1.00 98.88 396 THR A CA 1
ATOM 2988 C C . THR A 1 396 ? -7.488 -6.220 8.856 1.00 98.88 396 THR A C 1
ATOM 2990 O O . THR A 1 396 ? -7.651 -6.737 7.754 1.00 98.88 396 THR A O 1
ATOM 2993 N N . LEU A 1 397 ? -6.891 -5.040 9.011 1.00 98.81 397 LEU A N 1
ATOM 2994 C CA . LEU A 1 397 ? -6.100 -4.372 7.980 1.00 98.81 397 LEU A CA 1
ATOM 2995 C C . LEU A 1 397 ? -4.625 -4.640 8.280 1.00 98.81 397 LEU A C 1
ATOM 2997 O O . LEU A 1 397 ? -4.147 -4.270 9.345 1.00 98.81 397 LEU A O 1
ATOM 3001 N N . CYS A 1 398 ? -3.894 -5.285 7.379 1.00 98.50 398 CYS A N 1
ATOM 3002 C CA . CYS A 1 398 ? -2.471 -5.564 7.563 1.00 98.50 398 CYS A CA 1
ATOM 3003 C C . CYS A 1 398 ? -1.642 -4.833 6.514 1.00 98.50 398 CYS A C 1
ATOM 3005 O O . CYS A 1 398 ? -1.885 -5.002 5.321 1.00 98.50 398 CYS A O 1
ATOM 3007 N N . GLU A 1 399 ? -0.633 -4.079 6.945 1.00 97.12 399 GLU A N 1
ATOM 3008 C CA . GLU A 1 399 ? 0.363 -3.488 6.053 1.00 97.12 399 GLU A CA 1
ATOM 3009 C C . GLU A 1 399 ? 1.025 -4.539 5.159 1.00 97.12 399 GLU A C 1
ATOM 3011 O O . GLU A 1 399 ? 1.107 -5.733 5.474 1.00 97.12 399 GLU A O 1
ATOM 3016 N N . LYS A 1 400 ? 1.511 -4.065 4.016 1.00 93.75 400 LYS A N 1
ATOM 3017 C CA . LYS A 1 400 ? 2.217 -4.894 3.044 1.00 93.75 400 LYS A CA 1
ATOM 3018 C C . LYS A 1 400 ? 3.652 -5.206 3.504 1.00 93.75 400 LYS A C 1
ATOM 3020 O O . LYS A 1 400 ? 4.281 -4.391 4.182 1.00 93.75 400 LYS A O 1
ATOM 3025 N N . PRO A 1 401 ? 4.237 -6.317 3.028 1.00 92.62 401 PRO A N 1
ATOM 3026 C CA . PRO A 1 401 ? 3.532 -7.521 2.586 1.00 92.62 401 PRO A CA 1
ATOM 3027 C C . PRO A 1 401 ? 2.884 -8.245 3.782 1.00 92.62 401 PRO A C 1
ATOM 3029 O O . PRO A 1 401 ? 3.286 -8.028 4.924 1.00 92.62 401 PRO A O 1
ATOM 3032 N N . LEU A 1 402 ? 1.939 -9.163 3.532 1.00 92.94 402 LEU A N 1
ATOM 3033 C CA . LEU A 1 402 ? 1.384 -10.028 4.593 1.00 92.94 402 LEU A CA 1
ATOM 3034 C C . LEU A 1 402 ? 2.471 -10.865 5.290 1.00 92.94 402 LEU A C 1
ATOM 3036 O O . LEU A 1 402 ? 2.407 -11.101 6.494 1.00 92.94 402 LEU A O 1
ATOM 3040 N N . ALA A 1 403 ? 3.464 -11.314 4.524 1.00 92.19 403 ALA A N 1
ATOM 3041 C CA . ALA A 1 403 ? 4.688 -11.935 5.007 1.00 92.19 403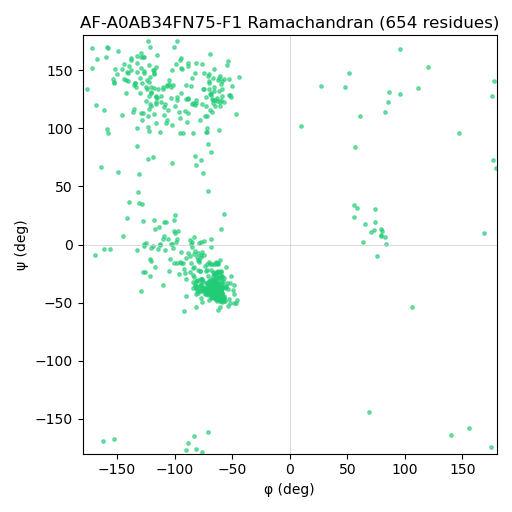 ALA A CA 1
ATOM 3042 C C . ALA A 1 403 ? 5.783 -11.831 3.936 1.00 92.19 403 ALA A C 1
ATOM 3044 O O . ALA A 1 403 ? 5.516 -11.501 2.782 1.00 92.19 403 ALA A O 1
ATOM 3045 N N . THR A 1 404 ? 7.020 -12.165 4.293 1.00 87.06 404 THR A N 1
ATOM 3046 C CA . THR A 1 404 ? 8.147 -12.200 3.345 1.00 87.06 404 THR A CA 1
ATOM 3047 C C . THR A 1 404 ? 8.149 -13.433 2.441 1.00 87.06 404 THR A C 1
ATOM 3049 O O . THR A 1 404 ? 8.909 -13.470 1.476 1.00 87.06 404 THR A O 1
ATOM 3052 N N . THR A 1 405 ? 7.306 -14.436 2.718 1.00 89.81 405 THR A N 1
ATOM 3053 C CA . THR A 1 405 ? 7.169 -15.632 1.878 1.00 89.81 405 THR A CA 1
ATOM 3054 C C . THR A 1 405 ? 5.714 -15.889 1.474 1.00 89.81 405 THR A C 1
ATOM 3056 O O . THR A 1 405 ? 4.786 -15.553 2.227 1.00 89.81 405 THR A O 1
ATOM 3059 N N . PRO A 1 406 ? 5.479 -16.490 0.291 1.00 89.81 406 PRO A N 1
ATOM 3060 C CA . PRO A 1 406 ? 4.133 -16.831 -0.161 1.00 89.81 406 PRO A CA 1
ATOM 3061 C C . PRO A 1 406 ? 3.440 -17.835 0.760 1.00 89.81 406 PRO A C 1
ATOM 3063 O O . PRO A 1 406 ? 2.255 -17.686 1.035 1.00 89.81 406 PRO A O 1
ATOM 3066 N N . GLU A 1 407 ? 4.174 -18.826 1.270 1.00 93.12 407 GLU A N 1
ATOM 3067 C CA . GLU A 1 407 ? 3.626 -19.894 2.111 1.00 93.12 407 GLU A CA 1
ATOM 3068 C C . GLU A 1 407 ? 3.086 -19.327 3.425 1.00 93.12 407 GLU A C 1
ATOM 3070 O O . GLU A 1 407 ? 1.986 -19.671 3.844 1.00 93.12 407 GLU A O 1
ATOM 3075 N N . VAL A 1 408 ? 3.823 -18.402 4.049 1.00 94.69 408 VAL A N 1
ATOM 3076 C CA . VAL A 1 408 ? 3.373 -17.739 5.278 1.00 94.69 408 VAL A CA 1
ATOM 3077 C C . VAL A 1 408 ? 2.228 -16.770 4.972 1.00 94.69 408 VAL A C 1
ATOM 3079 O O . VAL A 1 408 ? 1.250 -16.736 5.714 1.00 94.69 408 VAL A O 1
ATOM 3082 N N . SER A 1 409 ? 2.275 -16.046 3.851 1.00 94.12 409 SER A N 1
ATOM 3083 C CA . SER A 1 409 ? 1.152 -15.194 3.424 1.00 94.12 409 SER A CA 1
ATOM 3084 C C . SER A 1 409 ? -0.138 -16.003 3.215 1.00 94.12 409 SER A C 1
ATOM 3086 O O . SER A 1 409 ? -1.216 -15.554 3.606 1.00 94.12 409 SER A O 1
ATOM 3088 N N . GLN A 1 410 ? -0.034 -17.218 2.664 1.00 95.75 410 GLN A N 1
ATOM 3089 C CA . GLN A 1 410 ? -1.169 -18.118 2.449 1.00 95.75 410 GLN A CA 1
ATOM 3090 C C . GLN A 1 410 ? -1.845 -18.513 3.767 1.00 95.75 410 GLN A C 1
ATOM 3092 O O . GLN A 1 410 ? -3.068 -18.581 3.819 1.00 95.75 410 GLN A O 1
ATOM 3097 N N . THR A 1 411 ? -1.092 -18.671 4.860 1.00 97.88 411 THR A N 1
ATOM 3098 C CA . THR A 1 411 ? -1.692 -18.997 6.169 1.00 97.88 411 THR A CA 1
ATOM 3099 C C . THR A 1 411 ? -2.658 -17.922 6.683 1.00 97.88 411 THR A C 1
ATOM 3101 O O . THR A 1 411 ? -3.624 -18.248 7.375 1.00 97.88 411 THR A O 1
ATOM 3104 N N . VAL A 1 412 ? -2.446 -16.653 6.308 1.00 98.00 412 VAL A N 1
ATOM 3105 C CA . VAL A 1 412 ? -3.364 -15.544 6.623 1.00 98.00 412 VAL A CA 1
ATOM 3106 C C . VAL A 1 412 ? -4.631 -15.635 5.775 1.00 98.00 412 VAL A C 1
ATOM 3108 O O . VAL A 1 412 ? -5.728 -15.457 6.300 1.00 98.00 412 VAL A O 1
ATOM 3111 N N . VAL A 1 413 ? -4.497 -15.963 4.484 1.00 97.19 413 VAL A N 1
ATOM 3112 C CA . VAL A 1 413 ? -5.642 -16.210 3.589 1.00 97.19 413 VAL A CA 1
ATOM 3113 C C . VAL A 1 413 ? -6.483 -17.373 4.106 1.00 97.19 413 VAL A C 1
ATOM 3115 O O . VAL A 1 413 ? -7.699 -17.245 4.236 1.00 97.19 413 VAL A O 1
ATOM 3118 N N . ASP A 1 414 ? -5.839 -18.475 4.485 1.00 97.94 414 ASP A N 1
ATOM 3119 C CA . ASP A 1 414 ? -6.513 -19.649 5.034 1.00 97.94 414 ASP A CA 1
ATOM 3120 C C . ASP A 1 414 ? -7.220 -19.321 6.358 1.00 97.94 414 ASP A C 1
ATOM 3122 O O . ASP A 1 414 ? -8.278 -19.876 6.648 1.00 97.94 414 ASP A O 1
ATOM 3126 N N . ALA A 1 415 ? -6.663 -18.418 7.173 1.00 98.25 415 ALA A N 1
ATOM 3127 C CA . ALA A 1 415 ? -7.317 -17.927 8.383 1.00 98.25 415 ALA A CA 1
ATOM 3128 C C . ALA A 1 415 ? -8.547 -17.070 8.080 1.00 98.25 415 ALA A C 1
ATOM 3130 O O . ALA A 1 415 ? -9.608 -17.316 8.655 1.00 98.25 415 ALA A O 1
ATOM 3131 N N . ALA A 1 416 ? -8.435 -16.130 7.142 1.00 97.88 416 ALA A N 1
ATOM 3132 C CA . ALA A 1 416 ? -9.558 -15.309 6.700 1.00 97.88 416 ALA A CA 1
ATOM 3133 C C . ALA A 1 416 ? -10.692 -16.171 6.116 1.00 97.88 416 ALA A C 1
ATOM 3135 O O . ALA A 1 416 ? -11.858 -15.960 6.438 1.00 97.88 416 ALA A O 1
ATOM 3136 N N . ALA A 1 417 ? -10.360 -17.211 5.345 1.00 97.56 417 ALA A N 1
ATOM 3137 C CA . ALA A 1 417 ? -11.337 -18.135 4.772 1.00 97.56 417 ALA A CA 1
ATOM 3138 C C . ALA A 1 417 ? -12.133 -18.924 5.830 1.00 97.56 417 ALA A C 1
ATOM 3140 O O . ALA A 1 417 ? -13.281 -19.294 5.584 1.00 97.56 417 ALA A O 1
ATOM 3141 N N . ARG A 1 418 ? -11.562 -19.166 7.022 1.00 97.75 418 ARG A N 1
ATOM 3142 C CA . ARG A 1 418 ? -12.283 -19.786 8.153 1.00 97.75 418 ARG A CA 1
ATOM 3143 C C . ARG A 1 418 ? -13.287 -18.839 8.814 1.00 97.75 418 ARG A C 1
ATOM 3145 O O . ARG A 1 418 ? -14.152 -19.317 9.544 1.00 97.75 418 ARG A O 1
ATOM 3152 N N . ARG A 1 419 ? -13.151 -17.527 8.600 1.00 97.69 419 ARG A N 1
ATOM 3153 C CA . ARG A 1 419 ? -13.941 -16.458 9.227 1.00 97.69 419 ARG A CA 1
ATOM 3154 C C . ARG A 1 419 ? -14.460 -15.476 8.161 1.00 97.69 419 ARG A C 1
ATOM 3156 O O . ARG A 1 419 ? -14.090 -14.302 8.189 1.00 97.69 419 ARG A O 1
ATOM 3163 N N . PRO A 1 420 ? -15.280 -15.938 7.194 1.00 96.31 420 PRO A N 1
ATOM 3164 C CA . PRO A 1 420 ? -15.702 -15.134 6.042 1.00 96.31 420 PRO A CA 1
ATOM 3165 C C . PRO A 1 420 ? -16.549 -13.905 6.413 1.00 96.31 420 PRO A C 1
ATOM 3167 O O . PRO A 1 420 ? -16.726 -13.012 5.588 1.00 96.31 420 PRO A O 1
ATOM 3170 N N . GLU A 1 421 ? -17.077 -13.847 7.638 1.00 97.06 421 GLU A N 1
ATOM 3171 C CA . GLU A 1 421 ? -17.761 -12.675 8.184 1.00 97.06 421 GLU A CA 1
ATOM 3172 C C . GLU A 1 421 ? -16.805 -11.513 8.507 1.00 97.06 421 GLU A C 1
ATOM 3174 O O . GLU A 1 421 ? -17.224 -10.357 8.582 1.00 97.06 421 GLU A O 1
ATOM 3179 N N . LEU A 1 422 ? -15.512 -11.795 8.697 1.00 98.44 422 LEU A N 1
ATOM 3180 C CA . LEU A 1 422 ? -14.511 -10.780 8.999 1.00 98.44 422 LEU A CA 1
ATOM 3181 C C . LEU A 1 422 ? -13.980 -10.140 7.718 1.00 98.44 422 LEU A C 1
ATOM 3183 O O . LEU A 1 422 ? -13.740 -10.783 6.699 1.00 98.44 422 LEU A O 1
ATOM 3187 N N . LYS A 1 423 ? -13.725 -8.836 7.804 1.00 98.56 423 LYS A N 1
ATOM 3188 C CA . LYS A 1 423 ? -13.065 -8.078 6.739 1.00 98.56 423 LYS A CA 1
ATOM 3189 C C . LYS A 1 423 ? -11.565 -8.154 6.975 1.00 98.56 423 LYS A C 1
ATOM 3191 O O . LYS A 1 423 ? -11.076 -7.634 7.978 1.00 98.56 423 LYS A O 1
ATOM 3196 N N . VAL A 1 424 ? -10.856 -8.825 6.074 1.00 98.56 424 VAL A N 1
ATOM 3197 C CA . VAL A 1 424 ? -9.399 -8.978 6.120 1.00 98.56 424 VAL A CA 1
ATOM 3198 C C . VAL A 1 424 ? -8.813 -8.400 4.841 1.00 98.56 424 VAL A C 1
ATOM 3200 O O . VAL A 1 424 ? -9.170 -8.832 3.748 1.00 98.56 424 VAL A O 1
ATOM 3203 N N . MET A 1 425 ? -7.937 -7.407 4.975 1.00 97.75 425 MET A N 1
ATOM 3204 C CA . MET A 1 425 ? -7.402 -6.641 3.853 1.00 97.75 425 MET A CA 1
ATOM 3205 C C . MET A 1 425 ? -5.891 -6.447 3.991 1.00 97.75 425 MET A C 1
ATOM 3207 O O . MET A 1 425 ? -5.396 -6.136 5.074 1.00 97.75 425 MET A O 1
ATOM 3211 N N . CYS A 1 426 ? -5.157 -6.599 2.887 1.00 97.62 426 CYS A N 1
ATOM 3212 C CA . CYS A 1 426 ? -3.755 -6.191 2.803 1.00 97.62 426 CYS A CA 1
ATOM 3213 C C . CYS A 1 426 ? -3.657 -4.732 2.327 1.00 97.62 426 CYS A C 1
ATOM 3215 O O . CYS A 1 426 ? -4.372 -4.336 1.404 1.00 97.62 426 CYS A O 1
ATOM 3217 N N . GLY A 1 427 ? -2.770 -3.953 2.947 1.00 96.50 427 GLY A N 1
ATOM 3218 C CA . GLY A 1 427 ? -2.595 -2.513 2.765 1.00 96.50 427 GLY A CA 1
ATOM 3219 C C . GLY A 1 427 ? -1.894 -2.119 1.463 1.00 96.50 427 GLY A C 1
ATOM 3220 O O . GLY A 1 427 ? -0.807 -1.536 1.469 1.00 96.50 427 GLY A O 1
ATOM 3221 N N . PHE A 1 428 ? -2.485 -2.456 0.315 1.00 97.31 428 PHE A N 1
ATOM 3222 C CA . PHE A 1 428 ? -2.022 -1.979 -0.990 1.00 97.31 428 PHE A CA 1
ATOM 3223 C C . PHE A 1 428 ? -2.543 -0.567 -1.284 1.00 97.31 428 PHE A C 1
ATOM 3225 O O . PHE A 1 428 ? -3.338 -0.344 -2.200 1.00 97.31 428 PHE A O 1
ATOM 3232 N N . SER A 1 429 ? -2.029 0.403 -0.526 1.00 96.50 429 SER A N 1
ATOM 3233 C CA . SER A 1 429 ? -2.481 1.801 -0.521 1.00 96.50 429 SER A CA 1
ATOM 3234 C C . SER A 1 429 ? -2.635 2.445 -1.905 1.00 96.50 429 SER A C 1
ATOM 3236 O O . SER A 1 429 ? -3.570 3.212 -2.114 1.00 96.50 429 SER A O 1
ATOM 3238 N N . ARG A 1 430 ? -1.798 2.111 -2.900 1.00 97.75 430 ARG A N 1
ATOM 3239 C CA . ARG A 1 430 ? -1.902 2.682 -4.261 1.00 97.75 430 ARG A CA 1
ATOM 3240 C C . ARG A 1 430 ? -3.234 2.394 -4.963 1.00 97.75 430 ARG A C 1
ATOM 3242 O O . ARG A 1 430 ? -3.630 3.173 -5.824 1.00 97.75 430 ARG A O 1
ATOM 3249 N N . ARG A 1 431 ? -3.962 1.339 -4.581 1.00 97.25 431 ARG A N 1
ATOM 3250 C CA . ARG A 1 431 ? -5.321 1.064 -5.087 1.00 97.25 431 ARG A CA 1
ATOM 3251 C C . ARG A 1 431 ? -6.356 2.098 -4.635 1.00 97.25 431 ARG A C 1
ATOM 3253 O O . ARG A 1 431 ? -7.436 2.181 -5.218 1.00 97.25 431 ARG A O 1
ATOM 3260 N N . PHE A 1 432 ? -6.033 2.878 -3.607 1.00 98.31 432 PHE A N 1
ATOM 3261 C CA . PHE A 1 432 ? -6.871 3.931 -3.034 1.00 98.31 432 PHE A CA 1
ATOM 3262 C C . PHE A 1 432 ? -6.441 5.337 -3.478 1.00 98.31 432 PHE A C 1
ATOM 3264 O O . PHE A 1 432 ? -7.062 6.324 -3.092 1.00 98.31 432 PHE A O 1
ATOM 3271 N N . ASP A 1 433 ? -5.402 5.443 -4.310 1.00 98.44 433 ASP A N 1
ATOM 3272 C CA . ASP A 1 433 ? -4.989 6.699 -4.930 1.00 98.44 433 ASP A CA 1
ATOM 3273 C C . ASP A 1 433 ? -5.957 7.096 -6.054 1.00 98.44 433 ASP A C 1
ATOM 3275 O O . ASP A 1 433 ? -6.329 6.287 -6.911 1.00 98.44 433 ASP A O 1
ATOM 3279 N N . GLU A 1 434 ? -6.362 8.365 -6.060 1.00 97.75 434 GLU A N 1
ATOM 3280 C CA . GLU A 1 434 ? -7.349 8.887 -7.008 1.00 97.75 434 GLU A CA 1
ATOM 3281 C C . GLU A 1 434 ? -6.891 8.781 -8.469 1.00 97.75 434 GLU A C 1
ATOM 3283 O O . GLU A 1 434 ? -7.695 8.457 -9.343 1.00 97.75 434 GLU A O 1
ATOM 3288 N N . SER A 1 435 ? -5.598 8.989 -8.739 1.00 98.12 435 SER A N 1
ATOM 3289 C CA . SER A 1 435 ? -5.060 8.969 -10.101 1.00 98.12 435 SER A CA 1
ATOM 3290 C C . SER A 1 435 ? -4.985 7.542 -10.635 1.00 98.12 435 SER A C 1
ATOM 3292 O O . SER A 1 435 ? -5.301 7.298 -11.800 1.00 98.12 435 SER A O 1
ATOM 3294 N N . TYR A 1 436 ? -4.620 6.580 -9.784 1.00 98.62 436 TYR A N 1
ATOM 3295 C CA . TYR A 1 436 ? -4.647 5.164 -10.149 1.00 98.62 436 TYR A CA 1
ATOM 3296 C C . TYR A 1 436 ? -6.069 4.657 -10.414 1.00 98.62 436 TYR A C 1
ATOM 3298 O O . TYR A 1 436 ? -6.288 3.966 -11.410 1.00 98.62 436 TYR A O 1
ATOM 3306 N N . ARG A 1 437 ? -7.053 5.041 -9.592 1.00 98.12 437 ARG A N 1
ATOM 3307 C CA . ARG A 1 437 ? -8.468 4.681 -9.807 1.00 98.12 437 ARG A CA 1
ATOM 3308 C C . ARG A 1 437 ? -9.047 5.288 -11.076 1.00 98.12 437 ARG A C 1
ATOM 3310 O O . ARG A 1 437 ? -9.727 4.593 -11.829 1.00 98.12 437 ARG A O 1
ATOM 3317 N N . ASP A 1 438 ? -8.749 6.554 -11.340 1.00 98.62 438 ASP A N 1
ATOM 3318 C CA . ASP A 1 438 ? -9.162 7.228 -12.567 1.00 98.62 438 ASP A CA 1
ATOM 3319 C C . ASP A 1 438 ? -8.558 6.561 -13.817 1.00 98.62 438 ASP A C 1
ATOM 3321 O O . ASP A 1 438 ? -9.266 6.281 -14.789 1.00 98.62 438 ASP A O 1
ATOM 3325 N N . ALA A 1 439 ? -7.266 6.219 -13.776 1.00 98.62 439 ALA A N 1
ATOM 3326 C CA . ALA A 1 439 ? -6.616 5.483 -14.855 1.00 98.62 439 ALA A CA 1
ATOM 3327 C C . ALA A 1 439 ? -7.232 4.089 -15.061 1.00 98.62 439 ALA A C 1
ATOM 3329 O O . ALA A 1 439 ? -7.495 3.699 -16.201 1.00 98.62 439 ALA A O 1
ATOM 3330 N N . TYR A 1 440 ? -7.516 3.357 -13.981 1.00 97.50 440 TYR A N 1
ATOM 3331 C CA . TYR A 1 440 ? -8.180 2.058 -14.058 1.00 97.50 440 TYR A CA 1
ATOM 3332 C C . TYR A 1 440 ? -9.574 2.175 -14.690 1.00 97.50 440 TYR A C 1
ATOM 3334 O O . TYR A 1 440 ? -9.886 1.449 -15.633 1.00 97.50 440 TYR A O 1
ATOM 3342 N N . ALA A 1 441 ? -10.388 3.143 -14.257 1.00 97.50 441 ALA A N 1
ATOM 3343 C CA . ALA A 1 441 ? -11.717 3.384 -14.819 1.00 97.50 441 ALA A CA 1
ATOM 3344 C C . ALA A 1 441 ? -11.661 3.718 -16.322 1.00 97.50 441 ALA A C 1
ATOM 3346 O O . ALA A 1 441 ? -12.411 3.150 -17.117 1.00 97.50 441 ALA A O 1
ATOM 3347 N N . LYS A 1 442 ? -10.728 4.585 -16.740 1.00 98.38 442 LYS A N 1
ATOM 3348 C CA . LYS A 1 442 ? -10.503 4.918 -18.158 1.00 98.38 442 LYS A CA 1
ATOM 3349 C C . LYS A 1 442 ? -10.054 3.710 -18.983 1.00 98.38 442 LYS A C 1
ATOM 3351 O O . LYS A 1 442 ? -10.478 3.558 -20.130 1.00 98.38 442 LYS A O 1
ATOM 3356 N N . MET A 1 443 ? -9.204 2.853 -18.416 1.00 97.25 443 MET A N 1
ATOM 3357 C CA . MET A 1 443 ? -8.787 1.605 -19.054 1.00 97.25 443 MET A CA 1
ATOM 3358 C C . MET A 1 443 ? -9.979 0.662 -19.253 1.00 97.25 443 MET A C 1
ATOM 3360 O O . MET A 1 443 ? -10.183 0.189 -20.369 1.00 97.25 443 MET A O 1
ATOM 3364 N N . GLN A 1 444 ? -10.785 0.441 -18.211 1.00 95.44 444 GLN A N 1
ATOM 3365 C CA . GLN A 1 444 ? -11.975 -0.418 -18.266 1.00 95.44 444 GLN A CA 1
ATOM 3366 C C . GLN A 1 444 ? -13.033 0.108 -19.245 1.00 95.44 444 GLN A C 1
ATOM 3368 O O . GLN A 1 444 ? -13.671 -0.668 -19.950 1.00 95.44 444 GLN A O 1
ATOM 3373 N N . ALA A 1 445 ? -13.158 1.431 -19.379 1.00 97.06 445 ALA A N 1
ATOM 3374 C CA . ALA A 1 445 ? -14.010 2.064 -20.386 1.00 97.06 445 ALA A CA 1
ATOM 3375 C C . ALA A 1 445 ? -13.507 1.885 -21.838 1.00 97.06 445 ALA A C 1
ATOM 3377 O O . ALA A 1 445 ? -14.148 2.353 -22.779 1.00 97.06 445 ALA A O 1
ATOM 3378 N N . GLY A 1 446 ? -12.355 1.236 -22.047 1.00 97.06 446 GLY A N 1
ATOM 3379 C CA . GLY A 1 446 ? -11.802 0.939 -23.368 1.00 97.06 446 GLY A CA 1
ATOM 3380 C C . GLY A 1 446 ? -11.083 2.113 -24.038 1.00 97.06 446 GLY A C 1
ATOM 3381 O O . GLY A 1 446 ? -10.769 2.022 -25.228 1.00 97.06 446 GLY A O 1
ATOM 3382 N N . LEU A 1 447 ? -10.783 3.193 -23.300 1.00 98.25 447 LEU A N 1
ATOM 3383 C CA . LEU A 1 447 ? -10.187 4.424 -23.844 1.00 98.25 447 LEU A CA 1
ATOM 3384 C C . LEU A 1 447 ? -8.879 4.164 -24.607 1.00 98.25 447 LEU A C 1
ATOM 3386 O O . LEU A 1 447 ? -8.614 4.796 -25.626 1.00 98.25 447 LEU A O 1
ATOM 3390 N N . ILE A 1 448 ? -8.073 3.211 -24.136 1.00 98.38 448 ILE A N 1
ATOM 3391 C CA . ILE A 1 448 ? -6.786 2.844 -24.745 1.00 98.38 448 ILE A CA 1
ATOM 3392 C C . ILE A 1 448 ? -6.852 1.573 -25.604 1.00 98.38 448 ILE A C 1
ATOM 3394 O O . ILE A 1 448 ? -5.818 1.053 -26.026 1.00 98.38 448 ILE A O 1
ATOM 3398 N N . GLY A 1 449 ? -8.050 1.070 -25.916 1.00 97.62 449 GLY A N 1
ATOM 3399 C CA . GLY A 1 449 ? -8.226 -0.223 -26.578 1.00 97.62 449 GLY A CA 1
ATOM 3400 C C . GLY A 1 449 ? -7.844 -1.385 -25.661 1.00 97.62 449 GLY A C 1
ATOM 3401 O O . GLY A 1 449 ? -8.083 -1.320 -24.461 1.00 97.62 449 GLY A O 1
ATOM 3402 N N . ARG A 1 450 ? -7.252 -2.452 -26.216 1.00 95.06 450 ARG A N 1
ATOM 3403 C CA . ARG A 1 450 ? -6.789 -3.597 -25.416 1.00 95.06 450 ARG A CA 1
ATOM 3404 C C . ARG A 1 450 ? -5.483 -3.222 -24.702 1.00 95.06 450 ARG A C 1
ATOM 3406 O O . ARG A 1 450 ? -4.530 -2.895 -25.411 1.00 95.06 450 ARG A O 1
ATOM 3413 N N . PRO A 1 451 ? -5.405 -3.268 -23.361 1.00 96.00 451 PRO A N 1
ATOM 3414 C CA . PRO A 1 451 ? -4.153 -3.056 -22.637 1.00 96.00 451 PRO A CA 1
ATOM 3415 C C . PRO A 1 451 ? -3.154 -4.180 -22.944 1.00 96.00 451 PRO A C 1
ATOM 3417 O O . PRO A 1 451 ? -3.532 -5.352 -22.980 1.00 96.00 451 PRO A O 1
ATOM 3420 N N . CYS A 1 452 ? -1.894 -3.820 -23.190 1.00 96.25 452 CYS A N 1
ATOM 3421 C CA . CYS A 1 452 ? -0.856 -4.754 -23.641 1.00 96.25 452 CYS A CA 1
ATOM 3422 C C . CYS A 1 452 ? 0.425 -4.675 -22.806 1.00 96.25 452 CYS A C 1
ATOM 3424 O O . CYS A 1 452 ? 1.042 -5.703 -22.540 1.00 96.25 452 CYS A O 1
ATOM 3426 N N . VAL A 1 453 ? 0.849 -3.466 -22.424 1.00 98.25 453 VAL A N 1
ATOM 3427 C CA . VAL A 1 453 ? 2.102 -3.254 -21.687 1.00 98.25 453 VAL A CA 1
ATOM 3428 C C . VAL A 1 453 ? 1.842 -2.384 -20.467 1.00 98.25 453 VAL A C 1
ATOM 3430 O O . VAL A 1 453 ? 1.230 -1.323 -20.582 1.00 98.25 453 VAL A O 1
ATOM 3433 N N . PHE A 1 454 ? 2.328 -2.825 -19.312 1.00 98.38 454 PHE A N 1
ATOM 3434 C CA . PHE A 1 454 ? 2.331 -2.065 -18.067 1.00 98.38 454 PHE A CA 1
ATOM 3435 C C . PHE A 1 454 ? 3.774 -1.720 -17.719 1.00 98.38 454 PHE A C 1
ATOM 3437 O O . PHE A 1 454 ? 4.618 -2.608 -17.609 1.00 98.38 454 PHE A O 1
ATOM 3444 N N . ARG A 1 455 ? 4.091 -0.439 -17.573 1.00 98.50 455 ARG A N 1
ATOM 3445 C CA . ARG A 1 455 ? 5.413 0.004 -17.121 1.00 98.50 455 ARG A CA 1
ATOM 3446 C C . ARG A 1 455 ? 5.227 0.701 -15.800 1.00 98.50 455 ARG A C 1
ATOM 3448 O O . ARG A 1 455 ? 4.419 1.615 -15.719 1.00 98.50 455 ARG A O 1
ATOM 3455 N N . SER A 1 456 ? 5.957 0.288 -14.784 1.00 98.25 456 SER A N 1
ATOM 3456 C CA . SER A 1 456 ? 5.849 0.911 -13.476 1.00 98.25 456 SER A CA 1
ATOM 3457 C C . SER A 1 456 ? 7.212 1.014 -12.830 1.00 98.25 456 SER A C 1
ATOM 3459 O O . SER A 1 456 ? 8.105 0.207 -13.108 1.00 98.25 456 SER A O 1
ATOM 3461 N N . GLN A 1 457 ? 7.386 2.050 -12.026 1.00 96.56 457 GLN A N 1
ATOM 3462 C CA . GLN A 1 457 ? 8.600 2.240 -11.268 1.00 96.56 457 GLN A CA 1
ATOM 3463 C C . GLN A 1 457 ? 8.317 2.793 -9.883 1.00 96.56 457 GLN A C 1
ATOM 3465 O O . GLN A 1 457 ? 7.487 3.690 -9.728 1.00 96.56 457 GLN A O 1
ATOM 3470 N N . THR A 1 458 ? 9.079 2.286 -8.920 1.00 97.25 458 THR A N 1
ATOM 3471 C CA . THR A 1 458 ? 9.136 2.767 -7.540 1.00 97.25 458 THR A CA 1
ATOM 3472 C C . THR A 1 458 ?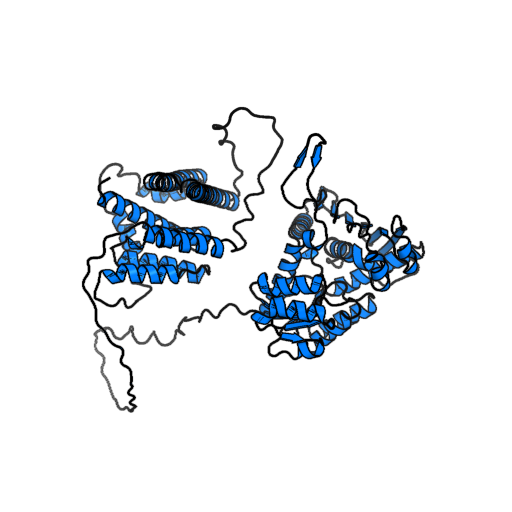 10.579 3.118 -7.230 1.00 97.25 458 THR A C 1
ATOM 3474 O O . THR A 1 458 ? 11.446 2.247 -7.178 1.00 97.25 458 THR A O 1
ATOM 3477 N N . CYS A 1 459 ? 10.859 4.403 -7.076 1.00 96.50 459 CYS A N 1
ATOM 3478 C CA . CYS A 1 459 ? 12.204 4.897 -6.846 1.00 96.50 459 CYS A CA 1
ATOM 3479 C C . CYS A 1 459 ? 12.233 5.693 -5.542 1.00 96.50 459 CYS A C 1
ATOM 3481 O O . CYS A 1 459 ? 11.809 6.850 -5.495 1.00 96.50 459 CYS A O 1
ATOM 3483 N N . ASP A 1 460 ? 12.734 5.055 -4.488 1.00 95.69 460 ASP A N 1
ATOM 3484 C CA . ASP A 1 460 ? 12.944 5.692 -3.196 1.00 95.69 460 ASP A CA 1
ATOM 3485 C C . ASP A 1 460 ? 14.114 6.676 -3.278 1.00 95.69 460 ASP A C 1
ATOM 3487 O O . ASP A 1 460 ? 15.121 6.441 -3.961 1.00 95.69 460 ASP A O 1
ATOM 3491 N N . MET A 1 461 ? 13.984 7.780 -2.540 1.00 95.19 461 MET A N 1
ATOM 3492 C CA . MET A 1 461 ? 15.065 8.746 -2.392 1.00 95.19 461 MET A CA 1
ATOM 3493 C C . MET A 1 461 ? 16.274 8.093 -1.711 1.00 95.19 461 MET A C 1
ATOM 3495 O O . MET A 1 461 ? 16.106 7.320 -0.765 1.00 95.19 461 MET A O 1
ATOM 3499 N N . LEU A 1 462 ? 17.487 8.437 -2.157 1.00 94.38 462 LEU A N 1
ATOM 3500 C CA . LEU A 1 462 ? 18.713 7.953 -1.519 1.00 94.38 462 LEU A CA 1
ATOM 3501 C C . LEU A 1 462 ? 18.746 8.330 -0.029 1.00 94.38 462 LEU A C 1
ATOM 3503 O O . LEU A 1 462 ? 18.719 9.512 0.317 1.00 94.38 462 LEU A O 1
ATOM 3507 N N . ASP A 1 463 ? 18.873 7.322 0.833 1.00 92.12 463 ASP A N 1
ATOM 3508 C CA . ASP A 1 463 ? 19.106 7.493 2.267 1.00 92.12 463 ASP A CA 1
ATOM 3509 C C . ASP A 1 463 ? 20.558 7.108 2.613 1.00 92.12 463 ASP A C 1
ATOM 3511 O O . ASP A 1 463 ? 20.872 5.917 2.683 1.00 92.12 463 ASP A O 1
ATOM 3515 N N . PRO A 1 464 ? 21.450 8.087 2.865 1.00 90.25 464 PRO A N 1
ATOM 3516 C CA . PRO A 1 464 ? 22.864 7.828 3.126 1.00 90.25 464 PRO A CA 1
ATOM 3517 C C . PRO A 1 464 ? 23.147 7.315 4.550 1.00 90.25 464 PRO A C 1
ATOM 3519 O O . PRO A 1 464 ? 24.307 7.131 4.913 1.00 90.25 464 PRO A O 1
ATOM 3522 N N . SER A 1 465 ? 22.126 7.112 5.393 1.00 93.00 465 SER A N 1
ATOM 3523 C CA . SER A 1 465 ? 22.304 6.638 6.775 1.00 93.00 465 SER A CA 1
ATOM 3524 C C . SER A 1 465 ? 22.657 5.149 6.884 1.00 93.00 465 SER A C 1
ATOM 3526 O O . SER A 1 465 ? 22.955 4.666 7.976 1.00 93.00 465 SER A O 1
ATOM 3528 N N . GLY A 1 466 ? 22.596 4.403 5.775 1.00 89.56 466 GLY A N 1
ATOM 3529 C CA . GLY A 1 466 ? 22.724 2.945 5.765 1.00 89.56 466 GLY A CA 1
ATOM 3530 C C . GLY A 1 466 ? 21.440 2.212 6.170 1.00 89.56 466 GLY A C 1
ATOM 3531 O O . GLY A 1 466 ? 21.454 0.985 6.297 1.00 89.56 466 GLY A O 1
ATOM 3532 N N . PHE A 1 467 ? 20.322 2.933 6.336 1.00 91.00 467 PHE A N 1
ATOM 3533 C CA . PHE A 1 467 ? 19.013 2.368 6.676 1.00 91.00 467 PHE A CA 1
ATOM 3534 C C . PHE A 1 467 ? 18.642 1.180 5.780 1.00 91.00 467 PHE A C 1
ATOM 3536 O O . PHE A 1 467 ? 18.305 0.110 6.287 1.00 91.00 467 PHE A O 1
ATOM 3543 N N . PHE A 1 468 ? 18.751 1.332 4.456 1.00 91.12 468 PHE A N 1
ATOM 3544 C CA . PHE A 1 468 ? 18.364 0.278 3.518 1.00 91.12 468 PHE A CA 1
ATOM 3545 C C . PHE A 1 468 ? 19.264 -0.957 3.585 1.00 91.12 468 PHE A C 1
ATOM 3547 O O . PHE A 1 468 ? 18.775 -2.066 3.396 1.00 91.12 468 PHE A O 1
ATOM 3554 N N . VAL A 1 469 ? 20.550 -0.797 3.911 1.00 93.06 469 VAL A N 1
ATOM 3555 C CA . VAL A 1 469 ? 21.458 -1.936 4.105 1.00 93.06 469 VAL A CA 1
ATOM 3556 C C . VAL A 1 469 ? 21.050 -2.749 5.329 1.00 93.06 469 VAL A C 1
ATOM 3558 O O . VAL A 1 469 ? 21.014 -3.973 5.255 1.00 93.06 469 VAL A O 1
ATOM 3561 N N . ALA A 1 470 ? 20.700 -2.086 6.435 1.00 92.31 470 ALA A N 1
ATOM 3562 C CA . ALA A 1 470 ? 20.181 -2.765 7.620 1.00 92.31 470 ALA A CA 1
ATOM 3563 C C . ALA A 1 470 ? 18.811 -3.411 7.348 1.00 92.31 470 ALA A C 1
ATOM 3565 O O . ALA A 1 470 ? 18.559 -4.537 7.766 1.00 92.31 470 ALA A O 1
ATOM 3566 N N . TYR A 1 471 ? 17.944 -2.717 6.607 1.00 89.62 471 TYR A N 1
ATOM 3567 C CA . TYR A 1 471 ? 16.602 -3.181 6.257 1.00 89.62 471 TYR A CA 1
ATOM 3568 C C . TYR A 1 471 ? 16.605 -4.394 5.310 1.00 89.62 471 TYR A C 1
ATOM 3570 O O . TYR A 1 471 ? 15.738 -5.267 5.404 1.00 89.62 471 TYR A O 1
ATOM 3578 N N . ALA A 1 472 ? 17.603 -4.495 4.426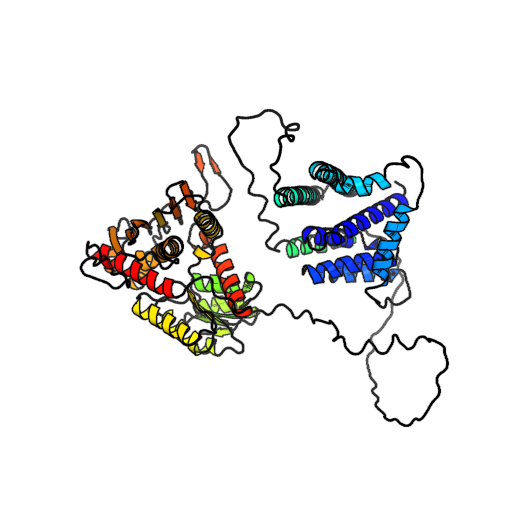 1.00 91.81 472 ALA A N 1
ATOM 3579 C CA . ALA A 1 472 ? 17.724 -5.574 3.448 1.00 91.81 472 ALA A CA 1
ATOM 3580 C C . ALA A 1 472 ? 17.745 -6.976 4.080 1.00 91.81 472 ALA A C 1
ATOM 3582 O O . ALA A 1 472 ? 17.246 -7.917 3.466 1.00 91.81 472 ALA A O 1
ATOM 3583 N N . GLU A 1 473 ? 18.237 -7.109 5.315 1.00 91.00 473 GLU A N 1
ATOM 3584 C CA . GLU A 1 473 ? 18.298 -8.379 6.051 1.00 91.00 473 GLU A CA 1
ATOM 3585 C C . GLU A 1 473 ? 16.928 -9.050 6.233 1.00 91.00 473 GLU A C 1
ATOM 3587 O O . GLU A 1 473 ? 16.839 -10.276 6.239 1.00 91.00 473 GLU A O 1
ATOM 3592 N N . PHE A 1 474 ? 15.857 -8.262 6.345 1.00 87.69 474 PHE A N 1
ATOM 3593 C CA . PHE A 1 474 ? 14.510 -8.756 6.654 1.00 87.69 474 PHE A CA 1
ATOM 3594 C C . PHE A 1 474 ? 13.430 -8.307 5.658 1.00 87.69 474 PHE A C 1
ATOM 3596 O O . PHE A 1 474 ? 12.276 -8.704 5.792 1.00 87.69 474 PHE A O 1
ATOM 3603 N N . SER A 1 475 ? 13.789 -7.514 4.645 1.00 87.25 475 SER A N 1
ATOM 3604 C CA . SER A 1 475 ? 12.848 -6.959 3.655 1.00 87.25 475 SER A CA 1
ATOM 3605 C C . SER A 1 475 ? 12.302 -7.970 2.633 1.00 87.25 475 SER A C 1
ATOM 3607 O O . SER A 1 475 ? 11.257 -7.737 2.033 1.00 87.25 475 SER A O 1
ATOM 3609 N N . GLY A 1 476 ? 13.013 -9.080 2.400 1.00 88.06 476 GLY A N 1
ATOM 3610 C CA . GLY A 1 476 ? 12.743 -9.999 1.284 1.00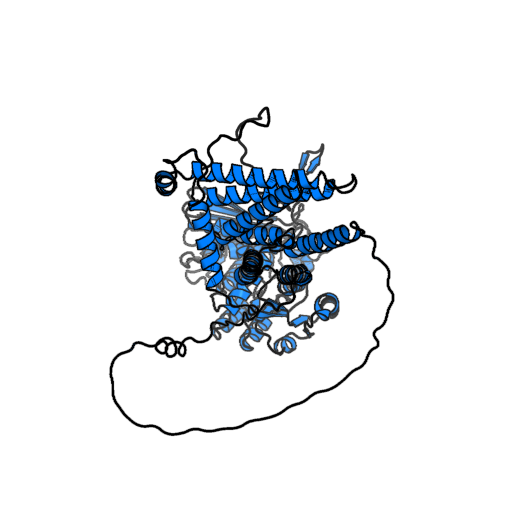 88.06 476 GLY A CA 1
ATOM 3611 C C . GLY A 1 476 ? 13.370 -9.576 -0.056 1.00 88.06 476 GLY A C 1
ATOM 3612 O O . GLY A 1 476 ? 13.238 -10.301 -1.042 1.00 88.06 476 GLY A O 1
ATOM 3613 N N . GLY A 1 477 ? 14.090 -8.449 -0.088 1.00 93.06 477 GLY A N 1
ATOM 3614 C CA . GLY A 1 477 ? 14.771 -7.910 -1.266 1.00 93.06 477 GLY A CA 1
ATOM 3615 C C . GLY A 1 477 ? 13.958 -6.851 -2.015 1.00 93.06 477 GLY A C 1
ATOM 3616 O O . GLY A 1 477 ? 12.762 -6.666 -1.774 1.00 93.06 477 GLY A O 1
ATOM 3617 N N . ILE A 1 478 ? 14.611 -6.145 -2.940 1.00 95.69 478 ILE A N 1
ATOM 3618 C CA . ILE A 1 478 ? 14.064 -4.961 -3.616 1.00 95.69 478 ILE A CA 1
ATOM 3619 C C . ILE A 1 478 ? 12.720 -5.225 -4.314 1.00 95.69 478 ILE A C 1
ATOM 3621 O O . ILE A 1 478 ? 11.836 -4.376 -4.262 1.00 95.69 478 ILE A O 1
ATOM 3625 N N . PHE A 1 479 ? 12.496 -6.408 -4.897 1.00 96.94 479 PHE A N 1
ATOM 3626 C CA . PHE A 1 479 ? 11.216 -6.705 -5.555 1.00 96.94 479 PHE A CA 1
ATOM 3627 C C . PHE A 1 479 ? 10.067 -6.997 -4.580 1.00 96.94 479 PHE A C 1
ATOM 3629 O O . PHE A 1 479 ? 8.918 -6.695 -4.899 1.00 96.94 479 PHE A O 1
ATOM 3636 N N . VAL A 1 480 ? 10.357 -7.572 -3.409 1.00 93.81 480 VAL A N 1
ATOM 3637 C CA . VAL A 1 480 ? 9.349 -7.908 -2.383 1.00 93.81 480 VAL A CA 1
ATOM 3638 C C . VAL A 1 480 ? 8.991 -6.689 -1.534 1.00 93.81 480 VAL A C 1
ATOM 3640 O O . VAL A 1 480 ? 7.853 -6.554 -1.095 1.00 93.81 480 VAL A O 1
ATOM 3643 N N . ASP A 1 481 ? 9.938 -5.780 -1.320 1.00 91.44 481 ASP A N 1
ATOM 3644 C CA . ASP A 1 481 ? 9.709 -4.569 -0.535 1.00 91.44 481 ASP A CA 1
ATOM 3645 C C . ASP A 1 481 ? 9.271 -3.371 -1.389 1.00 91.44 481 ASP A C 1
ATOM 3647 O O . ASP A 1 481 ? 8.208 -2.785 -1.148 1.00 91.44 481 ASP A O 1
ATOM 3651 N N . CYS A 1 482 ? 10.094 -3.015 -2.381 1.00 93.12 482 CYS A N 1
ATOM 3652 C CA . CYS A 1 482 ? 9.965 -1.782 -3.157 1.00 93.12 482 CYS A CA 1
ATOM 3653 C C . CYS A 1 482 ? 8.919 -1.951 -4.268 1.00 93.12 482 CYS A C 1
ATOM 3655 O O . CYS A 1 482 ? 7.930 -1.221 -4.307 1.00 93.12 482 CYS A O 1
ATOM 3657 N N . SER A 1 483 ? 9.060 -2.980 -5.113 1.00 96.06 483 SER A N 1
ATOM 3658 C CA . SER A 1 483 ? 8.157 -3.187 -6.258 1.00 96.06 483 SER A CA 1
ATOM 3659 C C . SER A 1 483 ? 6.879 -3.967 -5.971 1.00 96.06 483 SER A C 1
ATOM 3661 O O . SER A 1 483 ? 6.095 -4.195 -6.890 1.00 96.06 483 SER A O 1
ATOM 3663 N N . ILE A 1 484 ? 6.595 -4.357 -4.729 1.00 95.69 484 ILE A N 1
ATOM 3664 C CA . ILE A 1 484 ? 5.373 -5.123 -4.448 1.00 95.69 484 ILE A CA 1
ATOM 3665 C C . ILE A 1 484 ? 4.095 -4.337 -4.755 1.00 95.69 484 ILE A C 1
ATOM 3667 O O . ILE A 1 484 ? 3.123 -4.922 -5.225 1.00 95.69 484 ILE A O 1
ATOM 3671 N N . HIS A 1 485 ? 4.112 -3.013 -4.579 1.00 97.38 485 HIS A N 1
ATOM 3672 C CA . HIS A 1 485 ? 3.013 -2.157 -5.023 1.00 97.38 485 HIS A CA 1
ATOM 3673 C C . HIS A 1 485 ? 2.894 -2.122 -6.551 1.00 97.38 485 HIS A C 1
ATOM 3675 O O . HIS A 1 485 ? 1.783 -2.092 -7.066 1.00 97.38 485 HIS A O 1
ATOM 3681 N N . ASP A 1 486 ? 4.010 -2.148 -7.284 1.00 98.00 486 ASP A N 1
ATOM 3682 C CA . ASP A 1 486 ? 3.989 -2.188 -8.750 1.00 98.00 486 ASP A CA 1
ATOM 3683 C C . ASP A 1 486 ? 3.436 -3.526 -9.262 1.00 98.00 486 ASP A C 1
ATOM 3685 O O . ASP A 1 486 ? 2.658 -3.563 -10.215 1.00 98.00 486 ASP A O 1
ATOM 3689 N N . ILE A 1 487 ? 3.815 -4.627 -8.604 1.00 97.00 487 ILE A N 1
ATOM 3690 C CA . ILE A 1 487 ? 3.320 -5.976 -8.893 1.00 97.00 487 ILE A CA 1
ATOM 3691 C C . ILE A 1 487 ? 1.820 -6.055 -8.603 1.00 97.00 487 ILE A C 1
ATOM 3693 O O . ILE A 1 487 ? 1.064 -6.545 -9.438 1.00 97.00 487 ILE A O 1
ATOM 3697 N N . ASP A 1 488 ? 1.379 -5.552 -7.450 1.00 96.56 488 ASP A N 1
ATOM 3698 C CA . ASP A 1 488 ? -0.037 -5.493 -7.094 1.00 96.56 488 ASP A CA 1
ATOM 3699 C C . ASP A 1 488 ? -0.849 -4.665 -8.100 1.00 96.56 488 ASP A C 1
ATOM 3701 O O . ASP A 1 488 ? -1.875 -5.134 -8.591 1.00 96.56 488 ASP A O 1
ATOM 3705 N N . LEU A 1 489 ? -0.366 -3.479 -8.483 1.00 96.94 489 LEU A N 1
ATOM 3706 C CA . LEU A 1 489 ? -1.014 -2.657 -9.505 1.00 96.94 489 LEU A CA 1
ATOM 3707 C C . LEU A 1 489 ? -1.087 -3.381 -10.853 1.00 96.94 489 LEU A C 1
ATOM 3709 O O . LEU A 1 489 ? -2.123 -3.335 -11.512 1.00 96.94 489 LEU A O 1
ATOM 3713 N N . ALA A 1 490 ? -0.025 -4.077 -11.261 1.00 96.06 490 ALA A N 1
ATOM 3714 C CA . ALA A 1 490 ? -0.041 -4.864 -12.487 1.00 96.06 490 ALA A CA 1
ATOM 3715 C C . ALA A 1 490 ? -1.076 -6.000 -12.420 1.00 96.06 490 ALA A C 1
ATOM 3717 O O . ALA A 1 490 ? -1.803 -6.221 -13.387 1.00 96.06 490 ALA A O 1
ATOM 3718 N N . LEU A 1 491 ? -1.197 -6.688 -11.279 1.00 94.00 491 LEU A N 1
ATOM 3719 C CA . LEU A 1 491 ? -2.230 -7.705 -11.063 1.00 94.00 491 LEU A CA 1
ATOM 3720 C C . LEU A 1 491 ? -3.636 -7.098 -11.038 1.00 94.00 491 LEU A C 1
ATOM 3722 O O . LEU A 1 491 ? -4.551 -7.677 -11.612 1.00 94.00 491 LEU A O 1
ATOM 3726 N N . TRP A 1 492 ? -3.823 -5.921 -10.450 1.00 94.38 492 TRP A N 1
ATOM 3727 C CA . TRP A 1 492 ? -5.110 -5.232 -10.470 1.00 94.38 492 TRP A CA 1
ATOM 3728 C C . TRP A 1 492 ? -5.511 -4.811 -11.889 1.00 94.38 492 TRP A C 1
ATOM 3730 O O . TRP A 1 492 ? -6.641 -5.048 -12.315 1.00 94.38 492 TRP A O 1
ATOM 3740 N N . PHE A 1 493 ? -4.577 -4.240 -12.655 1.00 94.75 493 PHE A N 1
ATOM 3741 C CA . PHE A 1 493 ? -4.844 -3.764 -14.010 1.00 94.75 493 PHE A CA 1
ATOM 3742 C C . PHE A 1 493 ? -4.992 -4.906 -15.025 1.00 94.75 493 PHE A C 1
ATOM 3744 O O . PHE A 1 493 ? -5.823 -4.791 -15.925 1.00 94.75 493 PHE A O 1
ATOM 3751 N N . PHE A 1 494 ? -4.206 -5.985 -14.909 1.00 91.38 494 PHE A N 1
ATOM 3752 C CA . PHE A 1 494 ? -4.141 -7.059 -15.914 1.00 91.38 494 PHE A CA 1
ATOM 3753 C C . PHE A 1 494 ? -4.595 -8.447 -15.443 1.00 91.38 494 PHE A C 1
ATOM 3755 O O . PHE A 1 494 ? -4.827 -9.286 -16.305 1.00 91.38 494 PHE A O 1
ATOM 3762 N N . GLY A 1 495 ? -4.654 -8.735 -14.142 1.00 71.00 495 GLY A N 1
ATOM 3763 C CA . GLY A 1 495 ? -4.743 -10.109 -13.619 1.00 71.00 495 GLY A CA 1
ATOM 3764 C C . GLY A 1 495 ? -5.976 -10.438 -12.770 1.00 71.00 495 GLY A C 1
ATOM 3765 O O . GLY A 1 495 ? -6.253 -11.614 -12.532 1.00 71.00 495 GLY A O 1
ATOM 3766 N N . GLU A 1 496 ? -6.739 -9.446 -12.302 1.00 72.38 496 GLU A N 1
ATOM 3767 C CA . GLU A 1 496 ? -7.907 -9.695 -11.442 1.00 72.38 496 GLU A CA 1
ATOM 3768 C C . GLU A 1 496 ? -9.154 -10.197 -12.183 1.00 72.38 496 GLU A C 1
ATOM 3770 O O . GLU A 1 496 ? -10.092 -10.655 -11.517 1.00 72.38 496 GLU A O 1
ATOM 3775 N N . ASP A 1 497 ? -9.134 -10.184 -13.523 1.00 62.72 497 ASP A N 1
ATOM 3776 C CA . ASP A 1 497 ? -10.113 -10.870 -14.381 1.00 62.72 497 ASP A CA 1
ATOM 3777 C C . ASP A 1 497 ? -10.032 -12.404 -14.240 1.00 62.72 497 ASP A C 1
ATOM 3779 O O . ASP A 1 497 ? -10.979 -13.115 -14.569 1.00 62.72 497 ASP A O 1
ATOM 3783 N N . GLY A 1 498 ? -8.929 -12.924 -13.684 1.00 60.66 498 GLY A N 1
ATOM 3784 C CA . GLY A 1 498 ? -8.687 -14.350 -13.484 1.00 60.66 498 GLY A CA 1
ATOM 3785 C C . GLY A 1 498 ? -8.304 -15.105 -14.761 1.00 60.66 498 GLY A C 1
ATOM 3786 O O . GLY A 1 498 ? -7.850 -16.249 -14.650 1.00 60.66 498 GLY A O 1
ATOM 3787 N N . GLU A 1 499 ? -8.428 -14.467 -15.927 1.00 61.22 499 GLU A N 1
ATOM 3788 C CA . GLU A 1 499 ? -8.157 -15.031 -17.251 1.00 61.22 499 GLU A CA 1
ATOM 3789 C C . GLU A 1 499 ? -6.662 -15.001 -17.573 1.00 61.22 499 GLU A C 1
ATOM 3791 O O . GLU A 1 499 ? -6.123 -15.954 -18.139 1.00 61.22 499 GLU A O 1
ATOM 3796 N N . SER A 1 500 ? -5.971 -13.937 -17.163 1.00 70.44 500 SER A N 1
ATOM 3797 C CA . SER A 1 500 ? -4.552 -13.763 -17.458 1.00 70.44 500 SER A CA 1
ATOM 3798 C C . SER A 1 500 ? -3.673 -14.243 -16.299 1.00 70.44 500 SER A C 1
ATOM 3800 O O . SER A 1 500 ? -3.683 -13.688 -15.199 1.00 70.44 500 SER A O 1
ATOM 3802 N N . LYS A 1 501 ? -2.901 -15.313 -16.528 1.00 86.44 501 LYS A N 1
ATOM 3803 C CA . LYS A 1 501 ? -1.941 -15.874 -15.560 1.00 86.44 501 LYS A CA 1
ATOM 3804 C C . LYS A 1 501 ? -0.517 -15.466 -15.914 1.00 86.44 501 LYS A C 1
ATOM 3806 O O . LYS A 1 501 ? -0.185 -15.319 -17.088 1.00 86.44 501 LYS A O 1
ATOM 3811 N N . VAL A 1 502 ? 0.337 -15.339 -14.900 1.00 91.81 502 VAL A N 1
ATOM 3812 C CA . VAL A 1 502 ? 1.777 -15.142 -15.104 1.00 91.81 502 VAL A CA 1
ATOM 3813 C C . VAL A 1 502 ? 2.372 -16.414 -15.709 1.00 91.81 502 VAL A C 1
ATOM 3815 O O . VAL A 1 502 ? 2.221 -17.495 -15.148 1.00 91.81 502 VAL A O 1
ATOM 3818 N N . GLN A 1 503 ? 3.052 -16.273 -16.843 1.00 93.44 503 GLN A N 1
ATOM 3819 C CA . GLN A 1 503 ? 3.780 -17.335 -17.535 1.00 93.44 503 GLN A CA 1
ATOM 3820 C C . GLN A 1 503 ? 5.231 -17.410 -17.053 1.00 93.44 503 GLN A C 1
ATOM 3822 O O . GLN A 1 503 ? 5.763 -18.496 -16.804 1.00 93.44 503 GLN A O 1
ATOM 3827 N N . SER A 1 504 ? 5.883 -16.255 -16.915 1.00 96.50 504 SER A N 1
ATOM 3828 C CA . SER A 1 504 ? 7.282 -16.184 -16.507 1.00 96.50 504 SER A CA 1
ATOM 3829 C C . SER A 1 504 ? 7.685 -14.833 -15.951 1.00 96.50 504 SER A C 1
ATOM 3831 O O . SER A 1 504 ? 7.033 -13.817 -16.183 1.00 96.50 504 SER A O 1
ATOM 3833 N N . VAL A 1 505 ? 8.807 -14.842 -15.232 1.00 98.06 505 VAL A N 1
ATOM 3834 C CA . VAL A 1 505 ? 9.489 -13.636 -14.769 1.00 98.06 505 VAL A CA 1
ATOM 3835 C C . VAL A 1 505 ? 10.987 -13.699 -15.045 1.00 98.06 505 VAL A C 1
ATOM 3837 O O . VAL A 1 505 ? 11.598 -14.772 -15.014 1.00 98.06 505 VAL A O 1
ATOM 3840 N N . SER A 1 506 ? 11.592 -12.540 -15.292 1.00 98.44 506 SER A N 1
ATOM 3841 C CA . SER A 1 506 ? 13.046 -12.389 -15.384 1.00 98.44 506 SER A CA 1
ATOM 3842 C C . SER A 1 506 ? 13.499 -11.057 -14.803 1.00 98.44 506 SER A C 1
ATOM 3844 O O . SER A 1 506 ? 12.825 -10.054 -15.028 1.00 98.44 506 SER A O 1
ATOM 3846 N N . ALA A 1 507 ? 14.640 -11.019 -14.119 1.00 98.69 507 ALA A N 1
ATOM 3847 C CA . ALA A 1 507 ? 15.143 -9.789 -13.520 1.00 98.69 507 ALA A CA 1
ATOM 3848 C C . ALA A 1 507 ? 16.668 -9.665 -13.572 1.00 98.69 507 ALA A C 1
ATOM 3850 O O . ALA A 1 507 ? 17.396 -10.656 -13.612 1.00 98.69 507 ALA A O 1
ATOM 3851 N N . VAL A 1 508 ? 17.139 -8.421 -13.530 1.00 98.38 508 VAL A N 1
ATOM 3852 C CA . VAL A 1 508 ? 18.552 -8.044 -13.401 1.00 98.38 508 VAL A CA 1
ATOM 3853 C C . VAL A 1 508 ? 18.672 -6.857 -12.450 1.00 98.38 508 VAL A C 1
ATOM 3855 O O . VAL A 1 508 ? 17.742 -6.064 -12.326 1.00 98.38 508 VAL A O 1
ATOM 3858 N N . GLY A 1 509 ? 19.816 -6.698 -11.790 1.00 97.62 509 GLY A N 1
ATOM 3859 C CA . GLY A 1 509 ? 20.018 -5.569 -10.887 1.00 97.62 509 GLY A CA 1
ATOM 3860 C C . GLY A 1 509 ? 21.464 -5.383 -10.455 1.00 97.62 509 GLY A C 1
ATOM 3861 O O . GLY A 1 509 ? 22.282 -6.306 -10.524 1.00 97.62 509 GLY A O 1
ATOM 3862 N N . ILE A 1 510 ? 21.769 -4.173 -9.999 1.00 97.31 510 ILE A N 1
ATOM 3863 C CA . ILE A 1 510 ? 23.109 -3.719 -9.623 1.00 97.31 510 ILE A CA 1
ATOM 3864 C C . ILE A 1 510 ? 23.106 -3.079 -8.229 1.00 97.31 510 ILE A C 1
ATOM 3866 O O . ILE A 1 510 ? 22.062 -2.765 -7.667 1.00 97.31 510 ILE A O 1
ATOM 3870 N N . THR A 1 511 ? 24.300 -2.915 -7.666 1.00 96.44 511 THR A N 1
ATOM 3871 C CA . THR A 1 511 ? 24.540 -2.022 -6.525 1.00 96.44 511 THR A CA 1
ATOM 3872 C C . THR A 1 511 ? 25.425 -0.884 -7.015 1.00 96.44 511 THR A C 1
ATOM 3874 O O . THR A 1 511 ? 26.638 -1.075 -7.158 1.00 96.44 511 THR A O 1
ATOM 3877 N N . ALA A 1 512 ? 24.816 0.238 -7.369 1.00 95.44 512 ALA A N 1
ATOM 3878 C CA . ALA A 1 512 ? 25.490 1.416 -7.890 1.00 95.44 512 ALA A CA 1
ATOM 3879 C C . ALA A 1 512 ? 26.119 2.272 -6.780 1.00 95.44 512 ALA A C 1
ATOM 3881 O O . ALA A 1 512 ? 27.234 2.757 -6.957 1.00 95.44 512 ALA A O 1
ATOM 3882 N N . VAL A 1 513 ? 25.430 2.436 -5.648 1.00 94.94 513 VAL A N 1
ATOM 3883 C CA . VAL A 1 513 ? 25.823 3.356 -4.565 1.00 94.94 513 VAL A CA 1
ATOM 3884 C C . VAL A 1 513 ? 25.886 2.682 -3.193 1.00 94.94 513 VAL A C 1
ATOM 3886 O O . VAL A 1 513 ? 26.659 3.122 -2.349 1.00 94.94 513 VAL A O 1
ATOM 3889 N N . GLU A 1 514 ? 25.172 1.568 -2.993 1.00 92.94 514 GLU A N 1
ATOM 3890 C CA . GLU A 1 514 ? 25.099 0.846 -1.714 1.00 92.94 514 GLU A CA 1
ATOM 3891 C C . GLU A 1 514 ? 25.633 -0.598 -1.844 1.00 92.94 514 GLU A C 1
ATOM 3893 O O . GLU A 1 514 ? 24.867 -1.570 -1.870 1.00 92.94 514 GLU A O 1
ATOM 3898 N N . PRO A 1 515 ? 26.964 -0.811 -1.928 1.00 93.62 515 PRO A N 1
ATOM 3899 C CA . PRO A 1 515 ? 27.544 -2.149 -2.098 1.00 93.62 515 PRO A CA 1
ATOM 3900 C C . PRO A 1 515 ? 27.241 -3.102 -0.929 1.00 93.62 515 PRO A C 1
ATOM 3902 O O . PRO A 1 515 ? 27.255 -4.321 -1.120 1.00 93.62 515 PRO A O 1
ATOM 3905 N N . GLY A 1 516 ? 26.930 -2.570 0.261 1.00 94.81 516 GLY A N 1
ATOM 3906 C CA . GLY A 1 516 ? 26.554 -3.350 1.444 1.00 94.81 516 GLY A CA 1
ATOM 3907 C C . GLY A 1 516 ? 25.316 -4.230 1.237 1.00 94.81 516 GLY A C 1
ATOM 3908 O O . GLY A 1 516 ? 25.232 -5.305 1.829 1.00 94.81 516 GLY A O 1
ATOM 3909 N N . LEU A 1 517 ? 24.412 -3.849 0.325 1.00 95.75 517 LEU A N 1
ATOM 3910 C CA . LEU A 1 517 ? 23.210 -4.622 -0.014 1.00 95.75 517 LEU A CA 1
ATOM 3911 C C . LEU A 1 517 ? 23.531 -6.026 -0.548 1.00 95.75 517 LEU A C 1
ATOM 3913 O O . LEU A 1 517 ? 22.760 -6.966 -0.339 1.00 95.75 517 LEU A O 1
ATOM 3917 N N . ARG A 1 518 ? 24.707 -6.217 -1.167 1.00 94.94 518 ARG A N 1
ATOM 3918 C CA . ARG A 1 518 ? 25.132 -7.531 -1.681 1.00 94.94 518 ARG A CA 1
ATOM 3919 C C . ARG A 1 518 ? 25.231 -8.590 -0.590 1.00 94.94 518 ARG A C 1
ATOM 3921 O O . ARG A 1 518 ? 25.002 -9.758 -0.890 1.00 94.94 518 ARG A O 1
ATOM 3928 N N . LYS A 1 519 ? 25.529 -8.198 0.658 1.00 95.56 519 LYS A N 1
ATOM 3929 C CA . LYS A 1 519 ? 25.574 -9.109 1.815 1.00 95.56 519 LYS A CA 1
ATOM 3930 C C . LYS A 1 519 ? 24.262 -9.884 1.980 1.00 95.56 519 LYS A C 1
ATOM 3932 O O . LYS A 1 519 ? 24.287 -11.039 2.388 1.00 95.56 519 LYS A O 1
ATOM 3937 N N . TYR A 1 520 ? 23.145 -9.256 1.626 1.00 95.56 520 TYR A N 1
ATOM 3938 C CA . TYR A 1 520 ? 21.796 -9.800 1.766 1.00 95.56 520 TYR A CA 1
ATOM 3939 C C . TYR A 1 520 ? 21.180 -10.195 0.419 1.00 95.56 520 TYR A C 1
ATOM 3941 O O . TYR A 1 520 ? 19.968 -10.330 0.301 1.00 95.56 520 TYR A O 1
ATOM 3949 N N . ASN A 1 521 ? 22.012 -10.380 -0.614 1.00 95.31 521 ASN A N 1
ATOM 3950 C CA . ASN A 1 521 ? 21.579 -10.633 -1.989 1.00 95.31 521 ASN A CA 1
ATOM 3951 C C . ASN A 1 521 ? 20.635 -9.559 -2.562 1.00 95.31 521 ASN A C 1
ATOM 3953 O O . ASN A 1 521 ? 19.923 -9.836 -3.527 1.00 95.31 521 ASN A O 1
ATOM 3957 N N . ASP A 1 522 ? 20.672 -8.333 -2.035 1.00 96.00 522 ASP A N 1
ATOM 3958 C CA . ASP A 1 522 ? 19.808 -7.233 -2.465 1.00 96.00 522 ASP A CA 1
ATOM 3959 C C . ASP A 1 522 ? 20.529 -6.254 -3.410 1.00 96.00 522 ASP A C 1
ATOM 3961 O O . ASP A 1 522 ? 21.744 -6.357 -3.634 1.00 96.00 522 ASP A O 1
ATOM 3965 N N . ARG A 1 523 ? 19.774 -5.339 -4.024 1.00 96.44 523 ARG A N 1
ATOM 3966 C CA . ARG A 1 523 ? 20.236 -4.343 -5.002 1.00 96.44 523 ARG A CA 1
ATOM 3967 C C . ARG A 1 523 ? 19.693 -2.959 -4.659 1.00 96.44 523 ARG A C 1
ATOM 3969 O O . ARG A 1 523 ? 18.668 -2.847 -4.000 1.00 96.44 523 ARG A O 1
ATOM 3976 N N . ASP A 1 524 ? 20.378 -1.914 -5.120 1.00 96.19 524 ASP A N 1
ATOM 3977 C CA . ASP A 1 524 ? 19.851 -0.542 -5.052 1.00 96.19 524 ASP A CA 1
ATOM 3978 C C . ASP A 1 524 ? 19.149 -0.131 -6.349 1.00 96.19 524 ASP A C 1
ATOM 3980 O O . ASP A 1 524 ? 18.403 0.840 -6.338 1.00 96.19 524 ASP A O 1
ATOM 3984 N N . ASN A 1 525 ? 19.352 -0.869 -7.447 1.00 97.75 525 ASN A N 1
ATOM 3985 C CA . ASN A 1 525 ? 18.637 -0.699 -8.707 1.00 97.75 525 ASN A CA 1
ATOM 3986 C C . ASN A 1 525 ? 18.366 -2.057 -9.342 1.00 97.75 525 ASN A C 1
ATOM 3988 O O . ASN A 1 525 ? 19.291 -2.860 -9.509 1.00 97.75 525 ASN A O 1
ATOM 3992 N N . ALA A 1 526 ? 17.125 -2.301 -9.748 1.00 98.31 526 ALA A N 1
ATOM 3993 C CA . ALA A 1 526 ? 16.759 -3.524 -10.446 1.00 98.31 526 ALA A CA 1
ATOM 3994 C C . ALA A 1 526 ? 15.661 -3.291 -11.487 1.00 98.31 526 ALA A C 1
ATOM 3996 O O . ALA A 1 526 ? 14.829 -2.394 -11.358 1.00 98.31 526 ALA A O 1
ATOM 3997 N N . VAL A 1 527 ? 15.684 -4.118 -12.531 1.00 98.62 527 VAL A N 1
ATOM 3998 C CA . VAL A 1 527 ? 14.674 -4.170 -13.588 1.00 98.62 527 VAL A CA 1
ATOM 3999 C C . VAL A 1 527 ? 14.074 -5.566 -13.605 1.00 98.62 527 VAL A C 1
ATOM 4001 O O . VAL A 1 527 ? 14.804 -6.559 -13.627 1.00 98.62 527 VAL A O 1
ATOM 4004 N N . GLY A 1 528 ? 12.747 -5.636 -13.598 1.00 98.62 528 GLY A N 1
ATOM 4005 C CA . GLY A 1 528 ? 11.979 -6.874 -13.645 1.00 98.62 528 GLY A CA 1
ATOM 4006 C C . GLY A 1 528 ? 11.047 -6.908 -14.850 1.00 98.62 528 GLY A C 1
ATOM 4007 O O . GLY A 1 528 ? 10.470 -5.892 -15.230 1.00 98.62 528 GLY A O 1
ATOM 4008 N N . LEU A 1 529 ? 10.877 -8.087 -15.437 1.00 98.56 529 LEU A N 1
ATOM 4009 C CA . LEU A 1 529 ? 9.892 -8.360 -16.477 1.00 98.56 529 LEU A CA 1
ATOM 4010 C C . LEU A 1 529 ? 8.954 -9.467 -16.004 1.00 98.56 529 LEU A C 1
ATOM 4012 O O . LEU A 1 529 ? 9.419 -10.480 -15.478 1.00 98.56 529 LEU A O 1
ATOM 4016 N N . ILE A 1 530 ? 7.655 -9.278 -16.224 1.00 97.81 530 ILE A N 1
ATOM 4017 C CA . ILE A 1 530 ? 6.614 -10.289 -16.003 1.00 97.81 530 ILE A CA 1
ATOM 4018 C C . ILE A 1 530 ? 5.888 -10.484 -17.329 1.00 97.81 530 ILE A C 1
ATOM 4020 O O . ILE A 1 530 ? 5.425 -9.518 -17.935 1.00 97.81 530 ILE A O 1
ATOM 4024 N N . GLU A 1 531 ? 5.781 -11.726 -17.777 1.00 95.62 531 GLU A N 1
ATOM 4025 C CA . GLU A 1 531 ? 5.026 -12.092 -18.973 1.00 95.62 531 GLU A CA 1
ATOM 4026 C C . GLU A 1 531 ? 3.781 -12.863 -18.561 1.00 95.62 531 GLU A C 1
ATOM 4028 O O . GLU A 1 531 ? 3.848 -13.781 -17.738 1.00 95.62 531 GLU A O 1
ATOM 4033 N N . PHE A 1 532 ? 2.651 -12.495 -19.150 1.00 93.31 532 PHE A N 1
ATOM 4034 C CA . PHE A 1 532 ? 1.390 -13.199 -19.000 1.00 93.31 532 PHE A CA 1
ATOM 4035 C C . PHE A 1 532 ? 1.143 -14.125 -20.192 1.00 93.31 532 PHE A C 1
ATOM 4037 O O . PHE A 1 532 ? 1.633 -13.895 -21.298 1.00 93.31 532 PHE A O 1
ATOM 4044 N N . VAL A 1 533 ? 0.345 -15.168 -19.970 1.00 90.12 533 VAL A N 1
ATOM 4045 C CA . VAL A 1 533 ? 0.016 -16.194 -20.978 1.00 90.12 533 VAL A CA 1
ATOM 4046 C C . VAL A 1 533 ? -0.676 -15.609 -22.213 1.00 90.12 533 VAL A C 1
ATOM 4048 O O . VAL A 1 533 ? -0.481 -16.093 -23.323 1.00 90.12 533 VAL A O 1
ATOM 4051 N N . ASP A 1 534 ? -1.455 -14.544 -22.038 1.00 89.19 534 ASP A N 1
ATOM 4052 C CA . ASP A 1 534 ? -2.172 -13.848 -23.114 1.00 89.19 534 ASP A CA 1
ATOM 4053 C C . ASP A 1 534 ? -1.305 -12.824 -23.881 1.00 89.19 534 ASP A C 1
ATOM 4055 O O . ASP A 1 534 ? -1.806 -12.069 -24.725 1.00 89.19 534 ASP A O 1
ATOM 4059 N N . GLY A 1 535 ? -0.003 -12.779 -23.582 1.00 91.31 535 GLY A N 1
ATOM 4060 C CA . GLY A 1 535 ? 0.969 -11.887 -24.202 1.00 91.31 535 GLY A CA 1
ATOM 4061 C C . GLY A 1 535 ? 1.019 -10.476 -23.614 1.00 91.31 535 GLY A C 1
ATOM 4062 O O . GLY A 1 535 ? 1.731 -9.637 -24.172 1.00 91.31 535 GLY A O 1
ATOM 4063 N N . ARG A 1 536 ? 0.298 -10.174 -22.521 1.00 95.25 536 ARG A N 1
ATOM 4064 C CA . ARG A 1 536 ? 0.518 -8.931 -21.759 1.00 95.25 536 ARG A CA 1
ATOM 4065 C C . ARG A 1 536 ? 1.896 -8.970 -21.088 1.00 95.25 536 ARG A C 1
ATOM 4067 O O . ARG A 1 536 ? 2.351 -10.018 -20.630 1.00 95.25 536 ARG A O 1
ATOM 4074 N N . ILE A 1 537 ? 2.567 -7.820 -21.023 1.00 97.12 537 ILE A N 1
ATOM 4075 C CA . ILE A 1 537 ? 3.921 -7.702 -20.456 1.00 97.12 537 ILE A CA 1
ATOM 4076 C C . ILE A 1 537 ? 3.954 -6.586 -19.416 1.00 97.12 537 ILE A C 1
ATOM 4078 O O . ILE A 1 537 ? 3.401 -5.506 -19.627 1.00 97.12 537 ILE A O 1
ATOM 4082 N N . VAL A 1 538 ? 4.655 -6.828 -18.312 1.00 98.31 538 VAL A N 1
ATOM 4083 C CA . VAL A 1 538 ? 4.949 -5.830 -17.284 1.00 98.31 538 VAL A CA 1
ATOM 4084 C C . VAL A 1 538 ? 6.449 -5.578 -17.242 1.00 98.31 538 VAL A C 1
ATOM 4086 O O . VAL A 1 538 ? 7.235 -6.522 -17.210 1.00 98.31 538 VAL A O 1
ATOM 4089 N N . HIS A 1 539 ? 6.834 -4.307 -17.206 1.00 98.56 539 HIS A N 1
ATOM 4090 C CA . HIS A 1 539 ? 8.197 -3.851 -16.969 1.00 98.56 539 HIS A CA 1
ATOM 4091 C C . HIS A 1 539 ? 8.250 -3.046 -15.674 1.00 98.56 539 HIS A C 1
ATOM 4093 O O . HIS A 1 539 ? 7.610 -1.999 -15.562 1.00 98.56 539 HIS A O 1
ATOM 4099 N N . LEU A 1 540 ? 9.067 -3.507 -14.737 1.00 98.62 540 LEU A N 1
ATOM 4100 C CA . LEU A 1 540 ? 9.284 -2.889 -13.438 1.00 98.62 540 LEU A CA 1
ATOM 4101 C C . LEU A 1 540 ? 10.682 -2.291 -13.377 1.00 98.62 540 LEU A C 1
ATOM 4103 O O . LEU A 1 540 ? 11.646 -2.952 -13.762 1.00 98.62 540 LEU A O 1
ATOM 4107 N N . TYR A 1 541 ? 10.795 -1.073 -12.861 1.00 98.44 541 TYR A N 1
ATOM 4108 C CA . TYR A 1 541 ? 12.069 -0.500 -12.442 1.00 98.44 541 TYR A CA 1
ATOM 4109 C C . TYR A 1 541 ? 11.976 -0.063 -10.983 1.00 98.44 541 TYR A C 1
ATOM 4111 O O . TYR A 1 541 ? 11.119 0.735 -10.624 1.00 98.44 541 TYR A O 1
ATOM 4119 N N . CYS A 1 542 ? 12.858 -0.572 -10.135 1.00 97.12 542 CYS A N 1
ATOM 4120 C CA . CYS A 1 542 ? 12.924 -0.162 -8.739 1.00 97.12 542 CYS A CA 1
ATOM 4121 C C . CYS A 1 542 ? 14.302 0.376 -8.391 1.00 97.12 542 CYS A C 1
ATOM 4123 O O . CYS A 1 542 ? 15.319 -0.175 -8.826 1.00 97.12 542 CYS A O 1
ATOM 4125 N N . SER A 1 543 ? 14.323 1.439 -7.589 1.00 97.00 543 SER A N 1
ATOM 4126 C CA . SER A 1 543 ? 15.545 2.113 -7.164 1.00 97.00 543 SER A CA 1
ATOM 4127 C C . SER A 1 543 ? 15.465 2.545 -5.702 1.00 97.00 543 SER A C 1
ATOM 4129 O O . SER A 1 543 ? 14.399 2.915 -5.222 1.00 97.00 543 SER A O 1
ATOM 4131 N N . ARG A 1 544 ? 16.605 2.543 -5.007 1.00 95.69 544 ARG A N 1
ATOM 4132 C CA . ARG A 1 544 ? 16.790 3.134 -3.670 1.00 95.69 544 ARG A CA 1
ATOM 4133 C C . ARG A 1 544 ? 17.736 4.338 -3.685 1.00 95.69 544 ARG A C 1
ATOM 4135 O O . ARG A 1 544 ? 18.274 4.716 -2.649 1.00 95.69 544 ARG A O 1
ATOM 4142 N N . MET A 1 545 ? 18.015 4.888 -4.868 1.00 94.75 545 MET A N 1
ATOM 4143 C CA . MET A 1 545 ? 19.014 5.944 -5.049 1.00 94.75 545 MET A CA 1
ATOM 4144 C C . MET A 1 545 ? 18.485 7.177 -5.783 1.00 94.75 545 MET A C 1
ATOM 4146 O O . MET A 1 545 ? 19.271 7.935 -6.356 1.00 94.75 545 MET A O 1
ATOM 4150 N N . MET A 1 546 ? 17.167 7.387 -5.814 1.00 95.25 546 MET A N 1
ATOM 4151 C CA . MET A 1 546 ? 16.607 8.515 -6.547 1.00 95.25 546 MET A CA 1
ATOM 4152 C C . MET A 1 546 ? 17.083 9.835 -5.941 1.00 95.25 546 MET A C 1
ATOM 4154 O O . MET A 1 546 ? 16.916 10.097 -4.751 1.00 95.25 546 MET A O 1
ATOM 4158 N N . ALA A 1 547 ? 17.707 10.678 -6.762 1.00 93.81 547 ALA A N 1
ATOM 4159 C CA . ALA A 1 547 ? 18.345 11.898 -6.273 1.00 93.81 547 ALA A CA 1
ATOM 4160 C C . ALA A 1 547 ? 17.330 13.013 -5.972 1.00 93.81 547 ALA A C 1
ATOM 4162 O O . ALA A 1 547 ? 17.527 13.808 -5.055 1.00 93.81 547 ALA A O 1
ATOM 4163 N N . ALA A 1 548 ? 16.249 13.094 -6.753 1.00 92.38 548 ALA A N 1
ATOM 4164 C CA . ALA A 1 548 ? 15.288 14.192 -6.659 1.00 92.38 548 ALA A CA 1
ATOM 4165 C C . ALA A 1 548 ? 14.342 14.057 -5.447 1.00 92.38 548 ALA A C 1
ATOM 4167 O O . ALA A 1 548 ? 14.006 15.057 -4.796 1.00 92.38 548 ALA A O 1
ATOM 4168 N N . GLY A 1 549 ? 13.931 12.827 -5.136 1.00 94.38 549 GLY A N 1
ATOM 4169 C CA . GLY A 1 549 ? 12.938 12.493 -4.118 1.00 94.38 549 GLY A CA 1
ATOM 4170 C C . GLY A 1 549 ? 12.281 11.146 -4.405 1.00 94.38 549 GLY A C 1
ATOM 4171 O O . GLY A 1 549 ? 12.851 10.327 -5.118 1.00 94.38 549 GLY A O 1
ATOM 4172 N N . GLN A 1 550 ? 11.085 10.936 -3.861 1.00 95.06 550 GLN A N 1
ATOM 4173 C CA . GLN A 1 550 ? 10.261 9.773 -4.170 1.00 95.06 550 GLN A CA 1
ATOM 4174 C C . GLN A 1 550 ? 9.681 9.901 -5.582 1.00 95.06 550 GLN A C 1
ATOM 4176 O O . GLN A 1 550 ? 9.002 10.884 -5.893 1.00 95.06 550 GLN A O 1
ATOM 4181 N N . GLU A 1 551 ? 9.883 8.878 -6.407 1.00 94.62 551 GLU A N 1
ATOM 4182 C CA . GLU A 1 551 ? 9.311 8.807 -7.747 1.00 94.62 551 GLU A CA 1
ATOM 4183 C C . GLU A 1 551 ? 8.578 7.480 -7.968 1.00 94.62 551 GLU A C 1
ATOM 4185 O O . GLU A 1 551 ? 9.185 6.427 -8.153 1.00 94.62 551 GLU A O 1
ATOM 4190 N N . ASP A 1 552 ? 7.246 7.556 -7.988 1.00 96.62 552 ASP A N 1
ATOM 4191 C CA . ASP A 1 552 ? 6.352 6.437 -8.289 1.00 96.62 552 ASP A CA 1
ATOM 4192 C C . ASP A 1 552 ? 5.581 6.744 -9.576 1.00 96.62 552 ASP A C 1
ATOM 4194 O O . ASP A 1 552 ? 4.665 7.570 -9.562 1.00 96.62 552 ASP A O 1
ATOM 4198 N N . THR A 1 553 ? 5.943 6.117 -10.693 1.00 97.12 553 THR A N 1
ATOM 4199 C CA . THR A 1 553 ? 5.337 6.388 -12.011 1.00 97.12 553 THR A CA 1
ATOM 4200 C C . THR A 1 553 ? 4.784 5.112 -12.611 1.00 97.12 553 THR A C 1
ATOM 4202 O O . THR A 1 553 ? 5.420 4.066 -12.535 1.00 97.12 553 THR A O 1
ATOM 4205 N N . THR A 1 554 ? 3.629 5.208 -13.269 1.00 98.62 554 THR A N 1
ATOM 4206 C CA . THR A 1 554 ? 3.042 4.087 -14.008 1.00 98.62 554 THR A CA 1
ATOM 4207 C C . THR A 1 554 ? 2.542 4.528 -15.378 1.00 98.62 554 THR A C 1
ATOM 4209 O O . THR A 1 554 ? 1.922 5.579 -15.523 1.00 98.62 554 THR A O 1
ATOM 4212 N N . GLU A 1 555 ? 2.768 3.700 -16.390 1.00 98.56 555 GLU A N 1
ATOM 4213 C CA . GLU A 1 555 ? 2.210 3.829 -17.729 1.00 98.56 555 GLU A CA 1
ATOM 4214 C C . GLU A 1 555 ? 1.467 2.548 -18.118 1.00 98.56 555 GLU A C 1
ATOM 4216 O O . GLU A 1 555 ? 1.984 1.440 -17.965 1.00 98.56 555 GLU A O 1
ATOM 4221 N N . VAL A 1 556 ? 0.280 2.702 -18.703 1.00 98.50 556 VAL A N 1
ATOM 4222 C CA . VAL A 1 556 ? -0.502 1.596 -19.269 1.00 98.50 556 VAL A CA 1
ATOM 4223 C C . VAL A 1 556 ? -0.670 1.846 -20.757 1.00 98.50 556 VAL A C 1
ATOM 4225 O O . VAL A 1 556 ? -1.333 2.802 -21.163 1.00 98.50 556 VAL A O 1
ATOM 4228 N N . ILE A 1 557 ? -0.048 1.003 -21.576 1.00 98.62 557 ILE A N 1
ATOM 4229 C CA . ILE A 1 557 ? -0.066 1.108 -23.034 1.00 98.62 557 ILE A CA 1
ATOM 4230 C C . ILE A 1 557 ? -1.040 0.077 -23.598 1.00 98.62 557 ILE A C 1
ATOM 4232 O O . ILE A 1 557 ? -0.920 -1.124 -23.334 1.00 98.62 557 ILE A O 1
ATOM 4236 N N . GLY A 1 558 ? -1.986 0.548 -24.406 1.00 98.25 558 GLY A N 1
ATOM 4237 C CA . GLY A 1 558 ? -2.943 -0.283 -25.123 1.00 98.25 558 GLY A CA 1
ATOM 4238 C C . GLY A 1 558 ? -2.905 -0.061 -26.632 1.00 98.25 558 GLY A C 1
ATOM 4239 O O . GLY A 1 558 ? -2.199 0.802 -27.151 1.00 98.25 558 GLY A O 1
ATOM 4240 N N . THR A 1 559 ? -3.686 -0.850 -27.366 1.00 98.31 559 THR A N 1
ATOM 4241 C CA . THR A 1 559 ? -3.702 -0.843 -28.841 1.00 98.31 559 THR A CA 1
ATOM 4242 C C . THR A 1 559 ? -4.169 0.471 -29.474 1.00 98.31 559 THR A C 1
ATOM 4244 O O . THR A 1 559 ? -4.005 0.648 -30.677 1.00 98.31 559 THR A O 1
ATOM 4247 N N . LYS A 1 560 ? -4.821 1.357 -28.711 1.00 98.25 560 LYS A N 1
ATOM 4248 C CA . LYS A 1 560 ? -5.388 2.625 -29.204 1.00 98.25 560 LYS A CA 1
ATOM 4249 C C . LYS A 1 560 ? -4.919 3.855 -28.420 1.00 98.25 560 LYS A C 1
ATOM 4251 O O . LYS A 1 560 ? -5.352 4.958 -28.732 1.00 98.25 560 LYS A O 1
ATOM 4256 N N . GLY A 1 561 ? -4.067 3.695 -27.408 1.00 98.12 561 GLY A N 1
ATOM 4257 C CA . GLY A 1 561 ? -3.627 4.821 -26.589 1.00 98.12 561 GLY A CA 1
ATOM 4258 C C . GLY A 1 561 ? -2.757 4.427 -25.401 1.00 98.12 561 GLY A C 1
ATOM 4259 O O . GLY A 1 561 ? -2.381 3.268 -25.237 1.00 98.12 561 GLY A O 1
ATOM 4260 N N . LYS A 1 562 ? -2.447 5.418 -24.563 1.00 98.31 562 LYS A N 1
ATOM 4261 C CA . LYS A 1 562 ? -1.645 5.263 -23.347 1.00 98.31 562 LYS A CA 1
ATOM 4262 C C . LYS A 1 562 ? -2.222 6.111 -22.215 1.00 98.31 562 LYS A C 1
ATOM 4264 O O . LYS A 1 562 ? -2.611 7.251 -22.450 1.00 98.31 562 LYS A O 1
ATOM 4269 N N . LEU A 1 563 ? -2.206 5.574 -20.999 1.00 98.62 563 LEU A N 1
ATOM 4270 C CA . LEU A 1 563 ? -2.421 6.318 -19.756 1.00 98.62 563 LEU A CA 1
ATOM 4271 C C . LEU A 1 563 ? -1.084 6.468 -19.030 1.00 98.62 563 LEU A C 1
ATOM 4273 O O . LEU A 1 563 ? -0.311 5.514 -18.980 1.00 98.62 563 LEU A O 1
ATOM 4277 N N . GLY A 1 564 ? -0.810 7.654 -18.493 1.00 98.38 564 GLY A N 1
ATOM 4278 C CA . GLY A 1 564 ? 0.370 7.932 -17.676 1.00 98.38 564 GLY A CA 1
ATOM 4279 C C . GLY A 1 564 ? -0.056 8.492 -16.326 1.00 98.38 564 GLY A C 1
ATOM 4280 O O . GLY A 1 564 ? -0.908 9.375 -16.265 1.00 98.38 564 GLY A O 1
ATOM 4281 N N . ILE A 1 565 ? 0.533 7.971 -15.258 1.00 98.38 565 ILE A N 1
ATOM 4282 C CA . ILE A 1 565 ? 0.254 8.339 -13.874 1.00 98.38 565 ILE A CA 1
ATOM 4283 C C . ILE A 1 565 ? 1.565 8.840 -13.286 1.00 98.38 565 ILE A C 1
ATOM 4285 O O . ILE A 1 565 ? 2.538 8.090 -13.224 1.00 98.38 565 ILE A O 1
ATOM 4289 N N . ASN A 1 566 ? 1.573 10.103 -12.855 1.00 95.88 566 ASN A N 1
ATOM 4290 C CA . ASN A 1 566 ? 2.711 10.741 -12.191 1.00 95.88 566 ASN A CA 1
ATOM 4291 C C . ASN A 1 566 ? 4.017 10.769 -13.018 1.00 95.88 566 ASN A C 1
ATOM 4293 O O . ASN A 1 566 ? 5.100 10.769 -12.451 1.00 95.88 566 ASN A O 1
ATOM 4297 N N . THR A 1 567 ? 3.933 10.846 -14.354 1.00 94.94 567 THR A N 1
ATOM 4298 C CA . THR A 1 567 ? 5.112 10.840 -15.254 1.00 94.94 567 THR A CA 1
ATOM 4299 C C . THR A 1 567 ? 6.063 12.023 -15.064 1.00 94.94 567 THR A C 1
ATOM 4301 O O . THR A 1 567 ? 7.174 12.010 -15.583 1.00 94.94 567 THR A O 1
ATOM 4304 N N . ILE A 1 568 ? 5.604 13.075 -14.384 1.00 92.50 568 ILE A N 1
ATOM 4305 C CA . ILE A 1 568 ? 6.417 14.186 -13.891 1.00 92.50 568 ILE A CA 1
ATOM 4306 C C . ILE A 1 568 ? 5.980 14.398 -12.436 1.00 92.50 568 ILE A C 1
ATOM 4308 O O . ILE A 1 568 ? 4.910 14.978 -12.223 1.00 92.50 568 ILE A O 1
ATOM 4312 N N . PRO A 1 569 ? 6.737 13.893 -11.447 1.00 91.88 569 PRO A N 1
ATOM 4313 C CA . PRO A 1 569 ? 6.365 14.009 -10.043 1.00 91.88 569 PRO A CA 1
ATOM 4314 C C . PRO A 1 569 ? 6.283 15.464 -9.600 1.00 91.88 569 PRO A C 1
ATOM 4316 O O . PRO A 1 569 ? 7.204 16.228 -9.842 1.00 91.88 569 PRO A O 1
ATOM 4319 N N . VAL A 1 570 ? 5.211 15.854 -8.912 1.00 92.50 570 VAL A N 1
ATOM 4320 C CA . VAL A 1 570 ? 5.051 17.209 -8.363 1.00 92.50 570 VAL A CA 1
ATOM 4321 C C . VAL A 1 570 ? 4.575 17.132 -6.917 1.00 92.50 570 VAL A C 1
ATOM 4323 O O . VAL A 1 570 ? 3.686 16.352 -6.591 1.00 92.50 570 VAL A O 1
ATOM 4326 N N . ALA A 1 571 ? 5.163 17.935 -6.031 1.00 91.06 571 ALA A N 1
ATOM 4327 C CA . ALA A 1 571 ? 4.727 18.040 -4.638 1.00 91.06 571 ALA A CA 1
ATOM 4328 C C . ALA A 1 571 ? 3.422 18.841 -4.522 1.00 91.06 571 ALA A C 1
ATOM 4330 O O . ALA A 1 571 ? 2.560 18.536 -3.704 1.00 91.06 571 ALA A O 1
ATOM 4331 N N . ASN A 1 572 ? 3.292 19.889 -5.337 1.00 92.62 572 ASN A N 1
ATOM 4332 C CA . ASN A 1 572 ? 2.116 20.743 -5.447 1.00 92.62 572 ASN A CA 1
ATOM 4333 C C . ASN A 1 572 ? 2.178 21.529 -6.775 1.00 92.62 572 ASN A C 1
ATOM 4335 O O . ASN A 1 572 ? 2.998 21.248 -7.648 1.00 92.62 572 ASN A O 1
ATOM 4339 N N . LEU A 1 573 ? 1.298 22.518 -6.941 1.00 95.00 573 LEU A N 1
ATOM 4340 C CA . LEU A 1 573 ? 1.178 23.302 -8.176 1.00 95.00 573 LEU A CA 1
ATOM 4341 C C . LEU A 1 573 ? 2.157 24.486 -8.277 1.00 95.00 573 LEU A C 1
ATOM 4343 O O . LEU A 1 573 ? 2.104 25.238 -9.253 1.00 95.00 573 LEU A O 1
ATOM 4347 N N . VAL A 1 574 ? 3.034 24.682 -7.290 1.00 96.19 574 VAL A N 1
ATOM 4348 C CA . VAL A 1 574 ? 4.012 25.773 -7.291 1.00 96.19 574 VAL A CA 1
ATOM 4349 C C . VAL A 1 574 ? 5.151 25.454 -8.258 1.00 96.19 574 VAL A C 1
ATOM 4351 O O . VAL A 1 574 ? 5.725 24.365 -8.257 1.00 96.19 574 VAL A O 1
ATOM 4354 N N . ARG A 1 575 ? 5.507 26.447 -9.076 1.00 96.94 575 ARG A N 1
ATOM 4355 C CA . ARG A 1 575 ? 6.683 26.429 -9.950 1.00 96.94 575 ARG A CA 1
ATOM 4356 C C . ARG A 1 575 ? 7.621 27.554 -9.546 1.00 96.94 575 ARG A C 1
ATOM 4358 O O . ARG A 1 575 ? 7.181 28.685 -9.350 1.00 96.94 575 ARG A O 1
ATOM 4365 N N . VAL A 1 576 ? 8.904 27.239 -9.452 1.00 97.12 576 VAL A N 1
ATOM 4366 C CA . VAL A 1 576 ? 9.969 28.186 -9.124 1.00 97.12 576 VAL A CA 1
ATOM 4367 C C . VAL A 1 576 ? 10.628 28.639 -10.426 1.00 97.12 576 VAL A C 1
ATOM 4369 O O . VAL A 1 576 ? 11.062 27.799 -11.217 1.00 97.12 576 VAL A O 1
ATOM 4372 N N . TYR A 1 577 ? 10.672 29.955 -10.649 1.00 98.06 577 TYR A N 1
ATOM 4373 C CA . TYR A 1 577 ? 11.285 30.599 -11.815 1.00 98.06 577 TYR A CA 1
ATOM 4374 C C . TYR A 1 577 ? 12.559 31.317 -11.364 1.00 98.06 577 TYR A C 1
ATOM 4376 O O . TYR A 1 577 ? 12.491 32.308 -10.640 1.00 98.06 577 TYR A O 1
ATOM 4384 N N . GLU A 1 578 ? 13.714 30.816 -11.787 1.00 97.25 578 GLU A N 1
ATOM 4385 C CA . GLU A 1 578 ? 15.038 31.344 -11.442 1.00 97.25 578 GLU A CA 1
ATOM 4386 C C . GLU A 1 578 ? 15.831 31.610 -12.737 1.00 97.25 578 GLU A C 1
ATOM 4388 O O . GLU A 1 578 ? 15.509 31.039 -13.782 1.00 97.25 578 GLU A O 1
ATOM 4393 N N . PRO A 1 579 ? 16.897 32.435 -12.721 1.00 97.94 579 PRO A N 1
ATOM 4394 C CA . PRO A 1 579 ? 17.746 32.635 -13.903 1.00 97.94 579 PRO A CA 1
ATOM 4395 C C . PRO A 1 579 ? 18.340 31.339 -14.488 1.00 97.94 579 PRO A C 1
ATOM 4397 O O . PRO A 1 579 ? 18.758 31.320 -15.642 1.00 97.94 579 PRO A O 1
ATOM 4400 N N . THR A 1 580 ? 18.381 30.257 -13.703 1.00 97.25 580 THR A N 1
ATOM 4401 C CA . THR A 1 580 ? 18.858 28.922 -14.095 1.00 97.25 580 THR A CA 1
ATOM 4402 C C . THR A 1 580 ? 17.786 28.042 -14.748 1.00 97.25 580 THR A C 1
ATOM 4404 O O . THR A 1 580 ? 18.129 26.993 -15.291 1.00 97.25 580 THR A O 1
ATOM 4407 N N . GLY A 1 581 ? 16.509 28.442 -14.724 1.00 97.44 581 GLY A N 1
ATOM 4408 C CA . GLY A 1 581 ? 15.410 27.714 -15.356 1.00 97.44 581 GLY A CA 1
ATOM 4409 C C . GLY A 1 581 ? 14.123 27.678 -14.530 1.00 97.44 581 GLY A C 1
ATOM 4410 O O . GLY A 1 581 ? 13.925 28.445 -13.588 1.00 97.44 581 GLY A O 1
ATOM 4411 N N . ILE A 1 582 ? 13.231 26.763 -14.914 1.00 96.62 582 ILE A N 1
ATOM 4412 C CA . ILE A 1 582 ? 11.955 26.515 -14.234 1.00 96.62 582 ILE A CA 1
ATOM 4413 C C . ILE A 1 582 ? 12.020 25.134 -13.587 1.00 96.62 582 ILE A C 1
ATOM 4415 O O . ILE A 1 582 ? 12.296 24.147 -14.269 1.00 96.62 582 ILE A O 1
ATOM 4419 N N . ARG A 1 583 ? 11.717 25.052 -12.290 1.00 95.25 583 ARG A N 1
ATOM 4420 C CA . ARG A 1 583 ? 11.643 23.784 -11.547 1.00 95.25 583 ARG A CA 1
ATOM 4421 C C . ARG A 1 583 ? 10.376 23.699 -10.699 1.00 95.25 583 ARG A C 1
ATOM 4423 O O . ARG A 1 583 ? 9.741 24.708 -10.404 1.00 95.25 583 ARG A O 1
ATOM 4430 N N . HIS A 1 584 ? 10.024 22.489 -10.292 1.00 94.44 584 HIS A N 1
ATOM 4431 C CA . HIS A 1 584 ? 9.033 22.213 -9.252 1.00 94.44 584 HIS A CA 1
ATOM 4432 C C . HIS A 1 584 ? 9.662 21.289 -8.211 1.00 94.44 584 HIS A C 1
ATOM 4434 O O . HIS A 1 584 ? 10.694 20.663 -8.460 1.00 94.44 584 HIS A O 1
ATOM 4440 N N . GLU A 1 585 ? 9.063 21.235 -7.031 1.00 94.38 585 GLU A N 1
ATOM 4441 C CA . GLU A 1 585 ? 9.493 20.323 -5.976 1.00 94.38 585 GLU A CA 1
ATOM 4442 C C . GLU A 1 585 ? 8.785 18.977 -6.118 1.00 94.38 585 GLU A C 1
ATOM 4444 O O . GLU A 1 585 ? 7.681 18.908 -6.657 1.00 94.38 585 GLU A O 1
ATOM 4449 N N . VAL A 1 586 ? 9.422 17.916 -5.624 1.00 95.19 586 VAL A N 1
ATOM 4450 C CA . VAL A 1 586 ? 8.904 16.542 -5.657 1.00 95.19 586 VAL A CA 1
ATOM 4451 C C . VAL A 1 586 ? 8.741 16.007 -4.228 1.00 95.19 586 VAL A C 1
ATOM 4453 O O . VAL A 1 586 ? 9.512 16.415 -3.348 1.00 95.19 586 VAL A O 1
ATOM 4456 N N . PRO A 1 587 ? 7.777 15.100 -3.972 1.00 94.81 587 PRO A N 1
ATOM 4457 C CA . PRO A 1 587 ? 7.645 14.427 -2.680 1.00 94.81 587 PRO A CA 1
ATOM 4458 C C . PRO A 1 587 ? 8.964 13.773 -2.250 1.00 94.81 587 PRO A C 1
ATOM 4460 O O . PRO A 1 587 ? 9.696 13.242 -3.084 1.00 94.81 587 PRO A O 1
ATOM 4463 N N . LYS A 1 588 ? 9.298 13.805 -0.955 1.00 94.12 588 LYS A N 1
ATOM 4464 C CA . LYS A 1 588 ? 10.589 13.279 -0.469 1.00 94.12 588 LYS A CA 1
ATOM 4465 C C . LYS A 1 588 ? 10.537 11.824 -0.040 1.00 94.12 588 LYS A C 1
ATOM 4467 O O . LYS A 1 588 ? 11.573 11.175 0.028 1.00 94.12 588 LYS A O 1
ATOM 4472 N N . ASN A 1 589 ? 9.350 11.318 0.260 1.00 93.50 589 ASN A N 1
ATOM 4473 C CA . ASN A 1 589 ? 9.144 9.940 0.672 1.00 93.50 589 ASN A CA 1
ATOM 4474 C C . ASN A 1 589 ? 7.762 9.441 0.226 1.00 93.50 589 ASN A C 1
ATOM 4476 O O . ASN A 1 589 ? 6.881 10.232 -0.117 1.00 93.50 589 ASN A O 1
ATOM 4480 N N . TYR A 1 590 ? 7.570 8.124 0.293 1.00 93.56 590 TYR A N 1
ATOM 4481 C CA . TYR A 1 590 ? 6.328 7.437 -0.074 1.00 93.56 590 TYR A CA 1
ATOM 4482 C C . TYR A 1 590 ? 5.061 8.042 0.555 1.00 93.56 590 TYR A C 1
ATOM 4484 O O . TYR A 1 590 ? 4.021 8.147 -0.089 1.00 93.56 590 TYR A O 1
ATOM 4492 N N . TRP A 1 591 ? 5.125 8.476 1.816 1.00 94.00 591 TRP A N 1
ATOM 4493 C CA . TRP A 1 591 ? 3.953 9.036 2.488 1.00 94.00 591 TRP A CA 1
ATOM 4494 C C . TRP A 1 591 ? 3.564 10.400 1.949 1.00 94.00 591 TRP A C 1
ATOM 4496 O O . TRP A 1 591 ? 2.380 10.642 1.751 1.00 94.00 591 TRP A O 1
ATOM 4506 N N . ASP A 1 592 ? 4.528 11.270 1.659 1.00 92.81 592 ASP A N 1
ATOM 4507 C CA . ASP A 1 592 ? 4.226 12.571 1.057 1.00 92.81 592 ASP A CA 1
ATOM 4508 C C . ASP A 1 592 ? 3.495 12.395 -0.285 1.00 92.81 592 ASP A C 1
ATOM 4510 O O . ASP A 1 592 ? 2.610 13.182 -0.612 1.00 92.81 592 ASP A O 1
ATOM 4514 N N . ARG A 1 593 ? 3.813 11.323 -1.028 1.00 94.31 593 ARG A N 1
ATOM 4515 C CA . ARG A 1 593 ? 3.131 10.960 -2.276 1.00 94.31 593 ARG A CA 1
ATOM 4516 C C . ARG A 1 593 ? 1.752 10.326 -2.056 1.00 94.31 593 ARG A C 1
ATOM 4518 O O . ARG A 1 593 ? 0.843 10.617 -2.831 1.00 94.31 593 ARG A O 1
ATOM 4525 N N . PHE A 1 594 ? 1.581 9.458 -1.056 1.00 96.62 594 PHE A N 1
ATOM 4526 C CA . PHE A 1 594 ? 0.385 8.609 -0.904 1.00 96.62 594 PHE A CA 1
ATOM 4527 C C . PHE A 1 594 ? -0.447 8.866 0.361 1.00 96.62 594 PHE A C 1
ATOM 4529 O O . PHE A 1 594 ? -1.336 8.076 0.672 1.00 96.62 594 PHE A O 1
ATOM 4536 N N . LYS A 1 595 ? -0.220 9.968 1.086 1.00 95.31 595 LYS A N 1
ATOM 4537 C CA . LYS A 1 595 ? -0.941 10.314 2.327 1.00 95.31 595 LYS A CA 1
ATOM 4538 C C . LYS A 1 595 ? -2.458 10.152 2.194 1.00 95.31 595 LYS A C 1
ATOM 4540 O O . LYS A 1 595 ? -3.076 9.486 3.019 1.00 95.31 595 LYS A O 1
ATOM 4545 N N . ASN A 1 596 ? -3.039 10.725 1.140 1.00 96.06 596 ASN A N 1
ATOM 4546 C CA . ASN A 1 596 ? -4.484 10.671 0.911 1.00 96.06 596 ASN A CA 1
ATOM 4547 C C . ASN A 1 596 ? -4.964 9.246 0.608 1.00 96.06 596 ASN A C 1
ATOM 4549 O O . ASN A 1 596 ? -6.041 8.864 1.050 1.00 96.06 596 ASN A O 1
ATOM 4553 N N . ALA A 1 597 ? -4.149 8.445 -0.083 1.00 98.00 597 ALA A N 1
ATOM 4554 C CA . ALA A 1 597 ? -4.470 7.057 -0.385 1.00 98.00 597 ALA A CA 1
ATOM 4555 C C . ALA A 1 597 ? -4.526 6.200 0.893 1.00 98.00 597 ALA A C 1
ATOM 4557 O O . ALA A 1 597 ? -5.456 5.421 1.056 1.00 98.00 597 ALA A O 1
ATOM 4558 N N . PHE A 1 598 ? -3.612 6.407 1.849 1.00 98.00 598 PHE A N 1
ATOM 4559 C CA . PHE A 1 598 ? -3.684 5.751 3.164 1.00 98.00 598 PHE A CA 1
ATOM 4560 C C . PHE A 1 598 ? -4.911 6.174 3.977 1.00 98.00 598 PHE A C 1
ATOM 4562 O O . PHE A 1 598 ? -5.510 5.357 4.671 1.00 98.00 598 PHE A O 1
ATOM 4569 N N . THR A 1 599 ? -5.299 7.451 3.920 1.00 97.56 599 THR A N 1
ATOM 4570 C CA . THR A 1 599 ? -6.538 7.899 4.570 1.00 97.56 599 THR A CA 1
ATOM 4571 C C . THR A 1 599 ? -7.759 7.247 3.917 1.00 97.56 599 THR A C 1
ATOM 4573 O O . THR A 1 599 ? -8.632 6.755 4.626 1.00 97.56 599 THR A O 1
ATOM 4576 N N . GLN A 1 600 ? -7.801 7.189 2.584 1.00 98.44 600 GLN A N 1
ATOM 4577 C CA . GLN A 1 600 ? -8.900 6.578 1.837 1.00 98.44 600 GLN A CA 1
ATOM 4578 C C . GLN A 1 600 ? -8.989 5.058 2.061 1.00 98.44 600 GLN A C 1
ATOM 4580 O O . GLN A 1 600 ? -10.087 4.534 2.223 1.00 98.44 600 GLN A O 1
ATOM 4585 N N . GLU A 1 601 ? -7.852 4.364 2.142 1.00 98.50 601 GLU A N 1
ATOM 4586 C CA . GLU A 1 601 ? -7.757 2.950 2.529 1.00 98.50 601 GLU A CA 1
ATOM 4587 C C . GLU A 1 601 ? -8.383 2.699 3.904 1.00 98.50 601 GLU A C 1
ATOM 4589 O O . GLU A 1 601 ? -9.221 1.811 4.062 1.00 98.50 601 GLU A O 1
ATOM 4594 N N . ALA A 1 602 ? -8.018 3.517 4.892 1.00 98.38 602 ALA A N 1
ATOM 4595 C CA . ALA A 1 602 ? -8.535 3.411 6.248 1.00 98.38 602 ALA A CA 1
ATOM 4596 C C . ALA A 1 602 ? -10.044 3.722 6.334 1.00 98.38 602 ALA A C 1
ATOM 4598 O O . ALA A 1 602 ? -10.760 3.069 7.100 1.00 98.38 602 ALA A O 1
ATOM 4599 N N . ILE A 1 603 ? -10.535 4.684 5.540 1.00 98.25 603 ILE A N 1
ATOM 4600 C CA . ILE A 1 603 ? -11.968 4.996 5.408 1.00 98.25 603 ILE A CA 1
ATOM 4601 C C . ILE A 1 603 ? -12.721 3.795 4.844 1.00 98.25 603 ILE A C 1
ATOM 4603 O O . ILE A 1 603 ? -13.620 3.286 5.505 1.00 98.25 603 ILE A O 1
ATOM 4607 N N . GLU A 1 604 ? -12.321 3.294 3.676 1.00 98.31 604 GLU A N 1
ATOM 4608 C CA . GLU A 1 604 ? -13.039 2.199 3.018 1.00 98.31 604 GLU A CA 1
ATOM 4609 C C . GLU A 1 604 ? -12.968 0.897 3.806 1.00 98.31 604 GLU A C 1
ATOM 4611 O O . GLU A 1 604 ? -13.957 0.172 3.869 1.00 98.31 604 GLU A O 1
ATOM 4616 N N . PHE A 1 605 ? -11.840 0.612 4.462 1.00 98.69 605 PHE A N 1
ATOM 4617 C CA . PHE A 1 605 ? -11.760 -0.509 5.390 1.00 98.69 605 PHE A CA 1
ATOM 4618 C C . PHE A 1 605 ? -12.779 -0.367 6.526 1.00 98.69 605 PHE A C 1
ATOM 4620 O O . PHE A 1 605 ? -13.501 -1.320 6.827 1.00 98.69 605 PHE A O 1
ATOM 4627 N N . SER A 1 606 ? -12.865 0.822 7.131 1.00 98.50 606 SER A N 1
ATOM 4628 C CA . SER A 1 606 ? -13.796 1.081 8.232 1.00 98.50 606 SER A CA 1
ATOM 4629 C C . SER A 1 606 ? -15.251 0.954 7.786 1.00 98.50 606 SER A C 1
ATOM 4631 O O . SER A 1 606 ? -16.048 0.315 8.472 1.00 98.50 606 SER A O 1
ATOM 4633 N N . ASP A 1 607 ? -15.574 1.495 6.612 1.00 97.94 607 ASP A N 1
ATOM 4634 C CA . ASP A 1 607 ? -16.896 1.392 5.998 1.00 97.94 607 ASP A CA 1
ATOM 4635 C C . ASP A 1 607 ? -17.259 -0.069 5.712 1.00 97.94 607 ASP A C 1
ATOM 4637 O O . ASP A 1 607 ? -18.327 -0.520 6.117 1.00 97.94 607 ASP A O 1
ATOM 4641 N N . CYS A 1 608 ? -16.343 -0.856 5.135 1.00 98.31 608 CYS A N 1
ATOM 4642 C CA . CYS A 1 608 ? -16.579 -2.278 4.876 1.00 98.31 608 CYS A CA 1
ATOM 4643 C C . CYS A 1 608 ? -16.862 -3.076 6.153 1.00 98.31 608 CYS A C 1
ATOM 4645 O O . CYS A 1 608 ? -17.683 -3.993 6.137 1.00 98.31 608 CYS A O 1
ATOM 4647 N N . CYS A 1 609 ? -16.187 -2.753 7.259 1.00 98.44 609 CYS A N 1
ATOM 4648 C CA . CYS A 1 609 ? -16.428 -3.415 8.541 1.00 98.44 609 CYS A CA 1
ATOM 4649 C C . CYS A 1 609 ? -17.797 -3.052 9.128 1.00 98.44 609 CYS A C 1
ATOM 4651 O O . CYS A 1 609 ? -18.461 -3.908 9.706 1.00 98.44 609 CYS A O 1
ATOM 4653 N N . LEU A 1 610 ? -18.214 -1.791 8.998 1.00 97.62 610 LEU A N 1
ATOM 4654 C CA . LEU A 1 610 ? -19.466 -1.294 9.573 1.00 97.62 610 LEU A CA 1
ATOM 4655 C C . LEU A 1 610 ? -20.699 -1.676 8.752 1.00 97.62 610 LEU A C 1
ATOM 4657 O O . LEU A 1 610 ? -21.736 -1.990 9.334 1.00 97.62 610 LEU A O 1
ATOM 4661 N N . ASP A 1 611 ? -20.575 -1.638 7.427 1.00 96.94 611 ASP A N 1
ATOM 4662 C CA . ASP A 1 611 ? -21.679 -1.829 6.480 1.00 96.94 611 ASP A CA 1
ATOM 4663 C C . ASP A 1 611 ? -21.736 -3.258 5.922 1.00 96.94 611 ASP A C 1
ATOM 4665 O O . ASP A 1 611 ? -22.582 -3.571 5.088 1.00 96.94 611 ASP A O 1
ATOM 4669 N N . ASP A 1 612 ? -20.831 -4.126 6.381 1.00 96.81 612 ASP A N 1
ATOM 4670 C CA . ASP A 1 612 ? -20.696 -5.518 5.950 1.00 96.81 612 ASP A CA 1
ATOM 4671 C C . ASP A 1 612 ? -20.510 -5.684 4.425 1.00 96.81 612 ASP A C 1
ATOM 4673 O O . ASP A 1 612 ? -20.918 -6.672 3.814 1.00 96.81 612 ASP A O 1
ATOM 4677 N N . THR A 1 613 ? -19.826 -4.739 3.776 1.00 97.19 613 THR A N 1
ATOM 4678 C CA . THR A 1 613 ? -19.510 -4.833 2.343 1.00 97.19 613 THR A CA 1
ATOM 4679 C C . THR A 1 613 ? -18.187 -5.569 2.092 1.00 97.19 613 THR A C 1
ATOM 4681 O O . THR A 1 613 ? -17.330 -5.643 2.979 1.00 97.19 613 THR A O 1
ATOM 4684 N N . PRO A 1 614 ? -17.980 -6.163 0.902 1.00 95.94 614 PRO A N 1
ATOM 4685 C CA . PRO A 1 614 ? -16.688 -6.740 0.533 1.00 95.94 614 PRO A CA 1
ATOM 4686 C C . PRO A 1 614 ? -15.579 -5.683 0.514 1.00 95.94 614 PRO A C 1
ATOM 4688 O O . PRO A 1 614 ? -15.803 -4.561 0.063 1.00 95.94 614 PRO A O 1
ATOM 4691 N N . VAL A 1 615 ? -14.374 -6.060 0.945 1.00 95.75 615 VAL A N 1
ATOM 4692 C CA . VAL A 1 615 ? -13.189 -5.202 0.806 1.00 95.75 615 VAL A CA 1
ATOM 4693 C C . VAL A 1 615 ? -12.767 -5.095 -0.668 1.00 95.75 615 VAL A C 1
ATOM 4695 O O . VAL A 1 615 ? -12.894 -6.072 -1.410 1.00 95.75 615 VAL A O 1
ATOM 4698 N N . PRO A 1 616 ? -12.230 -3.945 -1.116 1.00 91.38 616 PRO A N 1
ATOM 4699 C CA . PRO A 1 616 ? -11.895 -3.710 -2.526 1.00 91.38 616 PRO A CA 1
ATOM 4700 C C . PRO A 1 616 ? -10.579 -4.373 -2.973 1.00 91.38 616 PRO A C 1
ATOM 4702 O O . PRO A 1 616 ? -10.167 -4.221 -4.123 1.00 91.38 616 PRO A O 1
ATOM 4705 N N . VAL A 1 617 ? -9.899 -5.095 -2.078 1.00 92.56 617 VAL A N 1
ATOM 4706 C CA . VAL A 1 617 ? -8.635 -5.788 -2.348 1.00 92.56 617 VAL A CA 1
ATOM 4707 C C . VAL A 1 617 ? -8.815 -7.271 -2.048 1.00 92.56 617 VAL A C 1
ATOM 4709 O O . VAL A 1 617 ? -9.045 -7.650 -0.901 1.00 92.56 617 VAL A O 1
ATOM 4712 N N . LYS A 1 618 ? -8.685 -8.117 -3.075 1.00 91.62 618 LYS A N 1
ATOM 4713 C CA . LYS A 1 618 ? -8.683 -9.576 -2.904 1.00 91.62 618 LYS A CA 1
ATOM 4714 C C . LYS A 1 618 ? -7.429 -9.989 -2.136 1.00 91.62 618 LYS A C 1
ATOM 4716 O O . LYS A 1 618 ? -6.312 -9.672 -2.550 1.00 91.62 618 LYS A O 1
ATOM 4721 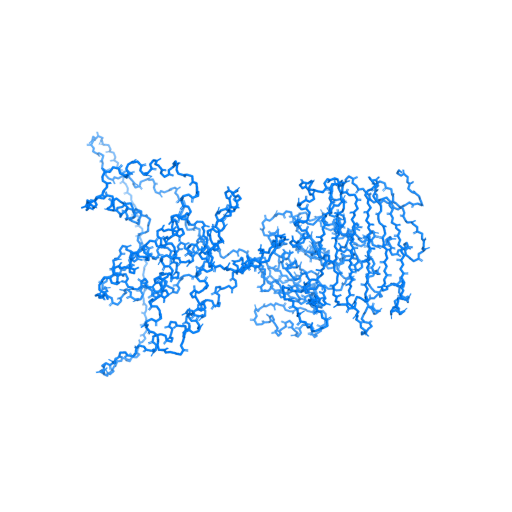N N . LEU A 1 619 ? -7.598 -10.698 -1.025 1.00 92.56 619 LEU A N 1
ATOM 4722 C CA . LEU A 1 619 ? -6.487 -11.056 -0.143 1.00 92.56 619 LEU A CA 1
ATOM 4723 C C . LEU A 1 619 ? -5.497 -12.017 -0.827 1.00 92.56 619 LEU A C 1
ATOM 4725 O O . LEU A 1 619 ? -4.290 -11.938 -0.603 1.00 92.56 619 LEU A O 1
ATOM 4729 N N . GLU A 1 620 ? -5.982 -12.860 -1.739 1.00 92.19 620 GLU A N 1
ATOM 4730 C CA . GLU A 1 620 ? -5.184 -13.779 -2.558 1.00 92.19 620 GLU A CA 1
ATOM 4731 C C . GLU A 1 620 ? -4.191 -13.042 -3.471 1.00 92.19 620 GLU A C 1
ATOM 4733 O O . GLU A 1 620 ? -3.131 -13.580 -3.824 1.00 92.19 620 GLU A O 1
ATOM 4738 N N . THR A 1 621 ? -4.493 -11.790 -3.836 1.00 91.38 621 THR A N 1
ATOM 4739 C CA . THR A 1 621 ? -3.576 -10.958 -4.619 1.00 91.38 621 THR A CA 1
ATOM 4740 C C . THR A 1 621 ? -2.304 -10.654 -3.828 1.00 91.38 621 THR A C 1
ATOM 4742 O O . THR A 1 621 ? -1.224 -10.630 -4.416 1.00 91.38 621 THR A O 1
ATOM 4745 N N . ALA A 1 622 ? -2.375 -10.544 -2.496 1.00 92.69 622 ALA A N 1
ATOM 4746 C CA . ALA A 1 622 ? -1.191 -10.341 -1.662 1.00 92.69 622 ALA A CA 1
ATOM 4747 C C . ALA A 1 622 ? -0.230 -11.540 -1.711 1.00 92.69 622 ALA A C 1
ATOM 4749 O O . ALA A 1 622 ? 0.981 -11.355 -1.834 1.00 92.69 622 ALA A O 1
ATOM 4750 N N . VAL A 1 623 ? -0.756 -12.771 -1.705 1.00 93.50 623 VAL A N 1
ATOM 4751 C CA . VAL A 1 623 ? 0.058 -13.991 -1.869 1.00 93.50 623 VAL A CA 1
ATOM 4752 C C . VAL A 1 623 ? 0.700 -14.021 -3.255 1.00 93.50 623 VAL A C 1
ATOM 4754 O O . VAL A 1 623 ? 1.893 -14.301 -3.395 1.00 93.50 623 VAL A O 1
ATOM 4757 N N . SER A 1 624 ? -0.081 -13.688 -4.285 1.00 92.44 624 SER A N 1
ATOM 4758 C CA . SER A 1 624 ? 0.393 -13.641 -5.670 1.00 92.44 624 SER A CA 1
ATOM 4759 C C . SER A 1 624 ? 1.507 -12.606 -5.855 1.00 92.44 624 SER A C 1
ATOM 4761 O O . SER A 1 624 ? 2.518 -12.904 -6.491 1.00 92.44 624 SER A O 1
ATOM 4763 N N . ALA A 1 625 ? 1.370 -11.426 -5.246 1.00 94.38 625 ALA A N 1
ATOM 4764 C CA . ALA A 1 625 ? 2.368 -10.367 -5.307 1.00 94.38 625 ALA A CA 1
ATOM 4765 C C . ALA A 1 625 ? 3.693 -10.784 -4.651 1.00 94.38 625 ALA A C 1
ATOM 4767 O O . ALA A 1 625 ? 4.749 -10.644 -5.271 1.00 94.38 625 ALA A O 1
ATOM 4768 N N . VAL A 1 626 ? 3.651 -11.382 -3.451 1.00 94.06 626 VAL A N 1
ATOM 4769 C CA . VAL A 1 626 ? 4.857 -11.899 -2.772 1.00 94.06 626 VAL A CA 1
ATOM 4770 C C . VAL A 1 626 ? 5.509 -13.017 -3.589 1.00 94.06 626 VAL A C 1
ATOM 4772 O O . VAL A 1 626 ? 6.729 -13.045 -3.734 1.00 94.06 626 VAL A O 1
ATOM 4775 N N . LYS A 1 627 ? 4.716 -13.912 -4.188 1.00 94.25 627 LYS A N 1
ATOM 4776 C CA . LYS A 1 627 ? 5.219 -15.005 -5.034 1.00 94.25 627 LYS A CA 1
ATOM 4777 C C . LYS A 1 627 ? 5.953 -14.502 -6.272 1.00 94.25 627 LYS A C 1
ATOM 4779 O O . LYS A 1 627 ? 7.028 -15.008 -6.594 1.00 94.25 627 LYS A O 1
ATOM 4784 N N . ILE A 1 628 ? 5.397 -13.502 -6.950 1.00 95.56 628 ILE A N 1
ATOM 4785 C CA . ILE A 1 628 ? 6.032 -12.869 -8.111 1.00 95.56 628 ILE A CA 1
ATOM 4786 C C . ILE A 1 628 ? 7.290 -12.109 -7.680 1.00 95.56 628 ILE A C 1
ATOM 4788 O O . ILE A 1 628 ? 8.334 -12.271 -8.310 1.00 95.56 628 ILE A O 1
ATOM 4792 N N . GLY A 1 629 ? 7.224 -11.338 -6.589 1.00 96.00 629 GLY A N 1
ATOM 4793 C CA . GLY A 1 629 ? 8.366 -10.596 -6.051 1.00 96.00 629 GLY A CA 1
ATOM 4794 C C . GLY A 1 629 ? 9.533 -11.511 -5.676 1.00 96.00 629 GLY A C 1
ATOM 4795 O O . GLY A 1 629 ? 10.665 -11.270 -6.093 1.00 96.00 629 GLY A O 1
ATOM 4796 N N . ALA A 1 630 ? 9.257 -12.617 -4.981 1.00 95.44 630 ALA A N 1
ATOM 4797 C CA . ALA A 1 630 ? 10.259 -13.620 -4.630 1.00 95.44 630 ALA A CA 1
ATOM 4798 C C . ALA A 1 630 ? 10.870 -14.293 -5.873 1.00 95.44 630 ALA A C 1
ATOM 4800 O O . ALA A 1 630 ? 12.080 -14.508 -5.934 1.00 95.44 630 ALA A O 1
ATOM 4801 N N . ALA A 1 631 ? 10.063 -14.581 -6.899 1.00 96.75 631 ALA A N 1
ATOM 4802 C CA . ALA A 1 631 ? 10.554 -15.158 -8.149 1.00 96.75 631 ALA A CA 1
ATOM 4803 C C . ALA A 1 631 ? 11.407 -14.172 -8.970 1.00 96.75 631 ALA A C 1
ATOM 4805 O O . ALA A 1 631 ? 12.405 -14.579 -9.568 1.00 96.75 631 ALA A O 1
ATOM 4806 N N . LEU A 1 632 ? 11.064 -12.879 -8.973 1.00 98.06 632 LEU A N 1
ATOM 4807 C CA . LEU A 1 632 ? 11.901 -11.821 -9.552 1.00 98.06 632 LEU A CA 1
ATOM 4808 C C . LEU A 1 632 ? 13.228 -11.700 -8.793 1.00 98.06 632 LEU A C 1
ATOM 4810 O O . LEU A 1 632 ? 14.287 -11.664 -9.419 1.00 98.06 632 LEU A O 1
ATOM 4814 N N . GLN A 1 633 ? 13.192 -11.726 -7.458 1.00 97.06 633 GLN A N 1
ATOM 4815 C CA . GLN A 1 633 ? 14.394 -11.714 -6.624 1.00 97.06 633 GLN A CA 1
ATOM 4816 C C . GLN A 1 633 ? 15.302 -12.912 -6.937 1.00 97.06 633 GLN A C 1
ATOM 4818 O O . GLN A 1 633 ? 16.502 -12.746 -7.161 1.00 97.06 633 GLN A O 1
ATOM 4823 N N . GLU A 1 634 ? 14.742 -14.120 -7.026 1.00 96.62 634 GLU A N 1
ATOM 4824 C CA . GLU A 1 634 ? 15.508 -15.309 -7.397 1.00 96.62 634 GLU A CA 1
ATOM 4825 C C . GLU A 1 634 ? 16.078 -15.213 -8.817 1.00 96.62 634 GLU A C 1
ATOM 4827 O O . GLU A 1 634 ? 17.237 -15.573 -9.051 1.00 96.62 634 GLU A O 1
ATOM 4832 N N . SER A 1 635 ? 15.289 -14.722 -9.774 1.00 98.25 635 SER A N 1
ATOM 4833 C CA . SER A 1 635 ? 15.754 -14.523 -11.145 1.00 98.25 635 SER A CA 1
ATOM 4834 C C . SER A 1 635 ? 16.968 -13.597 -11.189 1.00 98.25 635 SER A C 1
ATOM 4836 O O . SER A 1 635 ? 17.976 -13.939 -11.805 1.00 98.25 635 SER A O 1
ATOM 4838 N N . MET A 1 636 ? 16.914 -12.485 -10.455 1.00 97.75 636 MET A N 1
ATOM 4839 C CA . MET A 1 636 ? 18.009 -11.524 -10.346 1.00 97.75 636 MET A CA 1
ATOM 4840 C C . MET A 1 636 ? 19.271 -12.124 -9.714 1.00 97.75 636 MET A C 1
ATOM 4842 O O . MET A 1 636 ? 20.382 -11.797 -10.129 1.00 97.75 636 MET A O 1
ATOM 4846 N N . ILE A 1 637 ? 19.119 -12.990 -8.708 1.00 96.75 637 ILE A N 1
ATOM 4847 C CA . ILE A 1 637 ? 20.247 -13.642 -8.026 1.00 96.75 637 ILE A CA 1
ATOM 4848 C C . ILE A 1 637 ? 20.879 -14.720 -8.914 1.00 96.75 637 ILE A C 1
ATOM 4850 O O . ILE A 1 637 ? 22.101 -14.831 -8.981 1.00 96.75 637 ILE A O 1
ATOM 4854 N N . THR A 1 638 ? 20.054 -15.525 -9.586 1.00 97.00 638 THR A N 1
ATOM 4855 C CA . THR A 1 638 ? 20.509 -16.710 -10.332 1.00 97.00 638 THR A CA 1
ATOM 4856 C C . THR A 1 638 ? 20.813 -16.438 -11.805 1.00 97.00 638 THR A C 1
ATOM 4858 O O . THR A 1 638 ? 21.439 -17.272 -12.456 1.00 97.00 638 THR A O 1
ATOM 4861 N N . GLY A 1 639 ? 20.347 -15.312 -12.353 1.00 96.50 639 GLY A 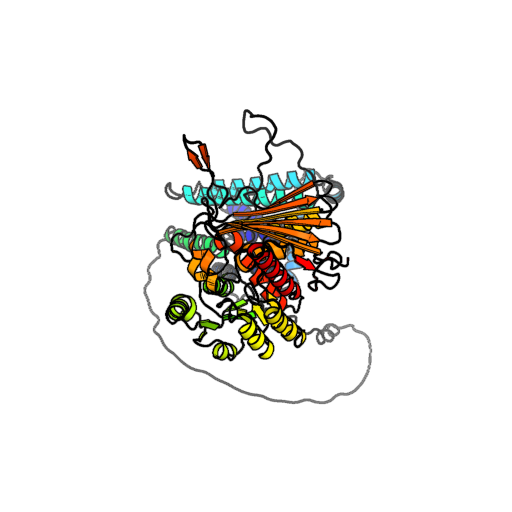N 1
ATOM 4862 C CA . GLY A 1 639 ? 20.417 -14.988 -13.781 1.00 96.50 639 GLY A CA 1
ATOM 4863 C C . GLY A 1 639 ? 19.485 -15.830 -14.661 1.00 96.50 639 GLY A C 1
ATOM 4864 O O . GLY A 1 639 ? 19.620 -15.819 -15.884 1.00 96.50 639 GLY A O 1
ATOM 4865 N N . ARG A 1 640 ? 18.559 -16.595 -14.067 1.00 96.44 640 ARG A N 1
ATOM 4866 C CA . ARG A 1 640 ? 17.658 -17.505 -14.789 1.00 96.44 640 ARG A CA 1
ATOM 4867 C C . ARG A 1 640 ? 16.253 -16.930 -14.881 1.00 96.44 640 ARG A C 1
ATOM 4869 O O . ARG A 1 640 ? 15.740 -16.371 -13.916 1.00 96.44 640 ARG A O 1
ATOM 4876 N N . LYS A 1 641 ? 15.597 -17.135 -16.022 1.00 97.44 641 LYS A N 1
ATOM 4877 C CA . LYS A 1 641 ? 14.156 -16.900 -16.179 1.00 97.44 641 LYS A CA 1
ATOM 4878 C C . LYS A 1 641 ? 13.378 -17.958 -15.388 1.00 97.44 641 LYS A C 1
ATOM 4880 O O . LYS A 1 641 ? 13.705 -19.142 -15.477 1.00 97.44 641 LYS A O 1
ATOM 4885 N N . ILE A 1 642 ? 12.375 -17.537 -14.621 1.00 97.25 642 ILE A N 1
ATOM 4886 C CA . ILE A 1 642 ? 11.529 -18.418 -13.803 1.00 97.25 642 ILE A CA 1
ATOM 4887 C C . ILE A 1 642 ? 10.181 -18.598 -14.503 1.00 97.25 642 ILE A C 1
ATOM 4889 O O . ILE A 1 642 ? 9.615 -17.623 -14.993 1.00 97.25 642 ILE A O 1
ATOM 4893 N N . TRP A 1 643 ? 9.677 -19.833 -14.557 1.00 95.75 643 TRP A N 1
ATOM 4894 C CA . TRP A 1 643 ? 8.466 -20.204 -15.296 1.00 95.75 643 TRP A CA 1
ATOM 4895 C C . TRP A 1 643 ? 7.366 -20.738 -14.378 1.00 95.75 643 TRP A C 1
ATOM 4897 O O . TRP A 1 643 ? 7.650 -21.383 -13.362 1.00 95.75 643 TRP A O 1
ATOM 4907 N N . PHE A 1 644 ? 6.117 -20.523 -14.788 1.00 92.31 644 PHE A N 1
ATOM 4908 C CA . PHE A 1 644 ? 4.917 -20.984 -14.095 1.00 92.31 644 PHE A CA 1
ATOM 4909 C C . PHE A 1 644 ? 3.967 -21.734 -15.045 1.00 92.31 644 PHE A C 1
ATOM 4911 O O . PHE A 1 644 ? 3.964 -21.498 -16.253 1.00 92.31 644 PHE A O 1
ATOM 4918 N N . ASN A 1 645 ? 3.173 -22.661 -14.505 1.00 86.56 645 ASN A N 1
ATOM 4919 C CA . ASN A 1 645 ? 2.100 -23.354 -15.227 1.00 86.56 645 ASN A CA 1
ATOM 4920 C C . ASN A 1 645 ? 0.750 -22.606 -15.109 1.00 86.56 645 ASN A C 1
ATOM 4922 O O . ASN A 1 645 ? 0.664 -21.548 -14.488 1.00 86.56 645 ASN A O 1
ATOM 4926 N N . SER A 1 646 ? -0.335 -23.161 -15.668 1.00 78.19 646 SER A N 1
ATOM 4927 C CA . SER A 1 646 ? -1.686 -22.548 -15.654 1.00 78.19 646 SER A CA 1
ATOM 4928 C C . SER A 1 646 ? -2.267 -22.374 -14.255 1.00 78.19 646 SER A C 1
ATOM 4930 O O . SER A 1 646 ? -3.127 -21.520 -14.043 1.00 78.19 646 SER A O 1
ATOM 4932 N N . LYS A 1 647 ? -1.797 -23.170 -13.292 1.00 78.31 647 LYS A N 1
ATOM 4933 C CA . LYS A 1 647 ? -2.161 -23.068 -11.876 1.00 78.31 647 LYS A CA 1
ATOM 4934 C C . LYS A 1 647 ? -1.294 -22.048 -11.129 1.00 78.31 647 LYS A C 1
ATOM 4936 O O . LYS A 1 647 ? -1.459 -21.859 -9.928 1.00 78.31 647 LYS A O 1
ATOM 4941 N N . GLY A 1 648 ? -0.357 -21.399 -11.822 1.00 79.69 648 GLY A N 1
ATOM 4942 C CA . GLY A 1 648 ? 0.634 -20.505 -11.239 1.00 79.69 648 GLY A CA 1
ATOM 4943 C C . GLY A 1 648 ? 1.725 -21.241 -10.460 1.00 79.69 648 GLY A C 1
ATOM 4944 O O . GLY A 1 648 ? 2.453 -20.611 -9.700 1.00 79.69 648 GLY A O 1
ATOM 4945 N N . GLU A 1 649 ? 1.847 -22.562 -10.571 1.00 85.19 649 GLU A N 1
ATOM 4946 C CA . GLU A 1 649 ? 2.884 -23.347 -9.892 1.00 85.19 649 GLU A CA 1
ATOM 4947 C C . GLU A 1 649 ? 4.190 -23.297 -10.684 1.00 85.19 649 GLU A C 1
ATOM 4949 O O . GLU A 1 649 ? 4.190 -23.215 -11.912 1.00 85.19 649 GLU A O 1
ATOM 4954 N N . ARG A 1 650 ? 5.316 -23.350 -9.975 1.00 86.62 650 ARG A N 1
ATOM 4955 C CA . ARG A 1 650 ? 6.641 -23.246 -10.579 1.00 86.62 650 ARG A CA 1
ATOM 4956 C C . ARG A 1 650 ? 6.989 -24.492 -11.397 1.00 86.62 650 ARG A C 1
ATOM 4958 O O . ARG A 1 650 ? 6.779 -25.610 -10.939 1.00 86.62 650 ARG A O 1
ATOM 4965 N N . VAL A 1 651 ? 7.598 -24.288 -12.564 1.00 88.88 651 VAL A N 1
ATOM 4966 C CA . VAL A 1 651 ? 8.064 -25.357 -13.465 1.00 88.88 651 VAL A CA 1
ATOM 4967 C C . VAL A 1 651 ? 9.449 -25.035 -14.039 1.00 88.88 651 VAL A C 1
ATOM 4969 O O . VAL A 1 651 ? 9.859 -23.876 -14.071 1.00 88.88 651 VAL A O 1
ATOM 4972 N N . GLU A 1 652 ? 10.191 -26.048 -14.499 1.00 82.38 652 GLU A N 1
ATOM 4973 C CA . GLU A 1 652 ? 11.507 -25.837 -15.137 1.00 82.38 652 GLU A CA 1
ATOM 4974 C C . GLU A 1 652 ? 11.401 -25.121 -16.493 1.00 82.38 652 GLU A C 1
ATOM 4976 O O . GLU A 1 652 ? 12.293 -24.366 -16.881 1.00 82.38 652 GLU A O 1
ATOM 4981 N N . ARG A 1 653 ? 10.292 -25.331 -17.207 1.00 77.62 653 ARG A N 1
ATOM 4982 C CA . ARG A 1 653 ? 9.952 -24.678 -18.475 1.00 77.62 653 ARG A CA 1
ATOM 4983 C C . ARG A 1 653 ? 8.432 -24.580 -18.591 1.00 77.62 653 ARG A C 1
ATOM 4985 O O . ARG A 1 653 ? 7.745 -25.483 -18.115 1.00 77.62 653 ARG A O 1
ATOM 4992 N N . SER A 1 654 ? 7.919 -23.518 -19.220 1.00 69.56 654 SER A N 1
ATOM 4993 C CA . SER A 1 654 ? 6.476 -23.368 -19.474 1.00 69.56 654 SER A CA 1
ATOM 4994 C C . SER A 1 654 ? 5.904 -24.627 -20.133 1.00 69.56 654 SER A C 1
ATOM 4996 O O . SER A 1 654 ? 6.425 -25.072 -21.155 1.00 69.56 654 SER A O 1
ATOM 4998 N N . GLN A 1 655 ? 4.842 -25.180 -19.540 1.00 64.69 655 GLN A N 1
ATOM 4999 C CA . GLN A 1 655 ? 4.008 -26.246 -20.121 1.00 64.69 655 GLN A CA 1
ATOM 5000 C C . GLN A 1 655 ? 2.708 -25.691 -20.736 1.00 64.69 655 GLN A C 1
ATOM 5002 O O . GLN A 1 655 ? 1.798 -26.458 -21.039 1.00 64.69 655 GLN A O 1
ATOM 5007 N N . LEU A 1 656 ? 2.621 -24.361 -20.847 1.00 56.66 656 LEU A N 1
ATOM 5008 C CA . LEU A 1 656 ? 1.503 -23.602 -21.406 1.00 56.66 656 LEU A CA 1
ATOM 5009 C C . LEU A 1 656 ? 1.654 -23.381 -22.901 1.00 56.66 656 LEU A C 1
ATOM 5011 O O . LEU A 1 656 ? 2.791 -23.024 -23.301 1.00 56.66 656 LEU A O 1
#

Nearest PDB structures (foldseek):
  4mkx-assembly1_A  TM=9.604E-01  e=6.841E-35  Lacticaseibacillus casei BL23
  4mkz-assembly1_A  TM=9.652E-01  e=3.611E-34  Lacticaseibacillus casei BL23
  4n54-assembly1_C  TM=9.536E-01  e=1.470E-33  Lacticaseibacillus casei BL23
  3cea-assembly1_D  TM=9.587E-01  e=1.667E-31  Lactiplantibacillus plantarum WCFS1
  4l8v-assembly1_A  TM=8.911E-01  e=7.635E-25  Bacillus subtilis subsp. subtilis str. 168

Organism: NCBI:txid1247861

Secondary structure (DSSP, 8-state):
--HHHHHHHHHHHHHHHHHHHHTTTT-HHHHHHHHHHHHHHGGG---HHHHHHHHHHHHHHHHHH----HHHHHHHHHHHHTT--S------SHHHHHHHHHHHHHHTT---SS-TTTHHHHHHHHTTS-HHHHHHHHHHHHHHHHHHHHHHHTTSS-TTSHHHHHHHHHHHHHHHHHHHHHHHHHTTPPPPS---SSS-----S------SSSSTTSSSTHHHHHHHHHHHHHHHHHHS----PPP----------------------------------TTTTTTSSTTS-------PPPPPEEEEEE--SHHHHHHHHHHHHT-TTEEEEEEE-S-HHHHHHHHHHHGGGT-EEESSHHHHTTSTT--EEEE-S-HHHHHHHHHHHHHTT-EEEEESPS-SSHHHHHHHHHHHHH-TTS-EEEE-GGGG-HHHHHHHHHHHTTTTSSEEEEEEEEEEEP-TTSHHHHHHHHH--HHHHTTHHHHHHHHHHHTTTSS--EEEEEEEEE-SS-GGGGGGT--SEEEEEEEETTS-EEEEEEEEEESSS-EEEEEEEETTEEEEESSS--SSS--EEETTEEE----SSHHHHHHHHHHHHHHHHHHHHHHTPPPSS-HHHHHHHHHHHHHHHHHHHH---EEE-TTS-EESS---

Foldseek 3Di:
DPPVVVLVVLLVVLVVLLVVCVVVVVDLVSLVVSLVSCLVCVLSDDDPLVVVSSLVSLVSSCPVPVADNVVSNVVSVVSNVVDDPDDDDDDDDDVNVVVVVVVVVVVVPDDDDDDVPVPVVVVVVVVVDDPVVVLVVVVVVLVVVLVVVLVVVVVPDPDPCVVVVVVVSVVSVVSSVVVSVVVCVVVPDDDDDDPPDDDDDDDDDDDDDDDPPPPPPPQPVVSVVVCCCVVVVVVVVVVVDDDDDDDDDDDDDDDDDDDDDDDDDDDDDDDDDDDDDDDPDPPPVPPPPPPDDPPPPVPDPQAAAAEEEEAQPPVSVLLLCLQPPPQRRHDDAEYEDLDVVSLVVCCVPPVVVNRHYYDDLLVRLVPPRHAAYEYPHDQQCLLVSLLSCLVSNHAYEYEPQSHLALVSLVSSVVSCVVVVLHHYYYCLLVCLDPQLVVVLVCVVVCVQPAWAEKEKEWAAAADPPCVVLVVLQGQNAQQRRGVLSVLLSCCVNPNPVVPKDWFWKAKAAAAPPCPSSVVSLYHQWMWMWTAIPVNHIYIYIYHNHDHQAIQIKMKTHHPRDIDIDCPPAALDDDWDQDPVGIDGHHHHGPCSVRVVSSSSLSNQSRCCSSVVNHRPHDSVSSSVSSVNSSRNSVNHSVVDMWGAESVRHTDPHYPD

pLDDT: mean 71.34, std 29.56, range [21.91, 98.88]

Sequence (656 aa):
MPSKAREDSIREQLLLLCGTALSNETTIPAMITASLGIATCGDRINDDRERRALLGVLVKTETCHGWPTANIQNGLRDAWAEGTEDGFNVVLEQEAANTWVGWLNKLDSSESLHNRSATHQHAMAMDNLSGRTRIAHWRMKLQAAASMVTTNLEKTCPIGLLSEFGNAALLLEAASTSVITLEAARDGFAATPHAAECFGPEPAPGSILAGSQWIWWREGRCAAVLECVITYGVRLAREADVRPRRKTDPTISVVSRGPYNYVAGRNLPFAPASHFSGSIGLSEVQNRVSACPPLLAIIMPPRKLKIGVAGLGRMGKRHALNFFQSVPRAELVAVSSPDPKEREWAQEHLGASGVGVYEHFDDMLKHTGLEAVCIASATAVHAAQSIAAIDAGKHTLCEKPLATTPEVSQTVVDAAARRPELKVMCGFSRRFDESYRDAYAKMQAGLIGRPCVFRSQTCDMLDPSGFFVAYAEFSGGIFVDCSIHDIDLALWFFGEDGESKVQSVSAVGITAVEPGLRKYNDRDNAVGLIEFVDGRIVHLYCSRMMAAGQEDTTEVIGTKGKLGINTIPVANLVRVYEPTGIRHEVPKNYWDRFKNAFTQEAIEFSDCCLDDTPVPVKLETAVSAVKIGAALQESMITGRKIWFNSKGERVERSQL

InterPro domains:
  IPR000683 Gfo/Idh/MocA-like oxidoreductase, N-terminal [PF01408] (305-422)
  IPR036291 NAD(P)-binding domain superfamily [SSF51735] (290-457)
  IPR055170 GFO/IDH/MocA-like oxidoreductase domain [PF22725] (436-563)